Protein AF-A0A7X9FPI6-F1 (afdb_monomer_lite)

Structure (mmCIF, N/CA/C/O backbone):
data_AF-A0A7X9FPI6-F1
#
_entry.id   AF-A0A7X9FPI6-F1
#
loop_
_atom_site.group_PDB
_atom_site.id
_atom_site.type_symbol
_atom_site.label_atom_id
_atom_site.label_alt_id
_atom_site.label_comp_id
_atom_site.label_asym_id
_atom_site.label_entity_id
_atom_site.label_seq_id
_atom_site.pdbx_PDB_ins_code
_atom_site.Cartn_x
_atom_site.Cartn_y
_atom_site.Cartn_z
_atom_site.occupancy
_atom_site.B_iso_or_equiv
_atom_site.auth_seq_id
_atom_site.auth_comp_id
_atom_site.auth_asym_id
_atom_site.auth_atom_id
_atom_site.pdbx_PDB_model_num
ATOM 1 N N . HIS A 1 1 ? -54.066 1.037 27.694 1.00 28.45 1 HIS A N 1
ATOM 2 C CA . HIS A 1 1 ? -54.431 1.861 28.858 1.00 28.45 1 HIS A CA 1
ATOM 3 C C . HIS A 1 1 ? -55.376 1.080 29.742 1.00 28.45 1 HIS A C 1
ATOM 5 O O . HIS A 1 1 ? -56.468 0.755 29.299 1.00 28.45 1 HIS A O 1
ATOM 11 N N . VAL A 1 2 ? -54.918 0.745 30.943 1.00 28.62 2 VAL A N 1
ATOM 12 C CA . VAL A 1 2 ? -55.767 0.360 32.071 1.00 28.62 2 VAL A CA 1
ATOM 13 C C . VAL A 1 2 ? -55.458 1.422 33.127 1.00 28.62 2 VAL A C 1
ATOM 15 O O . VAL A 1 2 ? -54.296 1.578 33.481 1.00 28.62 2 VAL A O 1
ATOM 18 N N . ASP A 1 3 ? -56.461 2.238 33.438 1.00 34.75 3 ASP A N 1
ATOM 19 C CA . ASP A 1 3 ? -56.588 3.224 34.521 1.00 34.75 3 ASP A CA 1
ATOM 20 C C . ASP A 1 3 ? -55.349 4.025 34.979 1.00 34.75 3 ASP A C 1
ATOM 22 O O . ASP A 1 3 ? -54.526 3.566 35.763 1.00 34.75 3 ASP A O 1
ATOM 26 N N . GLY A 1 4 ? -55.302 5.302 34.577 1.00 34.62 4 GLY A N 1
ATOM 27 C CA . GLY A 1 4 ? -54.769 6.409 35.392 1.00 34.62 4 GLY A CA 1
ATOM 28 C C . GLY A 1 4 ? -53.254 6.553 35.577 1.00 34.62 4 GLY A C 1
ATOM 29 O O . GLY A 1 4 ? -52.806 7.658 35.872 1.00 34.62 4 GLY A O 1
ATOM 30 N N . GLU A 1 5 ? -52.459 5.512 35.352 1.00 37.91 5 GLU A N 1
ATOM 31 C CA . GLU A 1 5 ? -50.993 5.568 35.404 1.00 37.91 5 GLU A CA 1
ATOM 32 C C . GLU A 1 5 ? -50.417 5.333 33.999 1.00 37.91 5 GLU A C 1
ATOM 34 O O . GLU A 1 5 ? -50.922 4.520 33.217 1.00 37.91 5 GLU A O 1
ATOM 39 N N . SER A 1 6 ? -49.401 6.109 33.613 1.00 36.44 6 SER A N 1
ATOM 40 C CA . SER A 1 6 ? -48.832 6.107 32.262 1.00 36.44 6 SER A CA 1
ATOM 41 C C . SER A 1 6 ? -48.016 4.838 31.995 1.00 36.44 6 SER A C 1
ATOM 43 O O . SER A 1 6 ? -46.791 4.857 31.973 1.00 36.44 6 SER A O 1
ATOM 45 N N . PHE A 1 7 ? -48.697 3.717 31.772 1.00 42.50 7 PHE A N 1
ATOM 46 C CA . PHE A 1 7 ? -48.078 2.500 31.264 1.00 42.50 7 PHE A CA 1
ATOM 47 C C . PHE A 1 7 ? -47.802 2.639 29.768 1.00 42.50 7 PHE A C 1
ATOM 49 O O . PHE A 1 7 ? -48.731 2.686 28.956 1.00 42.50 7 PHE A O 1
ATOM 56 N N . SER A 1 8 ? -46.525 2.644 29.396 1.00 41.59 8 SER A N 1
ATOM 57 C CA . SER A 1 8 ? -46.110 2.460 28.009 1.00 41.59 8 SER A CA 1
ATOM 58 C C . SER A 1 8 ? -45.826 0.978 27.771 1.00 41.59 8 SER A C 1
ATOM 60 O O . SER A 1 8 ? -44.800 0.450 28.191 1.00 41.59 8 SER A O 1
ATOM 62 N N . TYR A 1 9 ? -46.748 0.281 27.105 1.00 43.66 9 TYR A N 1
ATOM 63 C CA . TYR A 1 9 ? -46.468 -1.051 26.571 1.00 43.66 9 TYR A CA 1
ATOM 64 C C . TYR A 1 9 ? -45.910 -0.878 25.169 1.00 43.66 9 TYR A C 1
ATOM 66 O O . TYR A 1 9 ? -46.651 -0.599 24.223 1.00 43.66 9 TYR A O 1
ATOM 74 N N . ARG A 1 10 ? -44.598 -1.034 25.023 1.00 42.28 10 ARG A N 1
ATOM 75 C CA . ARG A 1 10 ? -43.967 -1.032 23.709 1.00 42.28 10 ARG A CA 1
ATOM 76 C C . ARG A 1 10 ? -43.850 -2.478 23.238 1.00 42.28 10 ARG A C 1
ATOM 78 O O . ARG A 1 10 ? -42.963 -3.206 23.663 1.00 42.28 10 ARG A O 1
ATOM 85 N N . TYR A 1 11 ? -44.759 -2.908 22.362 1.00 39.38 11 TYR A N 1
ATOM 86 C CA . TYR A 1 11 ? -44.581 -4.160 21.623 1.00 39.38 11 TYR A CA 1
ATOM 87 C C . TYR A 1 11 ? -43.530 -3.907 20.537 1.00 39.38 11 TYR A C 1
ATOM 89 O O . TYR A 1 11 ? -43.835 -3.451 19.435 1.00 39.38 11 TYR A O 1
ATOM 97 N N . VAL A 1 12 ? -42.261 -4.070 20.902 1.00 40.78 12 VAL A N 1
ATOM 98 C CA . VAL A 1 12 ? -41.127 -3.748 20.035 1.00 40.78 12 VAL A CA 1
ATOM 99 C C . VAL A 1 12 ? -40.852 -4.934 19.111 1.00 40.78 12 VAL A C 1
ATOM 101 O O . VAL A 1 12 ? -40.161 -5.879 19.472 1.00 40.78 12 VAL A O 1
ATOM 104 N N . LEU A 1 13 ? -41.363 -4.867 17.880 1.00 35.31 13 LEU A N 1
ATOM 105 C CA . LEU A 1 13 ? -40.905 -5.694 16.756 1.00 35.31 13 LEU A CA 1
ATOM 106 C C . LEU A 1 13 ? -39.610 -5.102 16.158 1.00 35.31 13 LEU A C 1
ATOM 108 O O . LEU A 1 13 ? -39.532 -4.850 14.958 1.00 35.31 13 LEU A O 1
ATOM 112 N N . GLU A 1 14 ? -38.584 -4.820 16.969 1.00 37.34 14 GLU A N 1
ATOM 113 C CA . GLU A 1 14 ? -37.304 -4.322 16.442 1.00 37.34 14 GLU A CA 1
ATOM 114 C C . GLU A 1 14 ? -36.303 -5.455 16.234 1.00 37.34 14 GLU A C 1
ATOM 116 O O . GLU A 1 14 ? -35.684 -5.983 17.154 1.00 37.34 14 GLU A O 1
ATOM 121 N N . ARG A 1 15 ? -36.082 -5.768 14.955 1.00 39.69 15 ARG A N 1
ATOM 122 C CA . ARG A 1 15 ? -35.051 -6.691 14.461 1.00 39.69 15 ARG A CA 1
ATOM 123 C C . ARG A 1 15 ? -33.609 -6.255 14.750 1.00 39.69 15 ARG A C 1
ATOM 125 O O . ARG A 1 15 ? -32.709 -7.050 14.503 1.00 39.69 15 ARG A O 1
ATOM 132 N N . LEU A 1 16 ? -33.356 -5.015 15.178 1.00 33.88 16 LEU A N 1
ATOM 133 C CA . LEU A 1 16 ? -32.048 -4.382 14.961 1.00 33.88 16 LEU A CA 1
ATOM 134 C C . LEU A 1 16 ? -31.166 -4.254 16.205 1.00 33.88 16 LEU A C 1
ATOM 136 O O . LEU A 1 16 ? -29.958 -4.444 16.090 1.00 33.88 16 LEU A O 1
ATOM 140 N N . TRP A 1 17 ? -31.713 -4.007 17.397 1.00 38.03 17 TRP A N 1
ATOM 141 C CA . TRP A 1 17 ? -30.848 -3.764 18.559 1.00 38.03 17 TRP A CA 1
ATOM 142 C C . TRP A 1 17 ? -30.297 -5.060 19.174 1.00 38.03 17 TRP A C 1
ATOM 144 O O . TRP A 1 17 ? -29.098 -5.170 19.449 1.00 38.03 17 TRP A O 1
ATOM 154 N N . TRP A 1 18 ? -31.132 -6.102 19.246 1.00 39.34 18 TRP A N 1
ATOM 155 C CA . TRP A 1 18 ? -30.734 -7.440 19.708 1.00 39.34 18 TRP A CA 1
ATOM 156 C C . TRP A 1 18 ? -29.798 -8.173 18.726 1.00 39.34 18 TRP A C 1
ATOM 158 O O . TRP A 1 18 ? -29.081 -9.103 19.106 1.00 39.34 18 TRP A O 1
ATOM 168 N N . TRP A 1 19 ? -29.749 -7.722 17.468 1.00 37.75 19 TRP A N 1
ATOM 169 C CA . TRP A 1 19 ? -28.878 -8.259 16.417 1.00 37.75 19 TRP A CA 1
ATOM 170 C C . TRP A 1 19 ? -27.390 -8.007 16.706 1.00 37.75 19 TRP A C 1
ATOM 172 O O . TRP A 1 19 ? -26.552 -8.882 16.490 1.00 37.75 19 TRP A O 1
ATOM 182 N N . SER A 1 20 ? -27.060 -6.851 17.286 1.00 37.88 20 SER A N 1
ATOM 183 C CA . SER A 1 20 ? -25.692 -6.488 17.692 1.00 37.88 20 SER A CA 1
ATOM 184 C C . SER A 1 20 ? -25.169 -7.372 18.827 1.00 37.88 20 SER A C 1
ATOM 186 O O . SER A 1 20 ? -24.002 -7.757 18.835 1.00 37.88 20 SER A O 1
ATOM 188 N N . VAL A 1 21 ? -26.048 -7.727 19.769 1.00 43.69 21 VAL A N 1
ATOM 189 C CA . VAL A 1 21 ? -25.699 -8.514 20.959 1.00 43.69 21 VAL A CA 1
ATOM 190 C C . VAL A 1 21 ? -25.588 -10.012 20.639 1.00 43.69 21 VAL A C 1
ATOM 192 O O . VAL A 1 21 ? -24.739 -10.700 21.204 1.00 43.69 21 VAL A O 1
ATOM 195 N N . ASN A 1 22 ? -26.369 -10.523 19.680 1.00 42.12 22 ASN A N 1
ATOM 196 C CA . ASN A 1 22 ? -26.339 -11.939 19.284 1.00 42.12 22 ASN A CA 1
ATOM 197 C C . ASN A 1 22 ? -25.453 -12.291 18.096 1.00 42.12 22 ASN A C 1
ATOM 199 O O . ASN A 1 22 ? -25.292 -13.478 17.813 1.00 42.12 22 ASN A O 1
ATOM 203 N N . ARG A 1 23 ? -24.787 -11.327 17.452 1.00 40.78 23 ARG A N 1
ATOM 204 C CA . ARG A 1 23 ? -23.791 -11.634 16.409 1.00 40.78 23 ARG A CA 1
ATOM 205 C C . ARG A 1 23 ? -22.647 -12.532 16.918 1.00 40.78 23 ARG A C 1
ATOM 207 O O . ARG A 1 23 ? -21.976 -13.177 16.120 1.00 40.78 23 ARG A O 1
ATOM 214 N N . PHE A 1 24 ? -22.475 -12.634 18.238 1.00 40.72 24 PHE A N 1
ATOM 215 C CA . PHE A 1 24 ? -21.514 -13.528 18.891 1.00 40.72 24 PHE A CA 1
ATOM 216 C C . PHE A 1 24 ? -22.057 -14.920 19.261 1.00 40.72 24 PHE A C 1
ATOM 218 O O . PHE A 1 24 ? -21.279 -15.783 19.666 1.00 40.72 24 PHE A O 1
ATOM 225 N N . ARG A 1 25 ? -23.353 -15.201 19.072 1.00 43.81 25 ARG A N 1
ATOM 226 C CA . ARG A 1 25 ? -23.917 -16.555 19.177 1.00 43.81 25 ARG A CA 1
ATOM 227 C C . ARG A 1 25 ? -24.038 -17.160 17.780 1.00 43.81 25 ARG A C 1
ATOM 229 O O . ARG A 1 25 ? -25.036 -16.974 17.091 1.00 43.81 25 ARG A O 1
ATOM 236 N N . LYS A 1 26 ? -23.018 -17.914 17.358 1.00 35.31 26 LYS A N 1
ATOM 237 C CA . LYS A 1 26 ? -23.107 -18.761 16.157 1.00 35.31 26 LYS A CA 1
ATOM 238 C C . LYS A 1 26 ? -24.297 -19.725 16.308 1.00 35.31 26 LYS A C 1
ATOM 240 O O . LYS A 1 26 ? -24.244 -20.626 17.138 1.00 35.31 26 LYS A O 1
ATOM 245 N N . GLY A 1 27 ? -25.345 -19.539 15.503 1.00 43.97 27 GLY A N 1
ATOM 246 C CA . GLY A 1 27 ? -26.325 -20.590 15.202 1.00 43.97 27 GLY A CA 1
ATOM 247 C C . GLY A 1 27 ? -27.680 -20.570 15.921 1.00 43.97 27 GLY A C 1
ATOM 248 O O . GLY A 1 27 ? -28.332 -21.607 15.925 1.00 43.97 27 GLY A O 1
ATOM 249 N N . ARG A 1 28 ? -28.148 -19.456 16.506 1.00 49.38 28 ARG A N 1
ATOM 250 C CA . ARG A 1 28 ? -29.569 -19.345 16.910 1.00 49.38 28 ARG A CA 1
ATOM 251 C C . ARG A 1 28 ? -30.358 -18.468 15.943 1.00 49.38 28 ARG A C 1
ATOM 253 O O . ARG A 1 28 ? -29.903 -17.388 15.575 1.00 49.38 28 ARG A O 1
ATOM 260 N N . GLU A 1 29 ? -31.536 -18.953 15.562 1.00 52.34 29 GLU A N 1
ATOM 261 C CA . GLU A 1 29 ? -32.545 -18.194 14.823 1.00 52.34 29 GLU A CA 1
ATOM 262 C C . GLU A 1 29 ? -32.944 -16.920 15.593 1.00 52.34 29 GLU A C 1
ATOM 264 O O . GLU A 1 29 ? -32.845 -16.892 16.826 1.00 52.34 29 GLU A O 1
ATOM 269 N N . PRO A 1 30 ? -33.371 -15.849 14.900 1.00 54.72 30 PRO A N 1
ATOM 270 C CA . PRO A 1 30 ? -33.851 -14.633 15.551 1.00 54.72 30 PRO A CA 1
ATOM 271 C C . PRO A 1 30 ? -35.027 -14.954 16.488 1.00 54.72 30 PRO A C 1
ATOM 273 O O . PRO A 1 30 ? -36.093 -15.372 16.041 1.00 54.72 30 PRO A O 1
ATOM 276 N N . GLY A 1 31 ? -34.813 -14.771 17.792 1.00 67.31 31 GLY A N 1
ATOM 277 C CA . GLY A 1 31 ? -35.841 -14.941 18.819 1.00 67.31 31 GLY A CA 1
ATOM 278 C C . GLY A 1 31 ? -36.745 -13.713 18.924 1.00 67.31 31 GLY A C 1
ATOM 279 O O . GLY A 1 31 ? -36.302 -12.589 18.686 1.00 67.31 31 GLY A O 1
ATOM 280 N N . TYR A 1 32 ? -38.005 -13.935 19.288 1.00 78.25 32 TYR A N 1
ATOM 281 C CA . TYR A 1 32 ? -38.950 -12.884 19.661 1.00 78.25 32 TYR A CA 1
ATOM 282 C C . TYR A 1 32 ? -38.901 -12.730 21.177 1.00 78.25 32 TYR A C 1
ATOM 284 O O . TYR A 1 32 ? -38.633 -13.701 21.882 1.00 78.25 32 TYR A O 1
ATOM 292 N N . TYR A 1 33 ? -39.161 -11.536 21.698 1.00 84.06 33 TYR A N 1
ATOM 293 C CA . TYR A 1 33 ? -39.226 -11.325 23.140 1.00 84.06 33 TYR A CA 1
ATOM 294 C C . TYR A 1 33 ? -40.365 -10.375 23.507 1.00 84.06 33 TYR A C 1
ATOM 296 O O . TYR A 1 33 ? -40.738 -9.494 22.734 1.00 84.06 33 TYR A O 1
ATOM 304 N N . LEU A 1 34 ? -40.929 -10.582 24.695 1.00 84.12 34 LEU A N 1
ATOM 305 C CA . LEU A 1 34 ? -41.831 -9.646 25.352 1.00 84.12 34 LEU A CA 1
ATOM 306 C C . LEU A 1 34 ? -41.027 -8.844 26.366 1.00 84.12 34 LEU A C 1
ATOM 308 O O . LEU A 1 34 ? -40.421 -9.427 27.264 1.00 84.12 34 LEU A O 1
ATOM 312 N N . GLU A 1 35 ? -41.075 -7.523 26.248 1.00 88.62 35 GLU A N 1
ATOM 313 C CA . GLU A 1 35 ? -40.468 -6.597 27.196 1.00 88.62 35 GLU A CA 1
ATOM 314 C C . GLU A 1 35 ? -41.543 -5.699 27.814 1.00 88.62 35 GLU A C 1
ATOM 316 O O . GLU A 1 35 ? -42.326 -5.065 27.106 1.00 88.62 35 GLU A O 1
ATOM 321 N N . ILE A 1 36 ? -41.598 -5.674 29.145 1.00 84.25 36 ILE A N 1
ATOM 322 C CA . ILE A 1 36 ? -42.521 -4.829 29.910 1.00 84.25 36 ILE A CA 1
ATOM 323 C C . ILE A 1 36 ? -41.694 -3.817 30.685 1.00 84.25 36 ILE A C 1
ATOM 325 O O . ILE A 1 36 ? -40.787 -4.210 31.416 1.00 84.25 36 ILE A O 1
ATOM 329 N N . MET A 1 37 ? -42.025 -2.537 30.517 1.00 87.00 37 MET A N 1
ATOM 330 C CA . MET A 1 37 ? -41.277 -1.402 31.051 1.00 87.00 37 MET A CA 1
ATOM 331 C C . MET A 1 37 ? -42.132 -0.616 32.045 1.00 87.00 37 MET A C 1
ATOM 333 O O . MET A 1 37 ? -43.309 -0.356 31.788 1.00 87.00 37 MET A O 1
ATOM 337 N N . VAL A 1 38 ? -41.528 -0.216 33.162 1.00 84.19 38 VAL A N 1
ATOM 338 C CA . VAL A 1 38 ? -42.112 0.720 34.130 1.00 84.19 38 VAL A CA 1
ATOM 339 C C . VAL A 1 38 ? -41.071 1.783 34.464 1.00 84.19 38 VAL A C 1
ATOM 341 O O . VAL A 1 38 ? -39.932 1.457 34.810 1.00 84.19 38 VAL A O 1
ATOM 344 N N . ASP A 1 39 ? -41.458 3.053 34.357 1.00 79.38 39 ASP A N 1
ATOM 345 C CA . ASP A 1 39 ? -40.590 4.170 34.719 1.00 79.38 39 ASP A CA 1
ATOM 346 C C . ASP A 1 39 ? -40.274 4.133 36.219 1.00 79.38 39 ASP A C 1
ATOM 348 O O . ASP A 1 39 ? -41.148 4.010 37.079 1.00 79.38 39 ASP A O 1
ATOM 352 N N . CYS A 1 40 ? -38.990 4.234 36.529 1.00 78.69 40 CYS A N 1
ATOM 353 C CA . CYS A 1 40 ? -38.425 4.107 37.859 1.00 78.69 40 CYS A CA 1
ATOM 354 C C . CYS A 1 40 ? -37.351 5.186 38.093 1.00 78.69 40 CYS A C 1
ATOM 356 O O . CYS A 1 40 ? -36.149 4.889 38.105 1.00 78.69 40 CYS A O 1
ATOM 358 N N . PRO A 1 41 ? -37.753 6.456 38.275 1.00 69.31 41 PRO A N 1
ATOM 359 C CA . PRO A 1 41 ? -36.811 7.538 38.526 1.00 69.31 41 PRO A CA 1
ATOM 360 C C . PRO A 1 41 ? -36.047 7.282 39.834 1.00 69.31 41 PRO A C 1
ATOM 362 O O . PRO A 1 41 ? -36.650 7.136 40.895 1.00 69.31 41 PRO A O 1
ATOM 365 N N . GLY A 1 42 ? -34.714 7.227 39.756 1.00 66.69 42 GLY A N 1
ATOM 366 C CA . GLY A 1 42 ? -33.836 7.140 40.930 1.00 66.69 42 GLY A CA 1
ATOM 367 C C . GLY A 1 42 ? -32.906 5.928 40.999 1.00 66.69 42 GLY A C 1
ATOM 368 O O . GLY A 1 42 ? -32.074 5.894 41.899 1.00 66.69 42 GLY A O 1
ATOM 369 N N . LEU A 1 43 ? -32.989 4.967 40.070 1.00 62.00 43 LEU A N 1
ATOM 370 C CA . LEU A 1 43 ? -32.064 3.829 40.037 1.00 62.00 43 LEU A CA 1
ATOM 371 C C . LEU A 1 43 ? -31.095 3.918 38.852 1.00 62.00 43 LEU A C 1
ATOM 373 O O . LEU A 1 43 ? -31.515 4.016 37.697 1.00 62.00 43 LEU A O 1
ATOM 377 N N . ALA A 1 44 ? -29.798 3.835 39.145 1.00 59.50 44 ALA A N 1
ATOM 378 C CA . ALA A 1 44 ? -28.767 3.606 38.143 1.00 59.50 44 ALA A CA 1
ATOM 379 C C . ALA A 1 44 ? -28.402 2.112 38.134 1.00 59.50 44 ALA A C 1
ATOM 381 O O . ALA A 1 44 ? -27.894 1.584 39.120 1.00 59.50 44 ALA A O 1
ATOM 382 N N . ASP A 1 45 ? -28.696 1.445 37.018 1.00 67.25 45 ASP A N 1
ATOM 383 C CA . ASP A 1 45 ? -28.196 0.124 36.624 1.00 67.25 45 ASP A CA 1
ATOM 384 C C . ASP A 1 45 ? -28.369 -1.019 37.652 1.00 67.25 45 ASP A C 1
ATOM 386 O O . ASP A 1 45 ? -27.498 -1.305 38.478 1.00 67.25 45 ASP A O 1
ATOM 390 N N . LEU A 1 46 ? -29.487 -1.748 37.541 1.00 79.50 46 LEU A N 1
ATOM 391 C CA . LEU A 1 46 ? -29.765 -3.009 38.252 1.00 79.50 46 LEU A CA 1
ATOM 392 C C . LEU A 1 46 ? -29.946 -4.129 37.232 1.00 79.50 46 LEU A C 1
ATOM 394 O O . LEU A 1 46 ? -30.696 -3.973 36.283 1.00 79.50 46 LEU A O 1
ATOM 398 N N . CYS A 1 47 ? -29.341 -5.294 37.432 1.00 83.00 47 CYS A N 1
ATOM 399 C CA . CYS A 1 47 ? -29.637 -6.483 36.633 1.00 83.00 47 CYS A CA 1
ATOM 400 C C . CYS A 1 47 ? -29.791 -7.695 37.551 1.00 83.00 47 CYS A C 1
ATOM 402 O O . CYS A 1 47 ? -28.896 -8.000 38.337 1.00 83.00 47 CYS A O 1
ATOM 404 N N . ILE A 1 48 ? -30.905 -8.416 37.426 1.00 81.94 48 ILE A N 1
ATOM 405 C CA . ILE A 1 48 ? -31.181 -9.648 38.170 1.00 81.94 48 ILE A CA 1
ATOM 406 C C . ILE A 1 48 ? -31.360 -10.789 37.169 1.00 81.94 48 ILE A C 1
ATOM 408 O O . ILE A 1 48 ? -31.988 -10.617 36.123 1.00 81.94 48 ILE A O 1
ATOM 412 N N . ARG A 1 49 ? -30.791 -11.962 37.468 1.00 80.81 49 ARG A N 1
ATOM 413 C CA . ARG A 1 49 ? -30.904 -13.179 36.643 1.00 80.81 49 ARG A CA 1
ATOM 414 C C . ARG A 1 49 ? -31.045 -14.433 37.499 1.00 80.81 49 ARG A C 1
ATOM 416 O O . ARG A 1 49 ? -30.583 -14.470 38.637 1.00 80.81 49 ARG A O 1
ATOM 423 N N . ARG A 1 50 ? -31.618 -15.493 36.922 1.00 80.75 50 ARG A N 1
ATOM 424 C CA . ARG A 1 50 ? -31.688 -16.826 37.540 1.00 80.75 50 ARG A CA 1
ATOM 425 C C . ARG A 1 50 ? -30.379 -17.600 37.331 1.00 80.75 50 ARG A C 1
ATOM 427 O O . ARG A 1 50 ? -29.849 -17.645 36.221 1.00 80.75 50 ARG A O 1
ATOM 434 N N . ARG A 1 51 ? -29.871 -18.251 38.381 1.00 73.50 51 ARG A N 1
ATOM 435 C CA . ARG A 1 51 ? -28.539 -18.892 38.406 1.00 73.50 51 ARG A CA 1
ATOM 436 C C . ARG A 1 51 ? -28.379 -20.068 37.431 1.00 73.50 51 ARG A C 1
ATOM 438 O O . ARG A 1 51 ? -27.295 -20.291 36.915 1.00 73.50 51 ARG A O 1
ATOM 445 N N . GLN A 1 52 ? -29.456 -20.789 37.125 1.00 65.69 52 GLN A N 1
ATOM 446 C CA . GLN A 1 52 ? -29.432 -21.988 36.267 1.00 65.69 52 GLN A CA 1
ATOM 447 C C . GLN A 1 52 ? -29.272 -21.703 34.754 1.00 65.69 52 GLN A C 1
ATOM 449 O O . GLN A 1 52 ? -29.261 -22.638 33.963 1.00 65.69 52 GLN A O 1
ATOM 454 N N . ARG A 1 53 ? -29.149 -20.435 34.326 1.00 59.06 53 ARG A N 1
ATOM 455 C CA . ARG A 1 53 ? -29.034 -20.021 32.906 1.00 59.06 53 ARG A CA 1
ATOM 456 C C . ARG A 1 53 ? -27.754 -19.219 32.594 1.00 59.06 53 ARG A C 1
ATOM 458 O O . ARG A 1 53 ? -27.745 -18.368 31.707 1.00 59.06 53 ARG A O 1
ATOM 465 N N . LEU A 1 54 ? -26.674 -19.462 33.338 1.00 54.22 54 LEU A N 1
ATOM 466 C CA . LEU A 1 54 ? -25.453 -18.639 33.339 1.00 54.22 54 LEU A CA 1
ATOM 467 C C . LEU A 1 54 ? -24.538 -18.747 32.100 1.00 54.22 54 LEU A C 1
ATOM 469 O O . LEU A 1 54 ? -23.565 -17.998 32.034 1.00 54.22 54 LEU A O 1
ATOM 473 N N . ASP A 1 55 ? -24.856 -19.557 31.088 1.00 47.12 55 ASP A N 1
ATOM 474 C CA . ASP A 1 55 ? -23.996 -19.803 29.907 1.00 47.12 55 ASP A CA 1
ATOM 475 C C . ASP A 1 55 ? -23.800 -18.588 28.958 1.00 47.12 55 ASP A C 1
ATOM 477 O O . ASP A 1 55 ? -23.430 -18.744 27.795 1.00 47.12 55 ASP A O 1
ATOM 481 N N . ALA A 1 56 ? -24.091 -17.355 29.389 1.00 46.09 56 ALA A N 1
ATOM 482 C CA . ALA A 1 56 ? -24.216 -16.182 28.513 1.00 46.09 56 ALA A CA 1
ATOM 483 C C . ALA A 1 56 ? -23.563 -14.883 29.037 1.00 46.09 56 ALA A C 1
ATOM 485 O O . ALA A 1 56 ? -24.043 -13.789 28.727 1.00 46.09 56 ALA A O 1
ATOM 486 N N . LEU A 1 57 ? -22.498 -14.951 29.842 1.00 48.47 57 LEU A N 1
ATOM 487 C CA . LEU A 1 57 ? -21.889 -13.757 30.452 1.00 48.47 57 LEU A CA 1
ATOM 488 C C . LEU A 1 57 ? -20.620 -13.271 29.737 1.00 48.47 57 LEU A C 1
ATOM 490 O O . LEU A 1 57 ? -19.529 -13.765 29.988 1.00 48.47 57 LEU A O 1
ATOM 494 N N . TRP A 1 58 ? -20.787 -12.232 28.908 1.00 46.44 58 TRP A N 1
ATOM 495 C CA . TRP A 1 58 ? -19.710 -11.311 28.496 1.00 46.44 58 TRP A CA 1
ATOM 496 C C . TRP A 1 58 ? -20.092 -9.816 28.609 1.00 46.44 58 TRP A C 1
ATOM 498 O O . TRP A 1 58 ? -19.234 -8.963 28.416 1.00 46.44 58 TRP A O 1
ATOM 508 N N . ILE A 1 59 ? -21.352 -9.468 28.923 1.00 50.34 59 ILE A N 1
ATOM 509 C CA . ILE A 1 59 ? -21.863 -8.089 28.734 1.00 50.34 59 ILE A CA 1
ATOM 510 C C . ILE A 1 59 ? -21.669 -7.172 29.958 1.00 50.34 59 ILE A C 1
ATOM 512 O O . ILE A 1 59 ? -21.607 -5.962 29.795 1.00 50.34 59 ILE A O 1
ATOM 516 N N . PHE A 1 60 ? -21.468 -7.703 31.166 1.00 49.91 60 PHE A N 1
ATOM 517 C CA . PHE A 1 60 ? -21.111 -6.886 32.334 1.00 49.91 60 PHE A CA 1
ATOM 518 C C . PHE A 1 60 ? -19.826 -7.428 32.940 1.00 49.91 60 PHE A C 1
ATOM 520 O O . PHE A 1 60 ? -19.834 -8.450 33.620 1.00 49.91 60 PHE A O 1
ATOM 527 N N . LYS A 1 61 ? -18.705 -6.780 32.610 1.00 43.94 61 LYS A N 1
ATOM 528 C CA . LYS A 1 61 ? -17.366 -7.302 32.892 1.00 43.94 61 LYS A CA 1
ATOM 529 C C . LYS A 1 61 ? -16.898 -7.127 34.343 1.00 43.94 61 LYS A C 1
ATOM 531 O O . LYS A 1 61 ? -15.933 -7.781 34.702 1.00 43.94 61 LYS A O 1
ATOM 536 N N . GLU A 1 62 ? -17.551 -6.316 35.184 1.00 51.09 62 GLU A N 1
ATOM 537 C CA . GLU A 1 62 ? -16.990 -5.954 36.508 1.00 51.09 62 GLU A CA 1
ATOM 538 C C . GLU A 1 62 ? -18.024 -5.708 37.625 1.00 51.09 62 GLU A C 1
ATOM 540 O O . GLU A 1 62 ? -17.735 -5.063 38.629 1.00 51.09 62 GLU A O 1
ATOM 545 N N . GLY A 1 63 ? -19.248 -6.222 37.504 1.00 57.56 63 GLY A N 1
ATOM 546 C CA . GLY A 1 63 ? -20.222 -6.079 38.586 1.00 57.56 63 GLY A CA 1
ATOM 547 C C . GLY A 1 63 ? -20.003 -7.114 39.695 1.00 57.56 63 GLY A C 1
ATOM 548 O O . GLY A 1 63 ? -20.042 -8.316 39.433 1.00 57.56 63 GLY A O 1
ATOM 549 N N . ALA A 1 64 ? -19.797 -6.670 40.939 1.00 63.28 64 ALA A N 1
ATOM 550 C CA . ALA A 1 64 ? -19.733 -7.572 42.089 1.00 63.28 64 ALA A CA 1
ATOM 551 C C . ALA A 1 64 ? -21.063 -8.331 42.237 1.00 63.28 64 ALA A C 1
ATOM 553 O O . ALA A 1 64 ? -22.133 -7.727 42.191 1.00 63.28 64 ALA A O 1
ATOM 554 N N . THR A 1 65 ? -21.013 -9.650 42.435 1.00 74.62 65 THR A N 1
ATOM 555 C CA . THR A 1 65 ? -22.206 -10.437 42.777 1.00 74.62 65 THR A CA 1
ATOM 556 C C . THR A 1 65 ? -22.686 -10.057 44.172 1.00 74.62 65 THR A C 1
ATOM 558 O O . THR A 1 65 ? -21.917 -10.145 45.135 1.00 74.62 65 THR A O 1
ATOM 561 N N . LEU A 1 66 ? -23.948 -9.653 44.285 1.00 81.56 66 LEU A N 1
ATOM 562 C CA . LEU A 1 66 ? -24.531 -9.152 45.528 1.00 81.56 66 LEU A CA 1
ATOM 563 C C . LEU A 1 66 ? -25.360 -10.235 46.222 1.00 81.56 66 LEU A C 1
ATOM 565 O O . LEU A 1 66 ? -26.040 -11.017 45.557 1.00 81.56 66 LEU A O 1
ATOM 569 N N . LYS A 1 67 ? -25.296 -10.273 47.559 1.00 84.12 67 LYS A N 1
ATOM 570 C CA . LYS A 1 67 ? -26.116 -11.151 48.407 1.00 84.12 67 LYS A CA 1
ATOM 571 C C . LYS A 1 67 ? -27.260 -10.341 49.011 1.00 84.12 67 LYS A C 1
ATOM 573 O O . LYS A 1 67 ? -27.021 -9.280 49.578 1.00 84.12 67 LYS A O 1
ATOM 578 N N . SER A 1 68 ? -28.488 -10.836 48.914 1.00 86.19 68 SER A N 1
ATOM 579 C CA . SER A 1 68 ? -29.663 -10.225 49.551 1.00 86.19 68 SER A CA 1
ATOM 580 C C . SER A 1 68 ? -29.707 -10.444 51.067 1.00 86.19 68 SER A C 1
ATOM 582 O O . SER A 1 68 ? -30.532 -9.833 51.746 1.00 86.19 68 SER A O 1
ATOM 584 N N . GLY A 1 69 ? -28.853 -11.329 51.596 1.00 86.56 69 GLY A N 1
ATOM 585 C CA . GLY A 1 69 ? -28.882 -11.757 52.997 1.00 86.56 69 GLY A CA 1
ATOM 586 C C . GLY A 1 69 ? -29.942 -12.828 53.275 1.00 86.56 69 GLY A C 1
ATOM 587 O O . GLY A 1 69 ? -30.194 -13.161 54.430 1.00 86.56 69 GLY A O 1
ATOM 588 N N . ASN A 1 70 ? -30.575 -13.366 52.230 1.00 91.19 70 ASN A N 1
ATOM 589 C CA . ASN A 1 70 ? -31.504 -14.483 52.309 1.00 91.19 70 ASN A CA 1
ATOM 590 C C . ASN A 1 70 ? -30.975 -15.632 51.442 1.00 91.19 70 ASN A C 1
ATOM 592 O O . ASN A 1 70 ? -31.035 -15.558 50.215 1.00 91.19 70 ASN A O 1
ATOM 596 N N . ASP A 1 71 ? -30.489 -16.697 52.080 1.00 91.00 71 ASP A N 1
ATOM 597 C CA . ASP A 1 71 ? -29.818 -17.803 51.384 1.00 91.00 71 ASP A CA 1
ATOM 598 C C . ASP A 1 71 ? -30.722 -18.513 50.364 1.00 91.00 71 ASP A C 1
ATOM 600 O O . ASP A 1 71 ? -30.259 -18.905 49.293 1.00 91.00 71 ASP A O 1
ATOM 604 N N . ASP A 1 72 ? -32.026 -18.625 50.643 1.00 92.12 72 ASP A N 1
ATOM 605 C CA . ASP A 1 72 ? -32.986 -19.207 49.699 1.00 92.12 72 ASP A CA 1
ATOM 606 C C . ASP A 1 72 ? -33.093 -18.359 48.420 1.00 92.12 72 ASP A C 1
ATOM 608 O O . ASP A 1 72 ? -33.038 -18.891 47.311 1.00 92.12 72 ASP A O 1
ATOM 612 N N . PHE A 1 73 ? -33.154 -17.032 48.545 1.00 91.94 73 PHE A N 1
ATOM 613 C CA . PHE A 1 73 ? -33.151 -16.134 47.390 1.00 91.94 73 PHE A CA 1
ATOM 614 C C . PHE A 1 73 ? -31.800 -16.142 46.654 1.00 91.94 73 PHE A C 1
ATOM 616 O O . PHE A 1 73 ? -31.765 -16.294 45.431 1.00 91.94 73 PHE A O 1
ATOM 623 N N . ASP A 1 74 ? -30.692 -16.047 47.389 1.00 90.62 74 ASP A N 1
ATOM 624 C CA . ASP A 1 74 ? -29.328 -15.965 46.841 1.00 90.62 74 ASP A CA 1
ATOM 625 C C . ASP A 1 74 ? -28.864 -17.286 46.195 1.00 90.62 74 ASP A C 1
ATOM 627 O O . ASP A 1 74 ? -27.955 -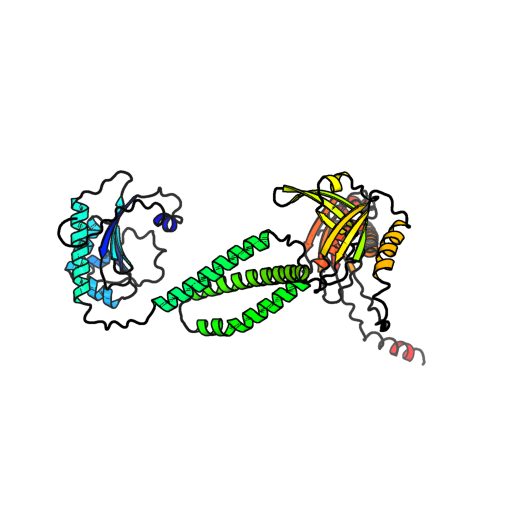17.310 45.358 1.00 90.62 74 ASP A O 1
ATOM 631 N N . SER A 1 75 ? -29.494 -18.411 46.546 1.00 88.12 75 SER A N 1
ATOM 632 C CA . SER A 1 75 ? -29.274 -19.691 45.868 1.00 88.12 75 SER A CA 1
ATOM 633 C C . SER A 1 75 ? -29.860 -19.705 44.449 1.00 88.12 75 SER A C 1
ATOM 635 O O . SER A 1 75 ? -29.290 -20.336 43.554 1.00 88.12 75 SER A O 1
ATOM 637 N N . GLN A 1 76 ? -30.950 -18.964 44.224 1.00 87.75 76 GLN A N 1
ATOM 638 C CA . GLN A 1 76 ? -31.735 -18.988 42.988 1.00 87.75 76 GLN A CA 1
ATOM 639 C C . GLN A 1 76 ? -31.397 -17.834 42.034 1.00 87.75 76 GLN A C 1
ATOM 641 O O . GLN A 1 76 ? -31.438 -18.022 40.811 1.00 87.75 76 GLN A O 1
ATOM 646 N N . PHE A 1 77 ? -31.041 -16.663 42.569 1.00 89.62 77 PHE A N 1
ATOM 647 C CA . PHE A 1 77 ? -30.857 -15.430 41.803 1.00 89.62 77 PHE A CA 1
ATOM 648 C C . PHE A 1 77 ? -29.475 -14.812 42.011 1.00 89.62 77 PHE A C 1
ATOM 650 O O . PHE A 1 77 ? -28.862 -14.945 43.064 1.00 89.62 77 PHE A O 1
ATOM 657 N N . ILE A 1 78 ? -28.996 -14.105 40.990 1.00 87.94 78 ILE A N 1
ATOM 658 C CA . ILE A 1 78 ? -27.797 -13.267 41.055 1.00 87.94 78 ILE A CA 1
ATOM 659 C C . ILE A 1 78 ? -28.209 -11.844 40.690 1.00 87.94 78 ILE A C 1
ATOM 661 O O . ILE A 1 78 ? -28.811 -11.629 39.635 1.00 87.94 78 ILE A O 1
ATOM 665 N N . ALA A 1 79 ? -27.865 -10.888 41.554 1.00 87.88 79 ALA A N 1
ATOM 666 C CA . ALA A 1 79 ? -28.039 -9.461 41.316 1.00 87.88 79 ALA A CA 1
ATOM 667 C C . ALA A 1 79 ? -26.684 -8.783 41.067 1.00 87.88 79 ALA A C 1
ATOM 669 O O . ALA A 1 79 ? -25.691 -9.091 41.734 1.00 87.88 79 ALA A O 1
ATOM 670 N N . VAL A 1 80 ? -26.664 -7.861 40.106 1.00 85.06 80 VAL A N 1
ATOM 671 C CA . VAL A 1 80 ? -25.488 -7.100 39.670 1.00 85.06 80 VAL A CA 1
ATOM 672 C C . VAL A 1 80 ? -25.863 -5.618 39.567 1.00 85.06 80 VAL A C 1
ATOM 674 O O . VAL A 1 80 ? -26.900 -5.295 38.986 1.00 85.06 80 VAL A O 1
ATOM 677 N N . SER A 1 81 ? -25.035 -4.725 40.120 1.00 85.44 81 SER A N 1
ATOM 678 C CA . SER A 1 81 ? -25.172 -3.261 39.993 1.00 85.44 81 SER A CA 1
ATOM 679 C C . SER A 1 81 ? -23.882 -2.528 40.319 1.00 85.44 81 SER A C 1
ATOM 681 O O . SER A 1 81 ? -22.992 -3.089 40.961 1.00 85.44 81 SER A O 1
ATOM 683 N N . GLY A 1 82 ? -23.817 -1.260 39.907 1.00 82.00 82 GLY A N 1
ATOM 684 C CA . GLY A 1 82 ? -22.762 -0.325 40.283 1.00 82.00 82 GLY A CA 1
ATOM 685 C C . GLY A 1 82 ? -22.769 0.086 41.763 1.00 82.00 82 GLY A C 1
ATOM 686 O O . GLY A 1 82 ? -21.717 0.464 42.270 1.00 82.00 82 GLY A O 1
ATOM 687 N N . SER A 1 83 ? -23.895 -0.027 42.487 1.00 84.19 83 SER A N 1
ATOM 688 C CA . SER A 1 83 ? -23.987 0.358 43.909 1.00 84.19 83 SER A CA 1
ATOM 689 C C . SER A 1 83 ? -24.383 -0.815 44.815 1.00 84.19 83 SER A C 1
ATOM 691 O O . SER A 1 83 ? -25.556 -1.151 44.987 1.00 84.19 83 SER A O 1
ATOM 693 N N . LYS A 1 84 ? -23.382 -1.438 45.455 1.00 85.06 84 LYS A N 1
ATOM 694 C CA . LYS A 1 84 ? -23.561 -2.589 46.364 1.00 85.06 84 LYS A CA 1
ATOM 695 C C . LYS A 1 84 ? -24.544 -2.307 47.507 1.00 85.06 84 LYS A C 1
ATOM 697 O O . LYS A 1 84 ? -25.459 -3.094 47.735 1.00 85.06 84 LYS A O 1
ATOM 702 N N . LYS A 1 85 ? -24.367 -1.184 48.213 1.00 85.31 85 LYS A N 1
ATOM 703 C CA . LYS A 1 85 ? -25.157 -0.849 49.413 1.00 85.31 85 LYS A CA 1
ATOM 704 C C . LYS A 1 85 ? -26.630 -0.596 49.093 1.00 85.31 85 LYS A C 1
ATOM 706 O O . LYS A 1 85 ? -27.503 -1.017 49.850 1.00 85.31 85 LYS A O 1
ATOM 711 N N . GLU A 1 86 ? -26.909 0.080 47.982 1.00 83.94 86 GLU A N 1
ATOM 712 C CA . GLU A 1 86 ? -28.279 0.387 47.566 1.00 83.94 86 GLU A CA 1
ATOM 713 C C . GLU A 1 86 ? -29.054 -0.892 47.271 1.00 83.94 86 GLU A C 1
ATOM 715 O O . GLU A 1 86 ? -30.133 -1.090 47.835 1.00 83.94 86 GLU A O 1
ATOM 720 N N . ILE A 1 87 ? -28.458 -1.801 46.495 1.00 86.06 87 ILE A N 1
ATOM 721 C CA . ILE A 1 87 ? -29.070 -3.091 46.177 1.00 86.06 87 ILE A CA 1
ATOM 722 C C . ILE A 1 87 ? -29.246 -3.973 47.397 1.00 86.06 87 ILE A C 1
ATOM 724 O O . ILE A 1 87 ? -30.310 -4.567 47.540 1.00 86.06 87 ILE A O 1
ATOM 728 N N . GLU A 1 88 ? -28.244 -4.088 48.269 1.00 88.94 88 GLU A N 1
ATOM 729 C CA . GLU A 1 88 ? -28.384 -4.892 49.488 1.00 88.94 88 GLU A CA 1
ATOM 730 C C . GLU A 1 88 ? -29.574 -4.385 50.311 1.00 88.94 88 GLU A C 1
ATOM 732 O O . GLU A 1 88 ? -30.433 -5.165 50.721 1.00 88.94 88 GLU A O 1
ATOM 737 N N . SER A 1 89 ? -29.711 -3.062 50.446 1.00 88.31 89 SER A N 1
ATOM 738 C CA . SER A 1 89 ? -30.840 -2.451 51.151 1.00 88.31 89 SER A CA 1
ATOM 739 C C . SER A 1 89 ? -32.184 -2.618 50.426 1.00 88.31 89 SER A C 1
ATOM 741 O O . SER A 1 89 ? -33.235 -2.621 51.072 1.00 88.31 89 SER A O 1
ATOM 743 N N . TYR A 1 90 ? -32.166 -2.710 49.096 1.00 89.69 90 TYR A N 1
ATOM 744 C CA . TYR A 1 90 ? -33.347 -2.877 48.257 1.00 89.69 90 TYR A CA 1
ATOM 745 C C . TYR A 1 90 ? -33.842 -4.327 48.283 1.00 89.69 90 TYR A C 1
ATOM 747 O O . TYR A 1 90 ? -35.028 -4.581 48.494 1.00 89.69 90 TYR A O 1
ATOM 755 N N . LEU A 1 91 ? -32.930 -5.287 48.141 1.00 92.81 91 LEU A N 1
ATOM 756 C CA . LEU A 1 91 ? -33.216 -6.718 48.200 1.00 92.81 91 LEU A CA 1
ATOM 757 C C . LEU A 1 91 ? -33.440 -7.219 49.628 1.00 92.81 91 LEU A C 1
ATOM 759 O O . LEU A 1 91 ? -33.997 -8.302 49.792 1.00 92.81 91 LEU A O 1
ATOM 763 N N . ALA A 1 92 ? -33.079 -6.448 50.658 1.00 90.19 92 ALA A N 1
ATOM 764 C CA . ALA A 1 92 ? -33.426 -6.743 52.048 1.00 90.19 92 ALA A CA 1
ATOM 765 C C . ALA A 1 92 ? -34.947 -6.714 52.304 1.00 90.19 92 ALA A C 1
ATOM 767 O O . ALA A 1 92 ? -35.427 -7.405 53.209 1.00 90.19 92 ALA A O 1
ATOM 768 N N . LEU A 1 93 ? -35.727 -6.002 51.482 1.00 93.44 93 LEU A N 1
ATOM 769 C CA . LEU A 1 93 ? -37.186 -5.965 51.593 1.00 93.44 93 LEU A CA 1
ATOM 770 C C . LEU A 1 93 ? -37.808 -7.282 51.104 1.00 93.44 93 LEU A C 1
ATOM 772 O O . LEU A 1 93 ? -37.608 -7.704 49.963 1.00 93.44 93 LEU A O 1
ATOM 776 N N . PHE A 1 94 ? -38.594 -7.932 51.970 1.00 93.56 94 PHE A N 1
ATOM 777 C CA . PHE A 1 94 ? -39.262 -9.202 51.657 1.00 93.56 94 PHE A CA 1
ATOM 778 C C . PHE A 1 94 ? -40.183 -9.087 50.436 1.00 93.56 94 PHE A C 1
ATOM 780 O O . PHE A 1 94 ? -40.171 -9.967 49.577 1.00 93.56 94 PHE A O 1
ATOM 787 N N . GLU A 1 95 ? -40.924 -7.983 50.326 1.00 94.38 95 GLU A N 1
ATOM 788 C CA . GLU A 1 95 ? -41.822 -7.706 49.200 1.00 94.38 95 GLU A CA 1
ATOM 789 C C . GLU A 1 95 ? -41.081 -7.680 47.862 1.00 94.38 95 GLU A C 1
ATOM 791 O O . GLU A 1 95 ? -41.535 -8.302 46.904 1.00 94.38 95 GLU A O 1
ATOM 796 N N . ASN A 1 96 ? -39.897 -7.060 47.815 1.00 94.12 96 ASN A N 1
ATOM 797 C CA . ASN A 1 96 ? -39.090 -6.996 46.598 1.00 94.12 96 ASN A CA 1
ATOM 798 C C . ASN A 1 96 ? -38.614 -8.388 46.184 1.00 94.12 96 ASN A C 1
ATOM 800 O O . ASN A 1 96 ? -38.729 -8.762 45.018 1.00 94.12 96 ASN A O 1
ATOM 804 N N . ARG A 1 97 ? -38.153 -9.205 47.141 1.00 94.81 97 ARG A N 1
ATOM 805 C CA . ARG A 1 97 ? -37.766 -10.597 46.857 1.00 94.81 97 ARG A CA 1
ATOM 806 C C . ARG A 1 97 ? -38.942 -11.422 46.338 1.00 94.81 97 ARG A C 1
ATOM 808 O O . ARG A 1 97 ? -38.758 -12.220 45.422 1.00 94.81 97 ARG A O 1
ATOM 815 N N . GLN A 1 98 ? -40.142 -11.233 46.888 1.00 95.50 98 GLN A N 1
ATOM 816 C CA . GLN A 1 98 ? -41.347 -11.926 46.421 1.00 95.50 98 GLN A CA 1
ATOM 817 C C . GLN A 1 98 ? -41.779 -11.465 45.027 1.00 95.50 98 GLN A C 1
ATOM 819 O O . GLN A 1 98 ? -42.096 -12.305 44.186 1.00 95.50 98 GLN A O 1
ATOM 824 N N . ALA A 1 99 ? -41.740 -10.161 44.751 1.00 93.75 99 ALA A N 1
ATOM 825 C CA . ALA A 1 99 ? -42.046 -9.620 43.430 1.00 93.75 99 ALA A CA 1
ATOM 826 C C . ALA A 1 99 ? -41.059 -10.129 42.370 1.00 93.75 99 ALA A C 1
ATOM 828 O O . ALA A 1 99 ? -41.477 -10.583 41.306 1.00 93.75 99 ALA A O 1
ATOM 829 N N . ILE A 1 100 ? -39.763 -10.173 42.698 1.00 94.06 100 ILE A N 1
ATOM 830 C CA . ILE A 1 100 ? -38.729 -10.754 41.834 1.00 94.06 100 ILE A CA 1
ATOM 831 C C . ILE A 1 100 ? -38.992 -12.246 41.590 1.00 94.06 100 ILE A C 1
ATOM 833 O O . ILE A 1 100 ? -38.984 -12.682 40.441 1.00 94.06 100 ILE A O 1
ATOM 837 N N . LYS A 1 101 ? -39.282 -13.034 42.636 1.00 94.56 101 LYS A N 1
ATOM 838 C CA . LYS A 1 101 ? -39.615 -14.464 42.496 1.00 94.56 101 LYS A CA 1
ATOM 839 C C . LYS A 1 101 ? -40.824 -14.690 41.583 1.00 94.56 101 LYS A C 1
ATOM 841 O O . LYS A 1 101 ? -40.788 -15.592 40.752 1.00 94.56 101 LYS A O 1
ATOM 846 N N . ARG A 1 102 ? -41.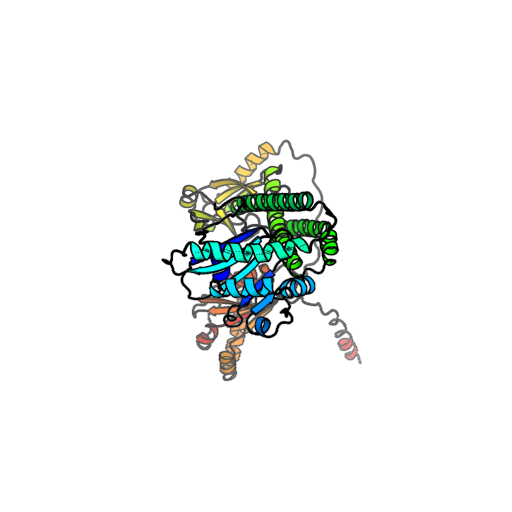871 -13.870 41.716 1.00 94.88 102 ARG A N 1
ATOM 847 C CA . ARG A 1 102 ? -43.076 -13.937 40.872 1.00 94.88 102 ARG A CA 1
ATOM 848 C C . ARG A 1 102 ? -42.789 -13.546 39.426 1.00 94.88 102 ARG A C 1
ATOM 850 O O . ARG A 1 102 ? -43.266 -14.227 38.528 1.00 94.88 102 ARG A O 1
ATOM 857 N N . LEU A 1 103 ? -41.984 -12.508 39.195 1.00 92.81 103 LEU A N 1
ATOM 858 C CA . LEU A 1 103 ? -41.553 -12.137 37.846 1.00 92.81 103 LEU A CA 1
ATOM 859 C C . LEU A 1 103 ? -40.751 -13.271 37.200 1.00 92.81 103 LEU A C 1
ATOM 861 O O . LEU A 1 103 ? -41.073 -13.672 36.091 1.00 92.81 103 LEU A O 1
ATOM 865 N N . PHE A 1 104 ? -39.792 -13.874 37.906 1.00 93.19 104 PHE A N 1
ATOM 866 C CA . PHE A 1 104 ? -39.003 -14.996 37.376 1.00 93.19 104 PHE A CA 1
ATOM 867 C C . PHE A 1 104 ? -39.747 -16.333 37.254 1.00 93.19 104 PHE A C 1
ATOM 869 O O . PHE A 1 104 ? -39.180 -17.293 36.726 1.00 93.19 104 PHE A O 1
ATOM 876 N N . ALA A 1 105 ? -40.994 -16.427 37.725 1.00 91.88 105 ALA A N 1
ATOM 877 C CA . ALA A 1 105 ? -41.851 -17.562 37.389 1.00 91.88 105 ALA A CA 1
ATOM 878 C C . ALA A 1 105 ? -42.203 -17.561 35.893 1.00 91.88 105 ALA A C 1
ATOM 880 O O . ALA A 1 105 ? -42.391 -18.622 35.306 1.00 91.88 105 ALA A O 1
ATOM 881 N N . GLU A 1 106 ? -42.238 -16.375 35.281 1.00 91.94 106 GLU A N 1
ATOM 882 C CA . GLU A 1 106 ? -42.709 -16.181 33.914 1.00 91.94 106 GLU A CA 1
ATOM 883 C C . GLU A 1 106 ? -41.707 -15.479 32.989 1.00 91.94 106 GLU A C 1
ATOM 885 O O . GLU A 1 106 ? -41.818 -15.625 31.776 1.00 91.94 106 GLU A O 1
ATOM 890 N N . PHE A 1 107 ? -40.759 -14.717 33.535 1.00 92.00 107 PHE A N 1
ATOM 891 C CA . PHE A 1 107 ? -39.775 -13.917 32.805 1.00 92.00 107 PHE A CA 1
ATOM 892 C C . PHE A 1 107 ? -38.362 -14.449 33.031 1.00 92.00 107 PHE A C 1
ATOM 894 O O . PHE A 1 107 ? -38.045 -15.062 34.052 1.00 92.00 107 PHE A O 1
ATOM 901 N N . ASP A 1 108 ? -37.491 -14.180 32.068 1.00 88.25 108 ASP A N 1
ATOM 902 C CA . ASP A 1 108 ? -36.139 -14.729 32.019 1.00 88.25 108 ASP A CA 1
ATOM 903 C C . ASP A 1 108 ? -35.080 -13.747 32.532 1.00 88.25 108 ASP A C 1
ATOM 905 O O . ASP A 1 108 ? -33.998 -14.162 32.963 1.00 88.25 108 ASP A O 1
ATOM 909 N N . LEU A 1 109 ? -35.383 -12.447 32.489 1.00 89.00 109 LEU A N 1
ATOM 910 C CA . LEU A 1 109 ? -34.469 -11.362 32.834 1.00 89.00 109 LEU A CA 1
ATOM 911 C C . LEU A 1 109 ? -35.234 -10.173 33.422 1.00 89.00 109 LEU A C 1
ATOM 913 O O . LEU A 1 109 ? -36.285 -9.798 32.909 1.00 89.00 109 LEU A O 1
ATOM 917 N N . ILE A 1 110 ? -34.659 -9.544 34.449 1.00 91.06 110 ILE A N 1
ATOM 918 C CA . ILE A 1 110 ? -35.112 -8.252 34.975 1.00 91.06 110 ILE A CA 1
ATOM 919 C C . ILE A 1 110 ? -33.911 -7.312 34.988 1.00 91.06 110 ILE A C 1
ATOM 921 O O . ILE A 1 110 ? -32.855 -7.676 35.512 1.00 91.06 110 ILE A O 1
ATOM 925 N N . TYR A 1 111 ? -34.047 -6.117 34.426 1.00 91.62 111 TYR A N 1
ATOM 926 C CA . TYR A 1 111 ? -32.979 -5.122 34.446 1.00 91.62 111 TYR A CA 1
ATOM 927 C C . TYR A 1 111 ? -33.530 -3.699 34.550 1.00 91.62 111 TYR A C 1
ATOM 929 O O . TYR A 1 111 ? -34.676 -3.452 34.211 1.00 91.62 111 TYR A O 1
ATOM 937 N N . CYS A 1 112 ? -32.723 -2.763 35.032 1.00 87.44 112 CYS A N 1
ATOM 938 C CA . CYS A 1 112 ? -33.013 -1.344 35.075 1.00 87.44 112 CYS A CA 1
ATOM 939 C C . CYS A 1 112 ? -31.911 -0.602 34.333 1.00 87.44 112 CYS A C 1
ATOM 941 O O . CYS A 1 112 ? -30.736 -0.832 34.615 1.00 87.44 112 CYS A O 1
ATOM 943 N N . SER A 1 113 ? -32.284 0.269 33.402 1.00 82.38 113 SER A N 1
ATOM 944 C CA . SER A 1 113 ? -31.353 1.137 32.685 1.00 82.38 113 SER A CA 1
ATOM 945 C C . SER A 1 113 ? -31.994 2.502 32.488 1.00 82.38 113 SER A C 1
ATOM 947 O O . SER A 1 113 ? -33.167 2.586 32.129 1.00 82.38 113 SER A O 1
ATOM 949 N N . ASN A 1 114 ? -31.235 3.570 32.742 1.00 81.56 114 ASN A N 1
ATOM 950 C CA . ASN A 1 114 ? -31.694 4.955 32.585 1.00 81.56 114 ASN A CA 1
ATOM 951 C C . ASN A 1 114 ? -33.004 5.268 33.332 1.00 81.56 114 ASN A C 1
ATOM 953 O O . ASN A 1 114 ? -33.845 6.009 32.830 1.00 81.56 114 ASN A O 1
ATOM 957 N N . GLY A 1 115 ? -33.189 4.687 34.522 1.00 83.12 115 GLY A N 1
ATOM 958 C CA . GLY A 1 115 ? -34.402 4.886 35.311 1.00 83.12 115 GLY A CA 1
ATOM 959 C C . GLY A 1 115 ? -35.648 4.209 34.736 1.00 83.12 115 GLY A C 1
ATOM 960 O O . GLY A 1 115 ? -36.748 4.629 35.062 1.00 83.12 115 GLY A O 1
ATOM 961 N N . VAL A 1 116 ? -35.508 3.177 33.901 1.00 83.38 116 VAL A N 1
ATOM 962 C CA . VAL A 1 116 ? -36.622 2.331 33.439 1.00 83.38 116 VAL A CA 1
ATOM 963 C C . VAL A 1 116 ? -36.367 0.905 33.904 1.00 83.38 116 VAL A C 1
ATOM 965 O O . VAL A 1 116 ? -35.283 0.375 33.665 1.00 83.38 116 VAL A O 1
ATOM 968 N N . LEU A 1 117 ? -37.329 0.292 34.596 1.00 89.62 117 LEU A N 1
ATOM 969 C CA . LEU A 1 117 ? -37.267 -1.099 35.046 1.00 89.62 117 LEU A CA 1
ATOM 970 C C . LEU A 1 117 ? -37.992 -2.001 34.037 1.00 89.62 117 LEU A C 1
ATOM 972 O O . LEU A 1 117 ? -39.175 -1.812 33.758 1.00 89.62 117 LEU A O 1
ATOM 976 N N . CYS A 1 118 ? -37.279 -2.994 33.517 1.00 89.94 118 CYS A N 1
ATOM 977 C CA . CYS A 1 118 ? -37.708 -3.880 32.446 1.00 89.94 118 CYS A CA 1
ATOM 978 C C . CYS A 1 118 ? -37.745 -5.343 32.910 1.00 89.94 118 CYS A C 1
ATOM 980 O O . CYS A 1 118 ? -36.820 -5.813 33.578 1.00 89.94 118 CYS A O 1
ATOM 982 N N . ALA A 1 119 ? -38.766 -6.090 32.489 1.00 92.12 119 ALA A N 1
ATOM 983 C CA . ALA A 1 119 ? -38.805 -7.553 32.556 1.00 92.12 119 ALA A CA 1
ATOM 984 C C . ALA A 1 119 ? -38.912 -8.141 31.140 1.00 92.12 119 ALA A C 1
ATOM 986 O O . ALA A 1 119 ? -39.765 -7.711 30.362 1.00 92.12 119 ALA A O 1
ATOM 987 N N . VAL A 1 120 ? -38.062 -9.121 30.811 1.00 90.31 120 VAL A N 1
ATOM 988 C CA . VAL A 1 120 ? -37.955 -9.716 29.467 1.00 90.31 120 VAL A CA 1
ATOM 989 C C . VAL A 1 120 ? -38.241 -11.216 29.501 1.00 90.31 120 VAL A C 1
ATOM 991 O O . VAL A 1 120 ? -37.694 -11.936 30.342 1.00 90.31 120 VAL A O 1
ATOM 994 N N . LYS A 1 121 ? -39.095 -11.679 28.585 1.00 90.44 121 LYS A N 1
ATOM 995 C CA . LYS A 1 121 ? -39.431 -13.093 28.357 1.00 90.44 121 LYS A CA 1
ATOM 996 C C . LYS A 1 121 ? -39.161 -13.450 26.899 1.00 90.44 121 LYS A C 1
ATOM 998 O O . LYS A 1 121 ? -39.685 -12.773 26.013 1.00 90.44 121 LYS A O 1
ATOM 1003 N N . ASP A 1 122 ? -38.406 -14.514 26.651 1.00 86.19 122 ASP A N 1
ATOM 1004 C CA . ASP A 1 122 ? -38.235 -15.043 25.295 1.00 86.19 122 ASP A CA 1
ATOM 1005 C C . ASP A 1 122 ? -39.552 -15.699 24.833 1.00 86.19 122 ASP A C 1
ATOM 1007 O O . ASP A 1 122 ? -40.099 -16.583 25.497 1.00 86.19 122 ASP A O 1
ATOM 1011 N N . LEU A 1 123 ? -40.069 -15.269 23.683 1.00 84.31 123 LEU A N 1
ATOM 1012 C CA . LEU A 1 123 ? -41.261 -15.819 23.039 1.00 84.31 123 LEU A CA 1
ATOM 1013 C C . LEU A 1 123 ? -40.870 -16.651 21.813 1.00 84.31 123 LEU A C 1
ATOM 1015 O O . LEU A 1 123 ? -39.934 -16.326 21.076 1.00 84.31 123 LEU A O 1
ATOM 1019 N N . ARG A 1 124 ? -41.626 -17.720 21.544 1.00 84.06 124 ARG A N 1
ATOM 1020 C CA . ARG A 1 124 ? -41.556 -18.399 20.243 1.00 84.06 124 ARG A CA 1
ATOM 1021 C C . ARG A 1 124 ? -42.305 -17.561 19.206 1.00 84.06 124 ARG A C 1
ATOM 1023 O O . ARG A 1 124 ? -43.226 -16.832 19.556 1.00 84.06 124 ARG A O 1
ATOM 1030 N N . MET A 1 125 ? -41.926 -17.701 17.933 1.00 73.06 125 MET A N 1
ATOM 1031 C CA . MET A 1 125 ? -42.362 -16.884 16.780 1.00 73.06 125 MET A CA 1
ATOM 1032 C C . MET A 1 125 ? -43.892 -16.741 16.590 1.00 73.06 125 MET A C 1
ATOM 1034 O O . MET A 1 125 ? -44.322 -15.915 15.793 1.00 73.06 125 MET A O 1
ATOM 1038 N N . PHE A 1 126 ? -44.721 -17.474 17.343 1.00 75.25 126 PHE A N 1
ATOM 1039 C CA . PHE A 1 126 ? -46.185 -17.454 17.241 1.00 75.25 126 PHE A CA 1
ATOM 1040 C C . PHE A 1 126 ? -46.923 -17.400 18.589 1.00 75.25 126 PHE A C 1
ATOM 1042 O O . PHE A 1 126 ? -48.153 -17.454 18.616 1.00 75.25 126 PHE A O 1
ATOM 1049 N N . ASP A 1 127 ? -46.209 -17.266 19.708 1.00 82.12 127 ASP A N 1
ATOM 1050 C CA . ASP A 1 127 ? -46.845 -17.211 21.023 1.00 82.12 127 ASP A CA 1
ATOM 1051 C C . ASP A 1 127 ? -47.341 -15.786 21.295 1.00 82.12 127 ASP A C 1
ATOM 1053 O O . ASP A 1 127 ? -46.557 -14.864 21.529 1.00 82.12 127 ASP A O 1
ATOM 1057 N N . THR A 1 128 ? -48.663 -15.593 21.280 1.00 83.31 128 THR A N 1
ATOM 1058 C CA . THR A 1 128 ? -49.257 -14.329 21.735 1.00 83.31 128 THR A CA 1
ATOM 1059 C C . THR A 1 128 ? -49.275 -14.336 23.265 1.00 83.31 128 THR A C 1
ATOM 1061 O O . THR A 1 128 ? -49.874 -15.241 23.853 1.00 83.31 128 THR A O 1
ATOM 1064 N N . PRO A 1 129 ? -48.631 -13.373 23.947 1.00 86.75 129 PRO A N 1
ATOM 1065 C CA . PRO A 1 129 ? -48.606 -13.367 25.401 1.00 86.75 129 PRO A CA 1
ATOM 1066 C C . PRO A 1 129 ? -50.018 -13.163 25.955 1.00 86.75 129 PRO A C 1
ATOM 1068 O O . PRO A 1 129 ? -50.736 -12.251 25.544 1.00 86.75 129 PRO A O 1
ATOM 1071 N N . ALA A 1 130 ? -50.417 -14.005 26.909 1.00 89.69 130 ALA A N 1
ATOM 1072 C CA . ALA A 1 130 ? -51.709 -13.870 27.571 1.00 89.69 130 ALA A CA 1
ATOM 1073 C C . ALA A 1 130 ? -51.811 -12.500 28.265 1.00 89.69 130 ALA A C 1
ATOM 1075 O O . ALA A 1 130 ? -50.897 -12.091 28.977 1.00 89.69 130 ALA A O 1
ATOM 1076 N N . GLN A 1 131 ? -52.938 -11.799 28.128 1.00 87.12 131 GLN A N 1
ATOM 1077 C CA . GLN A 1 131 ? -53.128 -10.476 28.741 1.00 87.12 131 GLN A CA 1
ATOM 1078 C C . GLN A 1 131 ? -52.912 -10.494 30.267 1.00 87.12 131 GLN A C 1
ATOM 1080 O O . GLN A 1 131 ? -52.331 -9.564 30.824 1.00 87.12 131 GLN A O 1
ATOM 1085 N N . GLY A 1 132 ? -53.303 -11.585 30.938 1.00 90.94 132 GLY A N 1
ATOM 1086 C CA . GLY A 1 132 ? -53.073 -11.771 32.375 1.00 90.94 132 GLY A CA 1
ATOM 1087 C C . GLY A 1 132 ? -51.590 -11.797 32.765 1.00 90.94 132 GLY A C 1
ATOM 1088 O O . GLY A 1 132 ? -51.236 -11.318 33.841 1.00 90.94 132 GLY A O 1
ATOM 1089 N N . LEU A 1 133 ? -50.713 -12.274 31.874 1.00 89.88 133 LEU A N 1
ATOM 1090 C CA . LEU A 1 133 ? -49.266 -12.257 32.086 1.00 89.88 133 LEU A CA 1
ATOM 1091 C C . LEU A 1 133 ? -48.739 -10.819 32.138 1.00 89.88 133 LEU A C 1
ATOM 1093 O O . LEU A 1 133 ? -47.971 -10.473 33.033 1.00 89.88 133 LEU A O 1
ATOM 1097 N N . ILE A 1 134 ? -49.181 -9.985 31.195 1.00 88.25 134 ILE A N 1
ATOM 1098 C CA . ILE A 1 134 ? -48.751 -8.589 31.076 1.00 88.25 134 ILE A CA 1
ATOM 1099 C C . ILE A 1 134 ? -49.187 -7.790 32.309 1.00 88.25 134 ILE A C 1
ATOM 1101 O O . ILE A 1 134 ? -48.370 -7.103 32.918 1.00 88.25 134 ILE A O 1
ATOM 1105 N N . VAL A 1 135 ? -50.454 -7.932 32.713 1.00 87.62 135 VAL A N 1
ATOM 1106 C CA . VAL A 1 135 ? -51.015 -7.235 33.883 1.00 87.62 135 VAL A CA 1
ATOM 1107 C C . VAL A 1 135 ? -50.323 -7.674 35.176 1.00 87.62 135 VAL A C 1
ATOM 1109 O O . VAL A 1 135 ? -49.955 -6.833 35.994 1.00 87.62 135 VAL A O 1
ATOM 1112 N N . SER A 1 136 ? -50.088 -8.980 35.348 1.00 91.19 136 SER A N 1
ATOM 1113 C CA . SER A 1 136 ? -49.383 -9.517 36.520 1.00 91.19 136 SER A CA 1
ATOM 1114 C C . SER A 1 136 ? -47.953 -8.979 36.622 1.00 91.19 136 SER A C 1
ATOM 1116 O O . SER A 1 136 ? -47.526 -8.531 37.688 1.00 91.19 136 SER A O 1
ATOM 1118 N N . ALA A 1 137 ? -47.223 -8.965 35.505 1.00 90.75 137 ALA A N 1
ATOM 1119 C CA . ALA A 1 137 ? -45.851 -8.477 35.456 1.00 90.75 137 ALA A CA 1
ATOM 1120 C C . ALA A 1 137 ? -45.754 -6.972 35.728 1.00 90.75 137 ALA A C 1
ATOM 1122 O O . ALA A 1 137 ? -44.918 -6.551 36.525 1.00 90.75 137 ALA A O 1
ATOM 1123 N N . ALA A 1 138 ? -46.644 -6.178 35.128 1.00 85.38 138 ALA A N 1
ATOM 1124 C CA . ALA A 1 138 ? -46.730 -4.744 35.378 1.00 85.38 138 ALA A CA 1
ATOM 1125 C C . ALA A 1 138 ? -46.966 -4.451 36.869 1.00 85.38 138 ALA A C 1
ATOM 1127 O O . ALA A 1 138 ? -46.242 -3.649 37.455 1.00 85.38 138 ALA A O 1
ATOM 1128 N N . ALA A 1 139 ? -47.885 -5.175 37.517 1.00 89.12 139 ALA A N 1
ATOM 1129 C CA . ALA A 1 139 ? -48.142 -5.027 38.949 1.00 89.12 139 ALA A CA 1
ATOM 1130 C C . ALA A 1 139 ? -46.911 -5.366 39.816 1.00 89.12 139 ALA A C 1
ATOM 1132 O O . ALA A 1 139 ? -46.619 -4.657 40.778 1.00 89.12 139 ALA A O 1
ATOM 1133 N N . GLN A 1 140 ? -46.150 -6.419 39.482 1.00 94.12 140 GLN A N 1
ATOM 1134 C CA . GLN A 1 140 ? -44.916 -6.731 40.218 1.00 94.12 140 GLN A CA 1
ATOM 1135 C C . GLN A 1 140 ? -43.824 -5.673 39.993 1.00 94.12 140 GLN A C 1
ATOM 1137 O O . GLN A 1 140 ? -43.132 -5.309 40.942 1.00 94.12 140 GLN A O 1
ATOM 1142 N N . LEU A 1 141 ? -43.680 -5.151 38.770 1.00 89.94 141 LEU A N 1
ATOM 1143 C CA . LEU A 1 141 ? -42.739 -4.066 38.473 1.00 89.94 141 LEU A CA 1
ATOM 1144 C C . LEU A 1 141 ? -43.093 -2.789 39.246 1.00 89.94 141 LEU A C 1
ATOM 1146 O O . LEU A 1 141 ? -42.205 -2.135 39.780 1.00 89.94 141 LEU A O 1
ATOM 1150 N N . GLN A 1 142 ? -44.378 -2.477 39.411 1.00 87.38 142 GLN A N 1
ATOM 1151 C CA . GLN A 1 142 ? -44.810 -1.343 40.229 1.00 87.38 142 GLN A CA 1
ATOM 1152 C C . GLN A 1 142 ? -44.483 -1.500 41.714 1.00 87.38 142 GLN A C 1
ATOM 1154 O O . GLN A 1 142 ? -44.039 -0.537 42.339 1.00 87.38 142 GLN A O 1
ATOM 1159 N N . VAL A 1 143 ? -44.655 -2.700 42.284 1.00 90.25 143 VAL A N 1
ATOM 1160 C CA . VAL A 1 143 ? -44.220 -2.987 43.666 1.00 90.25 143 VAL A CA 1
ATOM 1161 C C . VAL A 1 143 ? -42.722 -2.715 43.807 1.00 90.25 143 VAL A C 1
ATOM 1163 O O . VAL A 1 143 ? -42.292 -2.055 44.756 1.00 90.25 143 VAL A O 1
ATOM 1166 N N . LEU A 1 144 ? -41.937 -3.159 42.822 1.00 91.69 144 LEU A N 1
ATOM 1167 C CA . LEU A 1 144 ? -40.500 -2.923 42.779 1.00 91.69 144 LEU A CA 1
ATOM 1168 C C . LEU A 1 144 ? -40.159 -1.428 42.698 1.00 91.69 144 LEU A C 1
ATOM 1170 O O . LEU A 1 144 ? -39.285 -0.989 43.446 1.00 91.69 144 LEU A O 1
ATOM 1174 N N . CYS A 1 145 ? -40.850 -0.645 41.868 1.00 89.06 145 CYS A N 1
ATOM 1175 C CA . CYS A 1 145 ? -40.635 0.799 41.727 1.00 89.06 145 CYS A CA 1
ATOM 1176 C C . CYS A 1 145 ? -41.054 1.595 42.974 1.00 89.06 145 CYS A C 1
ATOM 1178 O O . CYS A 1 145 ? -40.320 2.477 43.428 1.00 89.06 145 CYS A O 1
ATOM 1180 N N . ARG A 1 146 ? -42.202 1.267 43.584 1.00 87.94 146 ARG A N 1
ATOM 1181 C CA . ARG A 1 146 ? -42.723 1.968 44.773 1.00 87.94 146 ARG A CA 1
ATOM 1182 C C . ARG A 1 146 ? -41.745 1.909 45.944 1.00 87.94 146 ARG A C 1
ATOM 1184 O O . ARG A 1 146 ? -41.518 2.914 46.614 1.00 87.94 146 ARG A O 1
ATOM 1191 N N . ASN A 1 147 ? -41.125 0.750 46.145 1.00 84.75 147 ASN A N 1
ATOM 1192 C CA . ASN A 1 147 ? -40.153 0.532 47.213 1.00 84.75 147 ASN A CA 1
ATOM 1193 C C . ASN A 1 147 ? -38.779 1.172 46.934 1.00 84.75 147 ASN A C 1
ATOM 1195 O O . ASN A 1 147 ? -37.945 1.221 47.839 1.00 84.75 147 ASN A O 1
ATOM 1199 N N . MET A 1 148 ? -38.531 1.676 45.717 1.00 78.25 148 MET A N 1
ATOM 1200 C CA . MET A 1 148 ? -37.351 2.498 45.413 1.00 78.25 148 MET A CA 1
ATOM 1201 C C . MET A 1 148 ? -37.576 3.970 45.765 1.00 78.25 148 MET A C 1
ATOM 1203 O O . MET A 1 148 ? -36.713 4.591 46.381 1.00 78.25 148 MET A O 1
ATOM 1207 N N . SER A 1 149 ? -38.746 4.522 45.424 1.00 63.12 149 SER A N 1
ATOM 1208 C CA . SER A 1 149 ? -39.052 5.948 45.617 1.00 63.12 149 SER A CA 1
ATOM 1209 C C . SER A 1 149 ? -39.024 6.380 47.091 1.00 63.12 149 SER A C 1
ATOM 1211 O O . SER A 1 149 ? -38.584 7.484 47.404 1.00 63.12 149 SER A O 1
ATOM 1213 N N . THR A 1 150 ? -39.400 5.498 48.021 1.00 59.28 150 THR A N 1
ATOM 1214 C CA . THR A 1 150 ? -39.468 5.807 49.461 1.00 59.28 150 THR A CA 1
ATOM 1215 C C . THR A 1 150 ? -38.109 5.996 50.143 1.00 59.28 150 THR A C 1
ATOM 1217 O O . THR A 1 150 ? -38.067 6.514 51.258 1.00 59.28 150 THR A O 1
ATOM 1220 N N . LYS A 1 151 ? -36.994 5.615 49.503 1.00 53.88 151 LYS A N 1
ATOM 1221 C CA . LYS A 1 151 ? -35.636 5.767 50.059 1.00 53.88 151 LYS A CA 1
ATOM 1222 C C . LYS A 1 151 ? -34.841 6.939 49.484 1.00 53.88 151 LYS A C 1
ATOM 1224 O O . LYS A 1 151 ? -33.801 7.276 50.046 1.00 53.88 151 LYS A O 1
ATOM 1229 N N . VAL A 1 152 ? -35.325 7.596 48.430 1.00 49.91 152 VAL A N 1
ATOM 1230 C CA . VAL A 1 152 ? -34.681 8.794 47.867 1.00 49.91 152 VAL A CA 1
ATOM 1231 C C . VAL A 1 152 ? -35.100 10.017 48.693 1.00 49.91 152 VAL A C 1
ATOM 1233 O O . VAL A 1 152 ? -35.833 10.893 48.246 1.00 49.91 152 VAL A O 1
ATOM 1236 N N . GLY A 1 153 ? -34.679 10.054 49.958 1.00 40.41 153 GLY A N 1
ATOM 1237 C CA . GLY A 1 153 ? -34.769 11.258 50.773 1.00 40.41 153 GLY A CA 1
ATOM 1238 C C . GLY A 1 153 ? -33.853 12.327 50.185 1.00 40.41 153 GLY A C 1
ATOM 1239 O O . GLY A 1 153 ? -32.642 12.142 50.194 1.00 40.41 153 GLY A O 1
ATOM 1240 N N . ILE A 1 154 ? -34.452 13.396 49.649 1.00 40.56 154 ILE A N 1
ATOM 1241 C CA . ILE A 1 154 ? -33.855 14.706 49.329 1.00 40.56 154 ILE A CA 1
ATOM 1242 C C . ILE A 1 154 ? -32.374 14.604 48.920 1.00 40.56 154 ILE A C 1
ATOM 1244 O O . ILE A 1 154 ? -31.475 15.021 49.645 1.00 40.56 154 ILE A O 1
ATOM 1248 N N . MET A 1 155 ? -32.105 14.050 47.738 1.00 36.03 155 MET A N 1
ATOM 1249 C CA . MET A 1 155 ? -30.854 14.374 47.061 1.00 36.03 155 MET A CA 1
ATOM 1250 C C . MET A 1 155 ? -31.004 15.788 46.509 1.00 36.03 155 MET A C 1
ATOM 1252 O O . MET A 1 155 ? -31.833 16.024 45.629 1.00 36.03 155 MET A O 1
ATOM 1256 N N . GLU A 1 156 ? -30.234 16.732 47.054 1.00 35.09 156 GLU A N 1
ATOM 1257 C CA . GLU A 1 156 ? -30.094 18.070 46.486 1.00 35.09 156 GLU A CA 1
ATOM 1258 C C . GLU A 1 156 ? -29.810 17.938 44.990 1.00 35.09 156 GLU A C 1
ATOM 1260 O O . GLU A 1 156 ? -28.826 17.322 44.568 1.00 35.09 156 GLU A O 1
ATOM 1265 N N . SER A 1 157 ? -30.705 18.502 44.182 1.00 37.19 157 SER A N 1
ATOM 1266 C CA . SER A 1 157 ? -30.569 18.586 42.738 1.00 37.19 157 SER A CA 1
ATOM 1267 C C . SER A 1 157 ? -29.397 19.507 42.404 1.00 37.19 157 SER A C 1
ATOM 1269 O O . SER A 1 157 ? -29.564 20.685 42.082 1.00 37.19 157 SER A O 1
ATOM 1271 N N . GLY A 1 158 ? -28.185 18.968 42.481 1.00 37.00 158 GLY A N 1
ATOM 1272 C CA . GLY A 1 158 ? -27.003 19.546 41.875 1.00 37.00 158 GLY A CA 1
ATOM 1273 C C . GLY A 1 158 ? -27.144 19.465 40.362 1.00 37.00 158 GLY A C 1
ATOM 1274 O O . GLY A 1 158 ? -26.516 18.618 39.728 1.00 37.00 158 GLY A O 1
ATOM 1275 N N . CYS A 1 159 ? -27.956 20.347 39.775 1.00 35.06 159 CYS A N 1
ATOM 1276 C CA . CYS A 1 159 ? -27.963 20.636 38.344 1.00 35.06 159 CYS A CA 1
ATOM 1277 C C . CYS A 1 159 ? -26.603 21.236 37.952 1.00 35.06 159 CYS A C 1
ATOM 1279 O O . CYS A 1 159 ? -26.466 22.429 37.697 1.00 35.06 159 CYS A O 1
ATOM 1281 N N . LYS A 1 160 ? -25.558 20.406 37.905 1.00 43.56 160 LYS A N 1
ATOM 1282 C CA . LYS A 1 160 ? -24.352 20.715 37.136 1.00 43.56 160 LYS A CA 1
ATOM 1283 C C . LYS A 1 160 ? -24.768 20.681 35.673 1.00 43.56 160 LYS A C 1
ATOM 1285 O O . LYS A 1 160 ? -25.356 19.679 35.301 1.00 43.56 160 LYS A O 1
ATOM 1290 N N . PRO A 1 161 ? -24.478 21.698 34.848 1.00 42.31 161 PRO A N 1
ATOM 1291 C CA . PRO A 1 161 ? -24.997 21.801 33.486 1.00 42.31 161 PRO A CA 1
ATOM 1292 C C . PRO A 1 161 ? -24.288 20.782 32.574 1.00 42.31 161 PRO A C 1
ATOM 1294 O O . PRO A 1 161 ? -23.168 21.056 32.131 1.00 42.31 161 PRO A O 1
ATOM 1297 N N . PRO A 1 162 ? -24.872 19.606 32.254 1.00 50.44 162 PRO A N 1
ATOM 1298 C CA . PRO A 1 162 ? -24.182 18.603 31.446 1.00 50.44 162 PRO A CA 1
ATOM 1299 C C . PRO A 1 162 ? -24.515 18.787 29.961 1.00 50.44 162 PRO A C 1
ATOM 1301 O O . PRO A 1 162 ? -23.733 18.411 29.092 1.00 50.44 162 PRO A O 1
ATOM 1304 N N . LEU A 1 163 ? -25.654 19.419 29.659 1.00 52.41 163 LEU A N 1
ATOM 1305 C CA . LEU A 1 163 ? -26.194 19.518 28.314 1.00 52.41 163 LEU A CA 1
ATOM 1306 C C . LEU A 1 163 ? -25.324 20.417 27.438 1.00 52.41 163 LEU A C 1
ATOM 1308 O O . LEU A 1 163 ? -24.841 19.947 26.418 1.00 52.41 163 LEU A O 1
ATOM 1312 N N . ILE A 1 164 ? -25.001 21.645 27.847 1.00 54.72 164 ILE A N 1
ATOM 1313 C CA . ILE A 1 164 ? -24.262 22.573 26.968 1.00 54.72 164 ILE A CA 1
ATOM 1314 C C . ILE A 1 164 ? -22.872 22.023 26.595 1.00 54.72 164 ILE A C 1
ATOM 1316 O O . ILE A 1 164 ? -22.466 22.095 25.438 1.00 54.72 164 ILE A O 1
ATOM 1320 N N . ARG A 1 165 ? -22.158 21.382 27.532 1.00 54.62 165 ARG A N 1
ATOM 1321 C CA . ARG A 1 165 ? -20.854 20.759 27.232 1.00 54.62 165 ARG A CA 1
ATOM 1322 C C . ARG A 1 165 ? -20.973 19.519 26.348 1.00 54.62 165 ARG A C 1
ATOM 1324 O O . ARG A 1 165 ? -20.075 19.284 25.543 1.00 54.62 165 ARG A O 1
ATOM 1331 N N . SER A 1 166 ? -22.045 18.739 26.479 1.00 60.22 166 SER A N 1
ATOM 1332 C CA . SER A 1 166 ? -22.278 17.577 25.615 1.00 60.22 166 SER A CA 1
ATOM 1333 C C . SER A 1 166 ? -22.682 18.000 24.197 1.00 60.22 166 SER A C 1
ATOM 1335 O O . SER A 1 166 ? -22.159 17.464 23.225 1.00 60.22 166 SER A O 1
ATOM 1337 N N . TRP A 1 167 ? -23.505 19.045 24.065 1.00 66.38 167 TRP A N 1
ATOM 1338 C CA . TRP A 1 167 ? -23.898 19.626 22.777 1.00 66.38 167 TRP A CA 1
ATOM 1339 C C . TRP A 1 167 ? -22.717 20.245 22.027 1.00 66.38 167 TRP A C 1
ATOM 1341 O O . TRP A 1 167 ? -22.586 20.027 20.827 1.00 66.38 167 TRP A O 1
ATOM 1351 N N . ILE A 1 168 ? -21.809 20.942 22.720 1.00 69.19 168 ILE A N 1
ATOM 1352 C CA . ILE A 1 168 ? -20.583 21.469 22.099 1.00 69.19 168 ILE A CA 1
ATOM 1353 C C . ILE A 1 168 ? -19.691 20.324 21.604 1.00 69.19 168 ILE A C 1
ATOM 1355 O O . ILE A 1 168 ? -19.194 20.384 20.483 1.00 69.19 168 ILE A O 1
ATOM 1359 N N . LYS A 1 169 ? -19.527 19.248 22.387 1.00 71.00 169 LYS A N 1
ATOM 1360 C CA . LYS A 1 169 ? -18.785 18.056 21.939 1.00 71.00 169 LYS A CA 1
ATOM 1361 C C . LYS A 1 169 ? -19.447 17.399 20.725 1.00 71.00 169 LYS A C 1
ATOM 1363 O O . LYS A 1 169 ? -18.745 17.028 19.791 1.00 71.00 169 LYS A O 1
ATOM 1368 N N . GLY A 1 170 ? -20.777 17.303 20.723 1.00 72.69 170 GLY A N 1
ATOM 1369 C CA . GLY A 1 170 ? -21.558 16.784 19.601 1.00 72.69 170 GLY A CA 1
ATOM 1370 C C . GLY A 1 170 ? -21.394 17.625 18.336 1.00 72.69 170 GLY A C 1
ATOM 1371 O O . GLY A 1 170 ? -21.099 17.073 17.285 1.00 72.69 170 GLY A O 1
ATOM 1372 N N . LEU A 1 171 ? -21.494 18.953 18.439 1.00 72.50 171 LEU A N 1
ATOM 1373 C CA . LEU A 1 171 ? -21.305 19.878 17.315 1.00 72.50 171 LEU A CA 1
ATOM 1374 C C . LEU A 1 171 ? -19.881 19.841 16.760 1.00 72.50 171 LEU A C 1
ATOM 1376 O O . LEU A 1 171 ? -19.708 19.830 15.545 1.00 72.50 171 LEU A O 1
ATOM 1380 N N . VAL A 1 172 ? -18.867 19.766 17.626 1.00 75.81 172 VAL A N 1
ATOM 1381 C CA . VAL A 1 172 ? -17.469 19.610 17.195 1.00 75.81 172 VAL A CA 1
ATOM 1382 C C . VAL A 1 172 ? -17.276 18.275 16.475 1.00 75.81 172 VAL A C 1
ATOM 1384 O O . VAL A 1 172 ? -16.656 18.244 15.417 1.00 75.81 172 VAL A O 1
ATOM 1387 N N . LEU A 1 173 ? -17.851 17.182 16.987 1.00 76.44 173 LEU A N 1
ATOM 1388 C CA . LEU A 1 173 ? -17.772 15.874 16.336 1.00 76.44 173 LEU A CA 1
ATOM 1389 C C . LEU A 1 173 ? -18.480 15.873 14.972 1.00 76.44 173 LEU A C 1
ATOM 1391 O O . LEU A 1 173 ? -17.944 15.343 14.005 1.00 76.44 173 LEU A O 1
ATOM 1395 N N . LEU A 1 174 ? -19.656 16.496 14.878 1.00 69.00 174 LEU A N 1
ATOM 1396 C CA . LEU A 1 174 ? -20.444 16.569 13.647 1.00 69.00 174 LEU A CA 1
ATOM 1397 C C . LEU A 1 174 ? -19.774 17.472 12.601 1.00 69.00 174 LEU A C 1
ATOM 1399 O O . LEU A 1 174 ? -19.785 17.143 11.418 1.00 69.00 174 LEU A O 1
ATOM 1403 N N . ALA A 1 175 ? -19.123 18.555 13.034 1.00 71.25 175 ALA A N 1
ATOM 1404 C CA . ALA A 1 175 ? -18.291 19.392 12.175 1.00 71.25 175 ALA A CA 1
ATOM 1405 C C . ALA A 1 175 ? -17.065 18.623 11.658 1.00 71.25 175 ALA A C 1
ATOM 1407 O O . ALA A 1 175 ? -16.791 18.668 10.464 1.00 71.25 175 ALA A O 1
ATOM 1408 N N . LEU A 1 176 ? -16.374 17.859 12.514 1.00 75.06 176 LEU A N 1
ATOM 1409 C CA . LEU A 1 176 ? -15.238 17.020 12.112 1.00 75.06 176 LEU A CA 1
ATOM 1410 C C . LEU A 1 176 ? -15.656 15.878 11.171 1.00 75.06 176 LEU A C 1
ATOM 1412 O O . LEU A 1 176 ? -14.934 15.579 10.221 1.00 75.06 176 LEU A O 1
ATOM 1416 N N . LEU A 1 177 ? -16.823 15.264 11.388 1.00 68.44 177 LEU A N 1
ATOM 1417 C CA . LEU A 1 177 ? -17.386 14.228 10.512 1.00 68.44 177 LEU A CA 1
ATOM 1418 C C . LEU A 1 177 ? -17.815 14.796 9.154 1.00 68.44 177 LEU A C 1
ATOM 1420 O O . LEU A 1 177 ? -17.458 14.251 8.116 1.00 68.44 177 LEU A O 1
ATOM 1424 N N . SER A 1 178 ? -18.525 15.926 9.147 1.00 63.66 178 SER A N 1
ATOM 1425 C CA . SER A 1 178 ? -18.901 16.621 7.910 1.00 63.66 178 SER A CA 1
ATOM 1426 C C . SER A 1 178 ? -17.659 17.052 7.120 1.00 63.66 178 SER A C 1
ATOM 1428 O O . SER A 1 178 ? -17.574 16.838 5.910 1.00 63.66 178 SER A O 1
ATOM 1430 N N . TRP A 1 179 ? -16.641 17.561 7.821 1.00 68.50 179 TRP A N 1
ATOM 1431 C CA . TRP A 1 179 ? -15.373 17.966 7.223 1.00 68.50 179 TRP A CA 1
ATOM 1432 C C . TRP A 1 179 ? -14.577 16.778 6.673 1.00 68.50 179 TRP A C 1
ATOM 1434 O O . TRP A 1 179 ? -14.039 16.863 5.577 1.00 68.50 179 TRP A O 1
ATOM 1444 N N . SER A 1 180 ? -14.538 15.644 7.377 1.00 61.50 180 SER A N 1
ATOM 1445 C CA . SER A 1 180 ? -13.862 14.434 6.886 1.00 61.50 180 SER A CA 1
ATOM 1446 C C . SER A 1 180 ? -14.572 13.812 5.682 1.00 61.50 180 SER A C 1
ATOM 1448 O O . SER A 1 180 ? -13.889 13.420 4.739 1.00 61.50 180 SER A O 1
ATOM 1450 N N . CYS A 1 181 ? -15.908 13.805 5.634 1.00 58.69 181 CYS A N 1
ATOM 1451 C CA . CYS A 1 181 ? -16.657 13.399 4.438 1.00 58.69 181 CYS A CA 1
ATOM 1452 C C . CYS A 1 181 ? -16.374 14.316 3.234 1.00 58.69 181 CYS A C 1
ATOM 1454 O O . CYS A 1 181 ? -16.144 13.821 2.130 1.00 58.69 181 CYS A O 1
ATOM 1456 N N . PHE A 1 182 ? -16.332 15.637 3.444 1.00 64.44 182 PHE A N 1
ATOM 1457 C CA . PHE A 1 182 ? -15.973 16.610 2.406 1.00 64.44 182 PHE A CA 1
ATOM 1458 C C . PHE A 1 182 ? -14.530 16.418 1.909 1.00 64.44 182 PHE A C 1
ATOM 1460 O O . PHE A 1 182 ? -14.271 16.440 0.704 1.00 64.44 182 PHE A O 1
ATOM 1467 N N . SER A 1 183 ? -13.596 16.146 2.824 1.00 55.59 183 SER A N 1
ATOM 1468 C CA . SER A 1 183 ? -12.201 15.851 2.492 1.00 55.59 183 SER A CA 1
ATOM 1469 C C . SER A 1 183 ? -12.039 14.536 1.736 1.00 55.59 183 SER A C 1
ATOM 1471 O O . SER A 1 183 ? -11.269 14.508 0.785 1.00 55.59 183 SER A O 1
ATOM 1473 N N . ILE A 1 184 ? -12.758 13.468 2.102 1.00 56.25 184 ILE A N 1
ATOM 1474 C CA . ILE A 1 184 ? -12.727 12.188 1.372 1.00 56.25 184 ILE A CA 1
ATOM 1475 C C . ILE A 1 184 ? -13.247 12.382 -0.052 1.00 56.25 184 ILE A C 1
ATOM 1477 O O . ILE A 1 184 ? -12.588 11.935 -0.984 1.00 56.25 184 ILE A O 1
ATOM 1481 N N . TYR A 1 185 ? -14.358 13.105 -0.229 1.00 58.91 185 TYR A N 1
ATOM 1482 C CA . TYR A 1 185 ? -14.911 13.416 -1.550 1.00 58.91 185 TYR A CA 1
ATOM 1483 C C . TYR A 1 185 ? -13.902 14.153 -2.446 1.00 58.91 185 TYR A C 1
ATOM 1485 O O . TYR A 1 185 ? -13.709 13.783 -3.602 1.00 58.91 185 TYR A O 1
ATOM 1493 N N . HIS A 1 186 ? -13.193 15.151 -1.907 1.00 57.34 186 HIS A N 1
ATOM 1494 C CA . HIS A 1 186 ? -12.147 15.848 -2.659 1.00 57.34 186 HIS A CA 1
ATOM 1495 C C . HIS A 1 186 ? -10.877 15.007 -2.860 1.00 57.34 186 HIS A C 1
ATOM 1497 O O . HIS A 1 186 ? -10.236 15.101 -3.908 1.00 57.34 186 HIS A O 1
ATOM 1503 N N . TYR A 1 187 ? -10.522 14.154 -1.901 1.00 50.84 187 TYR A N 1
ATOM 1504 C CA . TYR A 1 187 ? -9.362 13.269 -1.991 1.00 50.84 187 TYR A CA 1
ATOM 1505 C C . TYR A 1 187 ? -9.555 12.189 -3.060 1.00 50.84 187 TYR A C 1
ATOM 1507 O O . TYR A 1 187 ? -8.635 11.933 -3.826 1.00 50.84 187 TYR A O 1
ATOM 1515 N N . THR A 1 188 ? -10.758 11.622 -3.198 1.00 50.69 188 THR A N 1
ATOM 1516 C CA . THR A 1 188 ? -11.060 10.658 -4.269 1.00 50.69 188 THR A CA 1
ATOM 1517 C C . THR A 1 188 ? -11.081 11.292 -5.660 1.00 50.69 188 THR A C 1
ATOM 1519 O O . THR A 1 188 ? -10.985 10.576 -6.647 1.00 50.69 188 THR A O 1
ATOM 1522 N N . THR A 1 189 ? -11.184 12.621 -5.764 1.00 51.78 189 THR A N 1
ATOM 1523 C CA . THR A 1 189 ? -11.083 13.331 -7.055 1.00 51.78 189 THR A CA 1
ATOM 1524 C C . THR A 1 189 ? -9.651 13.702 -7.454 1.00 51.78 189 THR A C 1
ATOM 1526 O O . THR A 1 189 ? -9.432 14.134 -8.584 1.00 51.78 189 THR A O 1
ATOM 1529 N N . LEU A 1 190 ? -8.668 13.544 -6.561 1.00 50.81 190 LEU A N 1
ATOM 1530 C CA . LEU A 1 190 ? -7.264 13.861 -6.828 1.00 50.81 190 LEU A CA 1
ATOM 1531 C C . LEU A 1 190 ? -6.474 12.558 -7.024 1.00 50.81 190 LEU A C 1
ATOM 1533 O O . LEU A 1 190 ? -6.395 11.732 -6.125 1.00 50.81 190 LEU A O 1
ATOM 1537 N N . ASP A 1 191 ? -5.869 12.366 -8.197 1.00 45.53 191 ASP A N 1
ATOM 1538 C CA . ASP A 1 191 ? -5.062 11.176 -8.513 1.00 45.53 191 ASP A CA 1
ATOM 1539 C C . ASP A 1 191 ? -3.718 11.205 -7.740 1.00 45.53 191 ASP A C 1
ATOM 1541 O O . ASP A 1 191 ? -2.774 11.923 -8.081 1.00 45.53 191 ASP A O 1
ATOM 1545 N N . ILE A 1 192 ? -3.654 10.461 -6.628 1.00 46.31 192 ILE A N 1
ATOM 1546 C CA . ILE A 1 192 ? -2.628 10.561 -5.564 1.00 46.31 192 ILE A CA 1
ATOM 1547 C C . ILE A 1 192 ? -1.309 9.836 -5.871 1.00 46.31 192 ILE A C 1
ATOM 1549 O O . ILE A 1 192 ? -0.357 9.929 -5.093 1.00 46.31 192 ILE A O 1
ATOM 1553 N N . LYS A 1 193 ? -1.148 9.181 -7.027 1.00 49.16 193 LYS A N 1
ATOM 1554 C CA . LYS A 1 193 ? 0.114 8.473 -7.344 1.00 49.16 193 LYS A CA 1
ATOM 1555 C C . LYS A 1 193 ? 1.361 9.378 -7.429 1.00 49.16 193 LYS A C 1
ATOM 1557 O O . LYS A 1 193 ? 2.463 8.866 -7.606 1.00 49.16 193 LYS A O 1
ATOM 1562 N N . ARG A 1 194 ? 1.222 10.704 -7.290 1.00 49.91 194 ARG A N 1
ATOM 1563 C CA . ARG A 1 194 ? 2.300 11.701 -7.412 1.00 49.91 194 ARG A CA 1
ATOM 1564 C C . ARG A 1 194 ? 2.421 12.675 -6.230 1.00 49.91 194 ARG A C 1
ATOM 1566 O O . ARG A 1 194 ? 2.859 13.808 -6.423 1.00 49.91 194 ARG A O 1
ATOM 1573 N N . LEU A 1 195 ? 2.087 12.267 -5.005 1.00 51.44 195 LEU A N 1
ATOM 1574 C CA . LEU A 1 195 ? 2.514 13.042 -3.834 1.00 51.44 195 LEU A CA 1
ATOM 1575 C C . LEU A 1 195 ? 4.049 12.967 -3.728 1.00 51.44 195 LEU A C 1
ATOM 1577 O O . LEU A 1 195 ? 4.614 11.930 -3.384 1.00 51.44 195 LEU A O 1
ATOM 1581 N N . SER A 1 196 ? 4.733 14.051 -4.084 1.00 56.75 196 SER A N 1
ATOM 1582 C CA . SER A 1 196 ? 6.181 14.171 -3.919 1.00 56.75 196 SER A CA 1
ATOM 1583 C C . SER A 1 196 ? 6.558 14.082 -2.434 1.00 56.75 196 SER A C 1
ATOM 1585 O O . SER A 1 196 ? 5.781 14.449 -1.548 1.00 56.75 196 SER A O 1
ATOM 1587 N N . THR A 1 197 ? 7.784 13.642 -2.151 1.00 57.00 197 THR A N 1
ATOM 1588 C CA . THR A 1 197 ? 8.353 13.611 -0.792 1.00 57.00 197 THR A CA 1
ATOM 1589 C C . THR A 1 197 ? 8.268 14.968 -0.089 1.00 57.00 197 THR A C 1
ATOM 1591 O O . THR A 1 197 ? 8.069 15.015 1.119 1.00 57.00 197 THR A O 1
ATOM 1594 N N . VAL A 1 198 ? 8.334 16.071 -0.840 1.00 56.09 198 VAL A N 1
ATOM 1595 C CA . VAL A 1 198 ? 8.216 17.441 -0.318 1.00 56.09 198 VAL A CA 1
ATOM 1596 C C . VAL A 1 198 ? 6.788 17.750 0.148 1.00 56.09 198 VAL A C 1
ATOM 1598 O O . VAL A 1 198 ? 6.602 18.316 1.223 1.00 56.09 198 VAL A O 1
ATOM 1601 N N . GLY A 1 199 ? 5.763 17.321 -0.599 1.00 60.94 199 GLY A N 1
ATOM 1602 C CA . GLY A 1 199 ? 4.363 17.461 -0.179 1.00 60.94 199 GLY A CA 1
ATOM 1603 C C . GLY A 1 199 ? 4.026 16.617 1.055 1.00 60.94 199 GLY A C 1
ATOM 1604 O O . GLY A 1 199 ? 3.239 17.047 1.903 1.00 60.94 199 GLY A O 1
ATOM 1605 N N . ALA A 1 200 ? 4.657 15.447 1.185 1.00 60.59 200 ALA A N 1
ATOM 1606 C CA . ALA A 1 200 ? 4.562 14.610 2.379 1.00 60.59 200 ALA A CA 1
ATOM 1607 C C . ALA A 1 200 ? 5.285 15.241 3.582 1.00 60.59 200 ALA A C 1
ATOM 1609 O O . ALA A 1 200 ? 4.739 15.241 4.684 1.00 60.59 200 ALA A O 1
ATOM 1610 N N . LEU A 1 201 ? 6.468 15.834 3.374 1.00 64.62 201 LEU A N 1
ATOM 1611 C CA . LEU A 1 201 ? 7.232 16.521 4.418 1.00 64.62 201 LEU A CA 1
ATOM 1612 C C . LEU A 1 201 ? 6.483 17.753 4.942 1.00 64.62 201 LEU A C 1
ATOM 1614 O O . LEU A 1 201 ? 6.356 17.925 6.150 1.00 64.62 201 LEU A O 1
ATOM 1618 N N . ALA A 1 202 ? 5.921 18.574 4.051 1.00 63.66 202 ALA A N 1
ATOM 1619 C CA . ALA A 1 202 ? 5.113 19.729 4.439 1.00 63.66 202 ALA A CA 1
ATOM 1620 C C . ALA A 1 202 ? 3.845 19.312 5.208 1.00 63.66 202 ALA A C 1
ATOM 1622 O O . ALA A 1 202 ? 3.498 19.935 6.214 1.00 63.66 202 ALA A O 1
ATOM 1623 N N . GLY A 1 203 ? 3.194 18.219 4.787 1.00 67.62 203 GLY A N 1
ATOM 1624 C CA . GLY A 1 203 ? 2.089 17.606 5.530 1.00 67.62 203 GLY A CA 1
ATOM 1625 C C . GLY A 1 203 ? 2.516 17.139 6.924 1.00 67.62 203 GLY A C 1
ATOM 1626 O O . GLY A 1 203 ? 1.837 17.434 7.906 1.00 67.62 203 GLY A O 1
ATOM 1627 N N . LEU A 1 204 ? 3.684 16.499 7.033 1.00 66.31 204 LEU A N 1
ATOM 1628 C CA . LEU A 1 204 ? 4.274 16.077 8.305 1.00 66.31 204 LEU A CA 1
ATOM 1629 C C . LEU A 1 204 ? 4.574 17.263 9.228 1.00 66.31 204 LEU A C 1
ATOM 1631 O O . LEU A 1 204 ? 4.186 17.224 10.393 1.00 66.31 204 LEU A O 1
ATOM 1635 N N . VAL A 1 205 ? 5.183 18.338 8.724 1.00 71.81 205 VAL A N 1
ATOM 1636 C CA . VAL A 1 205 ? 5.483 19.544 9.517 1.00 71.81 205 VAL A CA 1
ATOM 1637 C C . VAL A 1 205 ? 4.198 20.184 10.049 1.00 71.81 205 VAL A C 1
ATOM 1639 O O . VAL A 1 205 ? 4.101 20.466 11.244 1.00 71.81 205 VAL A O 1
ATOM 1642 N N . LEU A 1 206 ? 3.177 20.351 9.204 1.00 70.06 206 LEU A N 1
ATOM 1643 C CA . LEU A 1 206 ? 1.879 20.895 9.624 1.00 70.06 206 LEU A CA 1
ATOM 1644 C C . LEU A 1 206 ? 1.188 20.003 10.662 1.00 70.06 206 LEU A C 1
ATOM 1646 O O . LEU A 1 206 ? 0.642 20.498 11.650 1.00 70.06 206 LEU A O 1
ATOM 1650 N N . SER A 1 207 ? 1.259 18.686 10.477 1.00 69.44 207 SER A N 1
ATOM 1651 C CA . SER A 1 207 ? 0.702 17.720 11.420 1.00 69.44 207 SER A CA 1
ATOM 1652 C C . SER A 1 207 ? 1.436 17.744 12.769 1.00 69.44 207 SER A C 1
ATOM 1654 O O . SER A 1 207 ? 0.791 17.706 13.818 1.00 69.44 207 SER A O 1
ATOM 1656 N N . ALA A 1 208 ? 2.763 17.911 12.769 1.00 70.56 208 ALA A N 1
ATOM 1657 C CA . ALA A 1 208 ? 3.575 18.038 13.976 1.00 70.56 208 ALA A CA 1
ATOM 1658 C C . ALA A 1 208 ? 3.245 19.320 14.756 1.00 70.56 208 ALA A C 1
ATOM 1660 O O . ALA A 1 208 ? 3.119 19.269 15.980 1.00 70.56 208 ALA A O 1
ATOM 1661 N N . ILE A 1 209 ? 3.017 20.446 14.065 1.00 75.94 209 ILE A N 1
ATOM 1662 C CA . ILE A 1 209 ? 2.532 21.691 14.686 1.00 75.94 209 ILE A CA 1
ATOM 1663 C C . ILE A 1 209 ? 1.169 21.456 15.347 1.00 75.94 209 ILE A C 1
ATOM 1665 O O . ILE A 1 209 ? 0.958 21.858 16.492 1.00 75.94 209 ILE A O 1
ATOM 1669 N N . PHE A 1 210 ? 0.260 20.751 14.669 1.00 72.94 210 PHE A N 1
ATOM 1670 C CA . PHE A 1 210 ? -1.049 20.411 15.223 1.00 72.94 210 PHE A CA 1
ATOM 1671 C C . PHE A 1 210 ? -0.910 19.540 16.482 1.00 72.94 210 PHE A C 1
ATOM 1673 O O . PHE A 1 210 ? -1.487 19.852 17.523 1.00 72.94 210 PHE A O 1
ATOM 1680 N N . VAL A 1 211 ? -0.073 18.499 16.454 1.00 73.12 211 VAL A N 1
ATOM 1681 C CA . VAL A 1 211 ? 0.221 17.684 17.647 1.00 73.12 211 VAL A CA 1
ATOM 1682 C C . VAL A 1 211 ? 0.802 18.540 18.767 1.00 73.12 211 VAL A C 1
ATOM 1684 O O . VAL A 1 211 ? 0.355 18.408 19.902 1.00 73.12 211 VAL A O 1
ATOM 1687 N N . GLY A 1 212 ? 1.721 19.458 18.467 1.00 74.94 212 GLY A N 1
ATOM 1688 C CA . GLY A 1 212 ? 2.269 20.404 19.438 1.00 74.94 212 GLY A CA 1
ATOM 1689 C C . GLY A 1 212 ? 1.181 21.231 20.126 1.00 74.94 212 GLY A C 1
ATOM 1690 O O . GLY A 1 212 ? 1.121 21.250 21.356 1.00 74.94 212 GLY A O 1
ATOM 1691 N N . ILE A 1 213 ? 0.268 21.824 19.350 1.00 77.25 213 ILE A N 1
ATOM 1692 C CA . ILE A 1 213 ? -0.835 22.665 19.849 1.00 77.25 213 ILE A CA 1
ATOM 1693 C C . ILE A 1 213 ? -1.837 21.860 20.691 1.00 77.25 213 ILE A C 1
ATOM 1695 O O . ILE A 1 213 ? -2.314 22.349 21.717 1.00 77.25 213 ILE A O 1
ATOM 1699 N N . PHE A 1 214 ? -2.153 20.623 20.297 1.00 72.06 214 PHE A N 1
ATOM 1700 C CA . PHE A 1 214 ? -3.163 19.797 20.976 1.00 72.06 214 PHE A CA 1
ATOM 1701 C C . PHE A 1 214 ? -2.591 18.874 22.067 1.00 72.06 214 PHE A C 1
ATOM 1703 O O . PHE A 1 214 ? -3.345 18.384 22.914 1.00 72.06 214 PHE A O 1
ATOM 1710 N N . SER A 1 215 ? -1.271 18.682 22.127 1.00 72.19 215 SER A N 1
ATOM 1711 C CA . SER A 1 215 ? -0.604 17.859 23.146 1.00 72.19 215 SER A CA 1
ATOM 1712 C C . SER A 1 215 ? -0.912 18.262 24.598 1.00 72.19 215 SER A C 1
ATOM 1714 O O . SER A 1 215 ? -1.131 17.355 25.408 1.00 72.19 215 SER A O 1
ATOM 1716 N N . PRO A 1 216 ? -1.056 19.554 24.976 1.00 71.88 216 PRO A N 1
ATOM 1717 C CA . PRO A 1 216 ? -1.387 19.925 26.353 1.00 71.88 216 PRO A CA 1
ATOM 1718 C C . PRO A 1 216 ? -2.814 19.513 26.733 1.00 71.88 216 PRO A C 1
ATOM 1720 O O . PRO A 1 216 ? -3.081 19.176 27.888 1.00 71.88 216 PRO A O 1
ATOM 1723 N N . TRP A 1 217 ? -3.735 19.497 25.764 1.00 70.06 217 TRP A N 1
ATOM 1724 C CA . TRP A 1 217 ? -5.097 18.992 25.955 1.00 70.06 217 TRP A CA 1
ATOM 1725 C C . TRP A 1 217 ? -5.100 17.479 26.186 1.00 70.06 217 TRP A C 1
ATOM 1727 O O . TRP A 1 217 ? -5.772 17.005 27.100 1.00 70.06 217 TRP A O 1
ATOM 1737 N N . ILE A 1 218 ? -4.290 16.731 25.431 1.00 67.25 218 ILE A N 1
ATOM 1738 C CA . ILE A 1 218 ? -4.123 15.278 25.596 1.00 67.25 218 ILE A CA 1
ATOM 1739 C C . ILE A 1 218 ? -3.497 14.951 26.957 1.00 67.25 218 ILE A C 1
ATOM 1741 O O . ILE A 1 218 ? -3.984 14.075 27.674 1.00 67.25 218 ILE A O 1
ATOM 1745 N N . LEU A 1 219 ? -2.456 15.687 27.356 1.00 68.00 219 LEU A N 1
ATOM 1746 C CA . LEU A 1 219 ? -1.792 15.508 28.649 1.00 68.00 219 LEU A CA 1
ATOM 1747 C C . LEU A 1 219 ? -2.730 15.803 29.827 1.00 68.00 219 LEU A C 1
ATOM 1749 O O . LEU A 1 219 ? -2.668 15.108 30.838 1.00 68.00 219 LEU A O 1
ATOM 1753 N N . ARG A 1 220 ? -3.657 16.759 29.691 1.00 66.00 220 ARG A N 1
ATOM 1754 C CA . ARG A 1 220 ? -4.681 17.026 30.717 1.00 66.00 220 ARG A CA 1
ATOM 1755 C C . ARG A 1 220 ? -5.751 15.935 30.815 1.00 66.00 220 ARG A C 1
ATOM 1757 O O . ARG A 1 220 ? -6.295 15.734 31.897 1.00 66.00 220 ARG A O 1
ATOM 1764 N N . MET A 1 221 ? -6.028 15.186 29.744 1.00 62.00 221 MET A N 1
ATOM 1765 C CA . MET A 1 221 ? -6.965 14.049 29.797 1.00 62.00 221 MET A CA 1
ATOM 1766 C C . MET A 1 221 ? -6.390 12.816 30.517 1.00 62.00 221 MET A C 1
ATOM 1768 O O . MET A 1 221 ? -7.146 11.942 30.937 1.00 62.00 221 MET A O 1
ATOM 1772 N N . LYS A 1 222 ? -5.069 12.756 30.733 1.00 53.00 222 LYS A N 1
ATOM 1773 C CA . LYS A 1 222 ? -4.387 11.657 31.441 1.00 53.00 222 LYS A CA 1
ATOM 1774 C C . LYS A 1 222 ? -4.692 11.578 32.950 1.00 53.00 222 LYS A C 1
ATOM 1776 O O . LYS A 1 222 ? -4.250 10.626 33.588 1.00 53.00 222 LYS A O 1
ATOM 1781 N N . ALA A 1 223 ? -5.453 12.519 33.514 1.00 58.56 223 ALA A N 1
ATOM 1782 C CA . ALA A 1 223 ? -5.717 12.611 34.954 1.00 58.56 223 ALA A CA 1
ATOM 1783 C C . ALA A 1 223 ? -7.046 11.978 35.444 1.00 58.56 223 ALA A C 1
ATOM 1785 O O . ALA A 1 223 ? -7.317 12.042 36.635 1.00 58.56 223 ALA A O 1
ATOM 1786 N N . GLY A 1 224 ? -7.878 11.370 34.579 1.00 55.09 224 GLY A N 1
ATOM 1787 C CA . GLY A 1 224 ? -9.137 10.703 34.994 1.00 55.09 224 GLY A CA 1
ATOM 1788 C C . GLY A 1 224 ? -9.204 9.214 34.623 1.00 55.09 224 GLY A C 1
ATOM 1789 O O . GLY A 1 224 ? -8.968 8.885 33.463 1.00 55.09 224 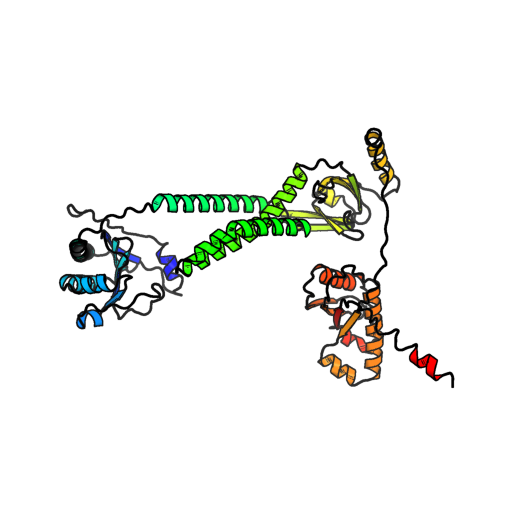GLY A O 1
ATOM 1790 N N . ASP A 1 225 ? -9.490 8.335 35.586 1.00 51.66 225 ASP A N 1
ATOM 1791 C CA . ASP A 1 225 ? -9.243 6.872 35.585 1.00 51.66 225 ASP A CA 1
ATOM 1792 C C . ASP A 1 225 ? -10.028 5.984 34.590 1.00 51.66 225 ASP A C 1
ATOM 1794 O O . ASP A 1 225 ? -9.899 4.762 34.618 1.00 51.66 225 ASP A O 1
ATOM 1798 N N . GLU A 1 226 ? -10.794 6.529 33.645 1.00 64.50 226 GLU A N 1
ATOM 1799 C CA . GLU A 1 226 ? -11.566 5.687 32.718 1.00 64.50 226 GLU A CA 1
ATOM 1800 C C . GLU A 1 226 ? -10.741 5.244 31.496 1.00 64.50 226 GLU A C 1
ATOM 1802 O O . GLU A 1 226 ? -10.481 5.995 30.551 1.00 64.50 226 GLU A O 1
ATOM 1807 N N . THR A 1 227 ? -10.316 3.981 31.514 1.00 65.56 227 THR A N 1
ATOM 1808 C CA . THR A 1 227 ? -9.413 3.359 30.529 1.00 65.56 227 THR A CA 1
ATOM 1809 C C . THR A 1 227 ? -10.030 3.168 29.138 1.00 65.56 227 THR A C 1
ATOM 1811 O O . THR A 1 227 ? -9.306 3.243 28.143 1.00 65.56 227 THR A O 1
ATOM 1814 N N . SER A 1 228 ? -11.350 2.992 29.024 1.00 67.44 228 SER A N 1
ATOM 1815 C CA . SER A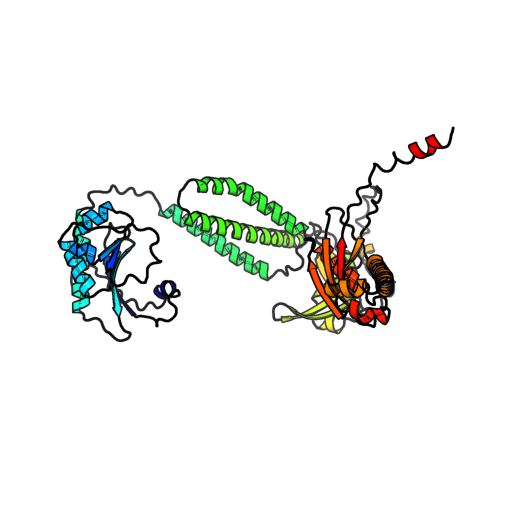 1 228 ? -12.032 2.761 27.738 1.00 67.44 228 SER A CA 1
ATOM 1816 C C . SER A 1 228 ? -12.202 4.042 26.911 1.00 67.44 228 SER A C 1
ATOM 1818 O O . SER A 1 228 ? -11.921 4.054 25.710 1.00 67.44 228 SER A O 1
ATOM 1820 N N . ALA A 1 229 ? -12.568 5.156 27.551 1.00 67.12 229 ALA A N 1
ATOM 1821 C CA . ALA A 1 229 ? -12.700 6.455 26.893 1.00 67.12 229 ALA A CA 1
ATOM 1822 C C . ALA A 1 229 ? -11.351 6.957 26.348 1.00 67.12 229 ALA A C 1
ATOM 1824 O O . ALA A 1 229 ? -11.284 7.529 25.258 1.00 67.12 229 ALA A O 1
ATOM 1825 N N . ARG A 1 230 ? -10.252 6.674 27.061 1.00 66.81 230 ARG A N 1
ATOM 1826 C CA . ARG A 1 230 ? -8.887 7.030 26.637 1.00 66.81 230 ARG A CA 1
ATOM 1827 C C . ARG A 1 230 ? -8.473 6.338 25.339 1.00 66.81 230 ARG A C 1
ATOM 1829 O O . ARG A 1 230 ? -7.882 6.987 24.479 1.00 66.81 230 ARG A O 1
ATOM 1836 N N . GLN A 1 231 ? -8.795 5.054 25.178 1.00 71.44 231 GLN A N 1
ATOM 1837 C CA . GLN A 1 231 ? -8.462 4.308 23.959 1.00 71.44 231 GLN A CA 1
ATOM 1838 C C . GLN A 1 231 ? -9.243 4.830 22.747 1.00 71.44 231 GLN A C 1
ATOM 1840 O O . GLN A 1 231 ? -8.657 5.016 21.681 1.00 71.44 231 GLN A O 1
ATOM 1845 N N . GLY A 1 232 ? -10.530 5.154 22.920 1.00 73.00 232 GLY A N 1
ATOM 1846 C CA . GLY A 1 232 ? -11.346 5.746 21.855 1.00 73.00 232 GLY A CA 1
ATOM 1847 C C . GLY A 1 232 ? -10.848 7.127 21.414 1.00 73.00 232 GLY A C 1
ATOM 1848 O O . GLY A 1 232 ? -10.739 7.398 20.217 1.00 73.00 232 GLY A O 1
ATOM 1849 N N . ILE A 1 233 ? -10.474 7.988 22.365 1.00 73.81 233 ILE A N 1
ATOM 1850 C CA . ILE A 1 233 ? -9.952 9.332 22.067 1.00 73.81 233 ILE A CA 1
ATOM 1851 C C . ILE A 1 233 ? -8.591 9.247 21.365 1.00 73.81 233 ILE A C 1
ATOM 1853 O O . ILE A 1 233 ? -8.373 9.951 20.381 1.00 73.81 233 ILE A O 1
ATOM 1857 N N . LEU A 1 234 ? -7.699 8.357 21.813 1.00 74.75 234 LEU A N 1
ATOM 1858 C CA . LEU A 1 234 ? -6.390 8.168 21.186 1.00 74.75 234 LEU A CA 1
ATOM 1859 C C . LEU A 1 234 ? -6.511 7.636 19.751 1.00 74.75 234 LEU A C 1
ATOM 1861 O O . LEU A 1 234 ? -5.847 8.153 18.855 1.00 74.75 234 LEU A O 1
ATOM 1865 N N . ALA A 1 235 ? -7.387 6.655 19.517 1.00 71.62 235 ALA A N 1
ATOM 1866 C CA . ALA A 1 235 ? -7.646 6.128 18.178 1.00 71.62 235 ALA A CA 1
ATOM 1867 C C . ALA A 1 235 ? -8.230 7.203 17.247 1.00 71.62 235 ALA A C 1
ATOM 1869 O O . ALA A 1 235 ? -7.781 7.351 16.111 1.00 71.62 235 ALA A O 1
ATOM 1870 N N . THR A 1 236 ? -9.170 8.010 17.748 1.00 75.12 236 THR A N 1
ATOM 1871 C CA . THR A 1 236 ? -9.766 9.121 16.986 1.00 75.12 236 THR A CA 1
ATOM 1872 C C . THR A 1 236 ? -8.725 10.191 16.654 1.00 75.12 236 THR A C 1
ATOM 1874 O O . THR A 1 236 ? -8.725 10.731 15.549 1.00 75.12 236 THR A O 1
ATOM 1877 N N . PHE A 1 237 ? -7.802 10.475 17.575 1.00 76.50 237 PHE A N 1
ATOM 1878 C CA . PHE A 1 237 ? -6.726 11.436 17.355 1.00 76.50 237 PHE A CA 1
ATOM 1879 C C . PHE A 1 237 ? -5.716 10.942 16.313 1.00 76.50 237 PHE A C 1
ATOM 1881 O O . PHE A 1 237 ? -5.386 11.682 15.390 1.00 76.50 237 PHE A O 1
ATOM 1888 N N . LEU A 1 238 ? -5.283 9.680 16.403 1.00 74.50 238 LEU A N 1
ATOM 1889 C CA . LEU A 1 238 ? -4.394 9.064 15.411 1.00 74.50 238 LEU A CA 1
ATOM 1890 C C . LEU A 1 238 ? -5.032 9.037 14.017 1.00 74.50 238 LEU A C 1
ATOM 1892 O O . LEU A 1 238 ? -4.379 9.393 13.038 1.00 74.50 238 LEU A O 1
ATOM 1896 N N . ALA A 1 239 ? -6.318 8.689 13.926 1.00 73.88 239 ALA A N 1
ATOM 1897 C CA . ALA A 1 239 ? -7.054 8.741 12.667 1.00 73.88 239 ALA A CA 1
ATOM 1898 C C . ALA A 1 239 ? -7.138 10.175 12.116 1.00 73.88 239 ALA A C 1
ATOM 1900 O O . ALA A 1 239 ? -6.869 10.402 10.938 1.00 73.88 239 ALA A O 1
ATOM 1901 N N . SER A 1 240 ? -7.437 11.156 12.975 1.00 75.25 240 SER A N 1
ATOM 1902 C CA . SER A 1 240 ? -7.507 12.572 12.587 1.00 75.25 240 SER A CA 1
ATOM 1903 C C . SER A 1 240 ? -6.159 13.102 12.100 1.00 75.25 240 SER A C 1
ATOM 1905 O O . SER A 1 240 ? -6.122 13.876 11.150 1.00 75.25 240 SER A O 1
ATOM 1907 N N . PHE A 1 241 ? -5.055 12.661 12.707 1.00 72.75 241 PHE A N 1
ATOM 1908 C CA . PHE A 1 241 ? -3.701 13.036 12.302 1.00 72.75 241 PHE A CA 1
ATOM 1909 C C . PHE A 1 241 ? -3.379 12.553 10.884 1.00 72.75 241 PHE A C 1
ATOM 1911 O O . PHE A 1 241 ? -2.938 13.345 10.057 1.00 72.75 241 PHE A O 1
ATOM 1918 N N . VAL A 1 242 ? -3.662 11.284 10.573 1.00 72.94 242 VAL A N 1
ATOM 1919 C CA . VAL A 1 242 ? -3.438 10.730 9.225 1.00 72.94 242 VAL A CA 1
ATOM 1920 C C . VAL A 1 242 ? -4.289 11.462 8.186 1.00 72.94 242 VAL A C 1
ATOM 1922 O O . VAL A 1 242 ? -3.773 11.876 7.148 1.00 72.94 242 VAL A O 1
ATOM 1925 N N . ILE A 1 243 ? -5.573 11.685 8.489 1.00 74.25 243 ILE A N 1
ATOM 1926 C CA . ILE A 1 243 ? -6.499 12.393 7.594 1.00 74.25 243 ILE A CA 1
ATOM 1927 C C . ILE A 1 243 ? -6.030 13.835 7.352 1.00 74.25 243 ILE A C 1
ATOM 1929 O O . ILE A 1 243 ? -6.028 14.296 6.209 1.00 74.25 243 ILE A O 1
ATOM 1933 N N . LEU A 1 244 ? -5.596 14.542 8.401 1.00 74.50 244 LEU A N 1
ATOM 1934 C CA . LEU A 1 244 ? -5.130 15.924 8.295 1.00 74.50 244 LEU A CA 1
ATOM 1935 C C . LEU A 1 244 ? -3.836 16.028 7.477 1.00 74.50 244 LEU A C 1
ATOM 1937 O O . LEU A 1 244 ? -3.735 16.908 6.625 1.00 74.50 244 LEU A O 1
ATOM 1941 N N . SER A 1 245 ? -2.886 15.108 7.665 1.00 66.94 245 SER A N 1
ATOM 1942 C CA . SER A 1 245 ? -1.637 15.074 6.891 1.00 66.94 245 SER A CA 1
ATOM 1943 C C . SER A 1 245 ? -1.889 14.877 5.396 1.00 66.94 245 SER A C 1
ATOM 1945 O O . SER A 1 245 ? -1.342 15.619 4.580 1.00 66.94 245 SER A O 1
ATOM 1947 N N . CYS A 1 246 ? -2.764 13.937 5.023 1.00 69.31 246 CYS A N 1
ATOM 1948 C CA . CYS A 1 246 ? -3.155 13.726 3.626 1.00 69.31 246 CYS A CA 1
ATOM 1949 C C . CYS A 1 246 ? -3.866 14.955 3.030 1.00 69.31 246 CYS A C 1
ATOM 1951 O O . CYS A 1 246 ? -3.660 15.293 1.863 1.00 69.31 246 CYS A O 1
ATOM 1953 N N . PHE A 1 247 ? -4.675 15.646 3.836 1.00 69.81 247 PHE A N 1
ATOM 1954 C CA . PHE A 1 247 ? -5.417 16.835 3.424 1.00 69.81 247 PHE A CA 1
ATOM 1955 C C . PHE A 1 247 ? -4.518 18.060 3.211 1.00 69.81 247 PHE A C 1
ATOM 1957 O O . PHE A 1 247 ? -4.682 18.776 2.221 1.00 69.81 247 PHE A O 1
ATOM 1964 N N . CYS A 1 248 ? -3.534 18.284 4.086 1.00 73.44 248 CYS A N 1
ATOM 1965 C CA . CYS A 1 248 ? -2.571 19.374 3.931 1.00 73.44 248 CYS A CA 1
ATOM 1966 C C . CYS A 1 248 ? -1.833 19.285 2.589 1.00 73.44 248 CYS A C 1
ATOM 1968 O O . CYS A 1 248 ? -1.686 20.299 1.909 1.00 73.44 248 CYS A O 1
ATOM 1970 N N . SER A 1 249 ? -1.450 18.083 2.152 1.00 69.94 249 SER A N 1
ATOM 1971 C CA . SER A 1 249 ? -0.807 17.898 0.848 1.00 69.94 249 SER A CA 1
ATOM 1972 C C . SER A 1 249 ? -1.741 18.222 -0.328 1.00 69.94 249 SER A C 1
ATOM 1974 O O . SER A 1 249 ? -1.306 18.851 -1.292 1.00 69.94 249 SER A O 1
ATOM 1976 N N . ALA A 1 250 ? -3.028 17.865 -0.246 1.00 73.19 250 ALA A N 1
ATOM 1977 C CA . ALA A 1 250 ? -4.020 18.194 -1.275 1.00 73.19 250 ALA A CA 1
ATOM 1978 C C . ALA A 1 250 ? -4.290 19.708 -1.373 1.00 73.19 250 ALA A C 1
ATOM 1980 O O . ALA A 1 250 ? -4.364 20.257 -2.477 1.00 73.19 250 ALA A O 1
ATOM 1981 N N . ILE A 1 251 ? -4.378 20.404 -0.231 1.00 78.62 251 ILE A N 1
ATOM 1982 C CA . ILE A 1 251 ? -4.489 21.870 -0.198 1.00 78.62 251 ILE A CA 1
ATOM 1983 C C . ILE A 1 251 ? -3.260 22.506 -0.834 1.00 78.62 251 ILE A C 1
ATOM 1985 O O . ILE A 1 251 ? -3.421 23.371 -1.688 1.00 78.62 251 ILE A O 1
ATOM 1989 N N . ILE A 1 252 ? -2.050 22.085 -0.456 1.00 75.44 252 ILE A N 1
ATOM 1990 C CA . ILE A 1 252 ? -0.814 22.663 -0.999 1.00 75.44 252 ILE A CA 1
ATOM 1991 C C . ILE A 1 252 ? -0.776 22.507 -2.522 1.00 75.44 252 ILE A C 1
ATOM 1993 O O . ILE A 1 252 ? -0.493 23.480 -3.210 1.00 75.44 252 ILE A O 1
ATOM 1997 N N . LEU A 1 253 ? -1.142 21.340 -3.063 1.00 76.12 253 LEU A N 1
ATOM 1998 C CA . LEU A 1 253 ? -1.227 21.127 -4.514 1.00 76.12 253 LEU A CA 1
ATOM 1999 C C . LEU A 1 253 ? -2.287 22.019 -5.179 1.00 76.12 253 LEU A C 1
ATOM 2001 O O . LEU A 1 253 ? -2.044 22.586 -6.244 1.00 76.12 253 LEU A O 1
ATOM 2005 N N . THR A 1 254 ? -3.444 22.194 -4.539 1.00 77.12 254 THR A N 1
ATOM 2006 C CA . THR A 1 254 ? -4.522 23.048 -5.060 1.00 77.12 254 THR A CA 1
ATOM 2007 C C . THR A 1 254 ? -4.118 24.522 -5.053 1.00 77.12 254 THR A C 1
ATOM 2009 O O . THR A 1 254 ? -4.317 25.228 -6.042 1.00 77.12 254 THR A O 1
ATOM 2012 N N . LEU A 1 255 ? -3.513 24.992 -3.960 1.00 78.81 255 LEU A N 1
ATOM 2013 C CA . LEU A 1 255 ? -2.978 26.346 -3.845 1.00 78.81 255 LEU A CA 1
ATOM 2014 C C . LEU A 1 255 ? -1.825 26.563 -4.829 1.00 78.81 255 LEU A C 1
ATOM 2016 O O . LEU A 1 255 ? -1.769 27.624 -5.445 1.00 78.81 255 LEU A O 1
ATOM 2020 N N . ASN A 1 256 ? -0.970 25.552 -5.027 1.00 80.12 256 ASN A N 1
ATOM 2021 C CA . ASN A 1 256 ? 0.110 25.581 -6.009 1.00 80.12 256 ASN A CA 1
ATOM 2022 C C . ASN A 1 256 ? -0.416 25.849 -7.413 1.00 80.12 256 ASN A C 1
ATOM 2024 O O . ASN A 1 256 ? 0.185 26.646 -8.110 1.00 80.12 256 ASN A O 1
ATOM 2028 N N . CYS A 1 257 ? -1.528 25.223 -7.810 1.00 77.25 257 CYS A N 1
ATOM 2029 C CA . CYS A 1 257 ? -2.113 25.430 -9.136 1.00 77.25 257 CYS A CA 1
ATOM 2030 C C . CYS A 1 257 ? -2.892 26.752 -9.224 1.00 77.25 257 CYS A C 1
ATOM 2032 O O . CYS A 1 257 ? -2.803 27.467 -10.218 1.00 77.25 257 CYS A O 1
ATOM 2034 N N . LYS A 1 258 ? -3.677 27.084 -8.189 1.00 82.25 258 LYS A N 1
ATOM 2035 C CA . LYS A 1 258 ? -4.590 28.239 -8.203 1.00 82.25 258 LYS A CA 1
ATOM 2036 C C . LYS A 1 258 ? -3.860 29.580 -8.157 1.00 82.25 258 LYS A C 1
ATOM 2038 O O . LYS A 1 258 ? -4.319 30.535 -8.775 1.00 82.25 258 LYS A O 1
ATOM 2043 N N . TYR A 1 259 ? -2.766 29.653 -7.406 1.00 82.69 259 TYR A N 1
ATOM 2044 C CA . TYR A 1 259 ? -1.976 30.872 -7.225 1.00 82.69 259 TYR A CA 1
ATOM 2045 C C . TYR A 1 259 ? -0.671 30.842 -8.023 1.00 82.69 259 TYR A C 1
ATOM 2047 O O . TYR A 1 259 ? 0.269 31.552 -7.674 1.00 82.69 259 TYR A O 1
ATOM 2055 N N . ASP A 1 260 ? -0.607 30.006 -9.062 1.00 83.75 260 ASP A N 1
ATOM 2056 C CA . ASP A 1 260 ? 0.547 29.947 -9.942 1.00 83.75 260 ASP A CA 1
ATOM 2057 C C . ASP A 1 260 ? 0.553 31.118 -10.926 1.00 83.75 260 ASP A C 1
ATOM 2059 O O . ASP A 1 260 ? -0.237 31.163 -11.877 1.00 83.75 260 ASP A O 1
ATOM 2063 N N . ASP A 1 261 ? 1.461 32.052 -10.707 1.00 88.75 261 ASP A N 1
ATOM 2064 C CA . ASP A 1 261 ? 1.788 33.160 -11.595 1.00 88.75 261 ASP A CA 1
ATOM 2065 C C . ASP A 1 261 ? 3.081 32.918 -12.387 1.00 88.75 261 ASP A C 1
ATOM 2067 O O . ASP A 1 261 ? 3.490 33.790 -13.155 1.00 88.75 261 ASP A O 1
ATOM 2071 N N . THR A 1 262 ? 3.694 31.730 -12.278 1.00 88.69 262 THR A N 1
ATOM 2072 C CA . THR A 1 262 ? 4.918 31.424 -13.024 1.00 88.69 262 THR A CA 1
ATOM 2073 C C . THR A 1 262 ? 4.671 31.466 -14.540 1.00 88.69 262 THR A C 1
ATOM 2075 O O . THR A 1 262 ? 3.608 31.037 -15.030 1.00 88.69 262 THR A O 1
ATOM 2078 N N . PRO A 1 263 ? 5.628 32.017 -15.312 1.00 91.50 263 PRO A N 1
ATOM 2079 C CA . PRO A 1 263 ? 5.511 32.071 -16.759 1.00 91.50 263 PRO A CA 1
ATOM 2080 C C . PRO A 1 263 ? 5.433 30.645 -17.318 1.00 91.50 263 PRO A C 1
ATOM 2082 O O . PRO A 1 263 ? 6.148 29.754 -16.853 1.00 91.50 263 PRO A O 1
ATOM 2085 N N . PRO A 1 264 ? 4.550 30.388 -18.298 1.00 93.38 264 PRO A N 1
ATOM 2086 C CA . PRO A 1 264 ? 4.447 29.063 -18.875 1.00 93.38 264 PRO A CA 1
ATOM 2087 C C . PRO A 1 264 ? 5.721 28.723 -19.658 1.00 93.38 264 PRO A C 1
ATOM 2089 O O . PRO A 1 264 ? 6.264 29.551 -20.389 1.00 93.38 264 PRO A O 1
ATOM 2092 N N . ARG A 1 265 ? 6.168 27.476 -19.543 1.00 94.00 265 ARG A N 1
ATOM 2093 C CA . ARG A 1 265 ? 7.326 26.932 -20.250 1.00 94.00 265 ARG A CA 1
ATOM 2094 C C . ARG A 1 265 ? 6.881 25.793 -21.153 1.00 94.00 265 ARG A C 1
ATOM 2096 O O . ARG A 1 265 ? 6.166 24.889 -20.728 1.00 94.00 265 ARG A O 1
ATOM 2103 N N . ILE A 1 266 ? 7.330 25.825 -22.402 1.00 95.00 266 ILE A N 1
ATOM 2104 C CA . ILE A 1 266 ? 7.053 24.766 -23.371 1.00 95.00 266 ILE A CA 1
ATOM 2105 C C . ILE A 1 266 ? 8.130 23.689 -23.242 1.00 95.00 266 ILE A C 1
ATOM 2107 O O . ILE A 1 266 ? 9.322 23.997 -23.227 1.00 95.00 266 ILE A O 1
ATOM 2111 N N . VAL A 1 267 ? 7.715 22.428 -23.148 1.00 94.50 267 VAL A N 1
ATOM 2112 C CA . VAL A 1 267 ? 8.621 21.277 -23.167 1.00 94.50 267 VAL A CA 1
ATOM 2113 C C . VAL A 1 267 ? 8.108 20.230 -24.139 1.00 94.50 267 VAL A C 1
ATOM 2115 O O . VAL A 1 267 ? 6.933 19.886 -24.123 1.00 94.50 267 VAL A O 1
ATOM 2118 N N . THR A 1 268 ? 8.997 19.689 -24.963 1.00 95.00 268 THR A N 1
ATOM 2119 C CA . THR A 1 268 ? 8.676 18.602 -25.889 1.00 95.00 268 THR A CA 1
ATOM 2120 C C . THR A 1 268 ? 9.160 17.275 -25.310 1.00 95.00 268 THR A C 1
ATOM 2122 O O . THR A 1 268 ? 10.328 17.143 -24.947 1.00 95.00 268 THR A O 1
ATOM 2125 N N . ALA A 1 269 ? 8.269 16.290 -25.220 1.00 95.56 269 ALA A N 1
ATOM 2126 C CA . ALA A 1 269 ? 8.552 14.958 -24.698 1.00 95.56 269 ALA A CA 1
ATOM 2127 C C . ALA A 1 269 ? 8.268 13.888 -25.763 1.00 95.56 269 ALA A C 1
ATOM 2129 O O . ALA A 1 269 ? 7.194 13.864 -26.359 1.00 95.56 269 ALA A O 1
ATOM 2130 N N . LEU A 1 270 ? 9.227 12.990 -25.999 1.00 95.69 270 LEU A N 1
ATOM 2131 C CA . LEU A 1 270 ? 9.077 11.881 -26.946 1.00 95.69 270 LEU A CA 1
ATOM 2132 C C . LEU A 1 270 ? 8.086 10.846 -26.406 1.00 95.69 270 LEU A C 1
ATOM 2134 O O . LEU A 1 270 ? 8.217 10.445 -25.248 1.00 95.69 270 LEU A O 1
ATOM 2138 N N . VAL A 1 271 ? 7.145 10.384 -27.230 1.00 96.75 271 VAL A N 1
ATOM 2139 C CA . VAL A 1 271 ? 6.259 9.267 -26.880 1.00 96.75 271 VAL A CA 1
ATOM 2140 C C . VAL A 1 271 ? 7.068 7.972 -26.900 1.00 96.75 271 VAL A C 1
ATOM 2142 O O . VAL A 1 271 ? 7.615 7.583 -27.924 1.00 96.75 271 VAL A O 1
ATOM 2145 N N . LEU A 1 272 ? 7.162 7.306 -25.755 1.00 96.38 272 LEU A N 1
ATOM 2146 C CA . LEU A 1 272 ? 7.906 6.060 -25.560 1.00 96.38 272 LEU A CA 1
ATOM 2147 C C . LEU A 1 272 ? 7.014 4.820 -25.617 1.00 96.38 272 LEU A C 1
ATOM 2149 O O . LEU A 1 272 ? 7.515 3.734 -25.879 1.00 96.38 272 LEU A O 1
ATOM 2153 N N . GLY A 1 273 ? 5.722 4.967 -25.331 1.00 96.12 273 GLY A N 1
ATOM 2154 C CA . GLY A 1 273 ? 4.793 3.847 -25.266 1.00 96.12 273 GLY A CA 1
ATOM 2155 C C . GLY A 1 273 ? 3.350 4.300 -25.099 1.00 96.12 273 GLY A C 1
ATOM 2156 O O . GLY A 1 273 ? 3.096 5.444 -24.706 1.00 96.12 273 GLY A O 1
ATOM 2157 N N . ARG A 1 274 ? 2.401 3.392 -25.315 1.00 97.00 274 ARG A N 1
ATOM 2158 C CA . ARG A 1 274 ? 0.981 3.612 -25.017 1.00 97.00 274 ARG A CA 1
ATOM 2159 C C . ARG A 1 274 ? 0.355 2.397 -24.329 1.00 97.00 274 ARG A C 1
ATOM 2161 O O . ARG A 1 274 ? 0.642 1.257 -24.672 1.00 97.00 274 ARG A O 1
ATOM 2168 N N . GLU A 1 275 ? -0.509 2.633 -23.346 1.00 96.62 275 GLU A N 1
ATOM 2169 C CA . GLU A 1 275 ? -1.231 1.579 -22.617 1.00 96.62 275 GLU A CA 1
ATOM 2170 C C . GLU A 1 275 ? -2.713 1.936 -22.508 1.00 96.62 275 GLU A C 1
ATOM 2172 O O . GLU A 1 275 ? -3.080 3.101 -22.329 1.00 96.62 275 GLU A O 1
ATOM 2177 N N . VAL A 1 276 ? -3.559 0.914 -22.634 1.00 96.62 276 VAL A N 1
ATOM 2178 C CA . VAL A 1 276 ? -4.989 0.982 -22.329 1.00 96.62 276 VAL A CA 1
ATOM 2179 C C . VAL A 1 276 ? -5.208 0.152 -21.079 1.00 96.62 276 VAL A C 1
ATOM 2181 O O . VAL A 1 276 ? -4.914 -1.044 -21.072 1.00 96.62 276 VAL A O 1
ATOM 2184 N N . GLY A 1 277 ? -5.714 0.773 -20.020 1.00 89.25 277 GLY A N 1
ATOM 2185 C CA . GLY A 1 277 ? -5.911 0.095 -18.745 1.00 89.25 277 GLY A CA 1
ATOM 2186 C C . GLY A 1 277 ? -7.149 0.591 -18.008 1.00 89.25 277 GLY A C 1
ATOM 2187 O O . GLY A 1 277 ? -7.605 1.712 -18.250 1.00 89.25 277 GLY A O 1
ATOM 2188 N N . PRO A 1 278 ? -7.713 -0.228 -17.104 1.00 82.94 278 PRO A N 1
ATOM 2189 C CA . PRO A 1 278 ? -8.763 0.229 -16.209 1.00 82.94 278 PRO A CA 1
ATOM 2190 C C . PRO A 1 278 ? -8.191 1.307 -15.280 1.00 82.94 278 PRO A C 1
ATOM 2192 O O . PRO A 1 278 ? -7.246 1.062 -14.525 1.00 82.94 278 PRO A O 1
ATOM 2195 N N . LEU A 1 279 ? -8.759 2.507 -15.362 1.00 73.69 279 LEU A N 1
ATOM 2196 C CA . LEU A 1 279 ? -8.453 3.636 -14.495 1.00 73.69 279 LEU A CA 1
ATOM 2197 C C . LEU A 1 279 ? -9.759 4.053 -13.815 1.00 73.69 279 LEU A C 1
ATOM 2199 O O . LEU A 1 279 ? -10.633 4.626 -14.461 1.00 73.69 279 LEU A O 1
ATOM 2203 N N . ASP A 1 280 ? -9.894 3.715 -12.533 1.00 72.12 280 ASP A N 1
ATOM 2204 C CA . ASP A 1 280 ? -11.085 4.004 -11.720 1.00 72.12 280 ASP A CA 1
ATOM 2205 C C . ASP A 1 280 ? -12.389 3.506 -12.373 1.00 72.12 280 ASP A C 1
ATOM 2207 O O . ASP A 1 280 ? -13.320 4.270 -12.613 1.00 72.12 280 ASP A O 1
ATOM 2211 N N . ASP A 1 281 ? -12.423 2.215 -12.723 1.00 74.00 281 ASP A N 1
ATOM 2212 C CA . ASP A 1 281 ? -13.553 1.520 -13.367 1.00 74.00 281 ASP A CA 1
ATOM 2213 C C . ASP A 1 281 ? -13.945 2.021 -14.773 1.00 74.00 281 ASP A C 1
ATOM 2215 O O . ASP A 1 281 ? -14.869 1.486 -15.391 1.00 74.00 281 ASP A O 1
ATOM 2219 N N . ILE A 1 282 ? -13.210 2.985 -15.335 1.00 79.81 282 ILE A N 1
ATOM 2220 C CA . ILE A 1 282 ? -13.378 3.476 -16.707 1.00 79.81 282 ILE A CA 1
ATOM 2221 C C . ILE A 1 282 ? -12.143 3.093 -17.532 1.00 79.81 282 ILE A C 1
ATOM 2223 O O . ILE A 1 282 ? -11.011 3.088 -17.049 1.00 79.81 282 ILE A O 1
ATOM 2227 N N . LEU A 1 283 ? -12.347 2.764 -18.807 1.00 88.88 283 LEU A N 1
ATOM 2228 C CA . LEU A 1 283 ? -11.258 2.573 -19.766 1.00 88.88 283 LEU A CA 1
ATOM 2229 C C . LEU A 1 283 ? -10.447 3.875 -19.898 1.00 88.88 283 LEU A C 1
ATOM 2231 O O . LEU A 1 283 ? -10.950 4.886 -20.391 1.00 88.88 283 LEU A O 1
ATOM 2235 N N . GLY A 1 284 ? -9.202 3.858 -19.418 1.00 92.12 284 GLY A N 1
ATOM 2236 C CA . GLY A 1 284 ? -8.274 4.980 -19.476 1.00 92.12 284 GLY A CA 1
ATOM 2237 C C . GLY A 1 284 ? -7.201 4.770 -20.542 1.00 92.12 284 GLY A C 1
ATOM 2238 O O . GLY A 1 284 ? -6.597 3.700 -20.621 1.00 92.12 284 GLY A O 1
ATOM 2239 N N . TYR A 1 285 ? -6.937 5.815 -21.325 1.00 95.75 285 TYR A N 1
ATOM 2240 C CA . TYR A 1 285 ? -5.882 5.849 -22.336 1.00 95.75 285 TYR A CA 1
ATOM 2241 C C . TYR A 1 285 ? -4.667 6.597 -21.784 1.00 95.75 285 TYR A C 1
ATOM 2243 O O . TYR A 1 285 ? -4.782 7.739 -21.323 1.00 95.75 285 TYR A O 1
ATOM 2251 N N . GLN A 1 286 ? -3.506 5.941 -21.777 1.00 96.31 286 GLN A N 1
ATOM 2252 C CA . GLN A 1 286 ? -2.271 6.494 -21.222 1.00 96.31 286 GLN A CA 1
ATOM 2253 C C . GLN A 1 286 ? -1.150 6.493 -22.260 1.00 96.31 286 GLN A C 1
ATOM 2255 O O . GLN A 1 286 ? -0.914 5.487 -22.931 1.00 96.31 286 GLN A O 1
ATOM 2260 N N . LEU A 1 287 ? -0.430 7.612 -22.344 1.00 96.75 287 LEU A N 1
ATOM 2261 C CA . LEU A 1 287 ? 0.854 7.715 -23.031 1.00 96.75 287 LEU A CA 1
ATOM 2262 C C . LEU A 1 287 ? 1.989 7.682 -22.008 1.00 96.75 287 LEU A C 1
ATOM 2264 O O . LEU A 1 287 ? 1.935 8.340 -20.965 1.00 96.75 287 LEU A O 1
ATOM 2268 N N . PHE A 1 288 ? 3.038 6.944 -22.340 1.00 96.81 288 PHE A N 1
ATOM 2269 C CA . PHE A 1 288 ? 4.337 7.022 -21.694 1.00 96.81 288 PHE A CA 1
ATOM 2270 C C . PHE A 1 288 ? 5.201 7.961 -22.511 1.00 96.81 288 PHE A C 1
ATOM 2272 O O . PHE A 1 288 ? 5.432 7.708 -23.690 1.00 96.81 288 PHE A O 1
ATOM 2279 N N . VAL A 1 289 ? 5.692 9.031 -21.904 1.00 96.44 289 VAL A N 1
ATOM 2280 C CA . VAL A 1 289 ? 6.564 9.996 -22.575 1.00 96.44 289 VAL A CA 1
ATOM 2281 C C . VAL A 1 289 ? 7.882 10.130 -21.826 1.00 96.44 289 VAL A C 1
ATOM 2283 O O . VAL A 1 289 ? 7.952 9.872 -20.622 1.00 96.44 289 VAL A O 1
ATOM 2286 N N . LYS A 1 290 ? 8.950 10.524 -22.522 1.00 95.56 290 LYS A N 1
ATOM 2287 C CA . LYS A 1 290 ? 10.239 10.825 -21.889 1.00 95.56 290 LYS A CA 1
ATOM 2288 C C . LYS A 1 290 ? 10.030 11.902 -20.824 1.00 95.56 290 LYS A C 1
ATOM 2290 O O . LYS A 1 290 ? 9.392 12.920 -21.090 1.00 95.56 290 LYS A O 1
ATOM 2295 N N . SER A 1 291 ? 10.531 11.669 -19.613 1.00 94.25 291 SER A N 1
ATOM 2296 C CA . SER A 1 291 ? 10.310 12.603 -18.514 1.00 94.25 291 SER A CA 1
ATOM 2297 C C . SER A 1 291 ? 10.981 13.938 -18.789 1.00 94.25 291 SER A C 1
ATOM 2299 O O . SER A 1 291 ? 12.147 14.007 -19.165 1.00 94.25 291 SER A O 1
ATOM 2301 N N . TRP A 1 292 ? 10.210 15.001 -18.579 1.00 91.31 292 TRP A N 1
ATOM 2302 C CA . TRP A 1 292 ? 10.685 16.381 -18.581 1.00 91.31 292 TRP A CA 1
ATOM 2303 C C . TRP A 1 292 ? 11.164 16.843 -17.200 1.00 91.31 292 TRP A C 1
ATOM 2305 O O . TRP A 1 292 ? 11.617 17.977 -17.062 1.00 91.31 292 TRP A O 1
ATOM 2315 N N . ARG A 1 293 ? 11.006 15.999 -16.173 1.00 87.44 293 ARG A N 1
ATOM 2316 C CA . ARG A 1 293 ? 11.402 16.293 -14.789 1.00 87.44 293 ARG A CA 1
ATOM 2317 C C . ARG A 1 293 ? 12.718 15.623 -14.426 1.00 87.44 293 ARG A C 1
ATOM 2319 O O . ARG A 1 293 ? 13.546 16.244 -13.779 1.00 87.44 293 ARG A O 1
ATOM 2326 N N . ASN A 1 294 ? 12.890 14.370 -14.846 1.00 90.12 294 ASN A N 1
ATOM 2327 C CA . ASN A 1 294 ? 14.047 13.550 -14.512 1.00 90.12 294 ASN A CA 1
ATOM 2328 C C . ASN A 1 294 ? 14.699 13.040 -15.793 1.00 90.12 294 ASN A C 1
ATOM 2330 O O . ASN A 1 294 ? 14.042 12.378 -16.603 1.00 90.12 294 ASN A O 1
ATOM 2334 N N . GLU A 1 295 ? 15.996 13.281 -15.960 1.00 89.94 295 GLU A N 1
ATOM 2335 C CA . GLU A 1 295 ? 16.733 12.718 -17.088 1.00 89.94 295 GLU A CA 1
ATOM 2336 C C . GLU A 1 295 ? 16.670 11.183 -17.071 1.00 89.94 295 GLU A C 1
ATOM 2338 O O . GLU A 1 295 ? 16.860 10.527 -16.048 1.00 89.94 295 GLU A O 1
ATOM 2343 N N . GLY A 1 296 ? 16.302 10.592 -18.211 1.00 89.44 296 GLY A N 1
ATOM 2344 C CA . GLY A 1 296 ? 16.113 9.142 -18.343 1.00 89.44 296 GLY A CA 1
ATOM 2345 C C . GLY A 1 296 ? 14.852 8.576 -17.671 1.00 89.44 296 GLY A C 1
ATOM 2346 O O . GLY A 1 296 ? 14.628 7.366 -17.734 1.00 89.44 296 GLY A O 1
ATOM 2347 N N . GLY A 1 297 ? 14.018 9.415 -17.048 1.00 93.62 297 GLY A N 1
ATOM 2348 C CA . GLY A 1 297 ? 12.723 9.015 -16.503 1.00 93.62 297 GLY A CA 1
ATOM 2349 C C . GLY A 1 297 ? 11.646 8.838 -17.578 1.00 93.62 297 GLY A C 1
ATOM 2350 O O . GLY A 1 297 ? 11.786 9.291 -18.716 1.00 93.62 297 GLY A O 1
ATOM 2351 N N . VAL A 1 298 ? 10.524 8.228 -17.192 1.00 95.12 298 VAL A N 1
ATOM 2352 C CA . VAL A 1 298 ? 9.315 8.101 -18.020 1.00 95.12 298 VAL A CA 1
ATOM 2353 C C . VAL A 1 298 ? 8.136 8.679 -17.249 1.00 95.12 298 VAL A C 1
ATOM 2355 O O . VAL A 1 298 ? 7.915 8.323 -16.092 1.00 95.12 298 VAL A O 1
ATOM 2358 N N . GLU A 1 299 ? 7.369 9.555 -17.886 1.00 94.69 299 GLU A N 1
ATOM 2359 C CA . GLU A 1 299 ? 6.145 10.121 -17.326 1.00 94.69 299 GLU A CA 1
ATOM 2360 C C . GLU A 1 299 ? 4.933 9.449 -17.952 1.00 94.69 299 GLU A C 1
ATOM 2362 O O . GLU A 1 299 ? 4.894 9.205 -19.156 1.00 94.69 299 GLU A O 1
ATOM 2367 N N . ARG A 1 300 ? 3.919 9.184 -17.128 1.00 95.19 300 ARG A N 1
ATOM 2368 C CA . ARG A 1 300 ? 2.601 8.774 -17.614 1.00 95.19 300 ARG A CA 1
ATOM 2369 C C . ARG A 1 300 ? 1.715 9.998 -17.759 1.00 95.19 300 ARG A C 1
ATOM 2371 O O . ARG A 1 300 ? 1.676 10.841 -16.852 1.00 95.19 300 ARG A O 1
ATOM 2378 N N . MET A 1 301 ? 1.008 10.073 -18.875 1.00 94.12 301 MET A N 1
ATOM 2379 C CA . MET A 1 301 ? 0.052 11.127 -19.177 1.00 94.12 301 MET A CA 1
ATOM 2380 C C . MET A 1 301 ? -1.256 10.496 -19.640 1.00 94.12 301 MET A C 1
ATOM 2382 O O . MET A 1 301 ? -1.258 9.633 -20.514 1.00 94.12 301 MET A O 1
ATOM 2386 N N . ARG A 1 302 ? -2.368 10.918 -19.036 1.00 94.00 302 ARG A N 1
ATOM 2387 C CA . ARG A 1 302 ? -3.702 10.543 -19.502 1.00 94.00 302 ARG A CA 1
ATOM 2388 C C . ARG A 1 302 ? -4.045 11.407 -20.710 1.00 94.00 302 ARG A C 1
ATOM 2390 O O . ARG A 1 302 ? -3.886 12.623 -20.643 1.00 94.00 302 ARG A O 1
ATOM 2397 N N . VAL A 1 303 ? -4.512 10.770 -21.771 1.00 95.19 303 VAL A N 1
ATOM 2398 C CA . VAL A 1 303 ? -4.957 11.425 -23.004 1.00 95.19 303 VAL A CA 1
ATOM 2399 C C . VAL A 1 303 ? -6.367 10.965 -23.343 1.00 95.19 303 VAL A C 1
ATOM 2401 O O . VAL A 1 303 ? -6.886 10.031 -22.717 1.00 95.19 303 VAL A O 1
ATOM 2404 N N . ASP A 1 304 ? -7.011 11.634 -24.291 1.00 95.06 304 ASP A N 1
ATOM 2405 C CA . ASP A 1 304 ? -8.251 11.114 -24.846 1.00 95.06 304 ASP A CA 1
ATOM 2406 C C . ASP A 1 304 ? -7.984 9.930 -25.796 1.00 95.06 304 ASP A C 1
ATOM 2408 O O . ASP A 1 304 ? -6.843 9.561 -26.082 1.00 95.06 304 ASP A O 1
ATOM 2412 N N . ALA A 1 305 ? -9.058 9.272 -26.234 1.00 94.81 305 ALA A N 1
ATOM 2413 C CA . ALA A 1 305 ? -8.956 8.097 -27.092 1.00 94.81 305 ALA A CA 1
ATOM 2414 C C . ALA A 1 305 ? -8.396 8.419 -28.491 1.00 94.81 305 ALA A C 1
ATOM 2416 O O . ALA A 1 305 ? -7.805 7.537 -29.112 1.00 94.81 305 ALA A O 1
ATOM 2417 N N . LEU A 1 306 ? -8.603 9.645 -28.986 1.00 94.31 306 LEU A N 1
ATOM 2418 C CA . LEU A 1 306 ? -8.206 10.062 -30.329 1.00 94.31 306 LEU A CA 1
ATOM 2419 C C . LEU A 1 306 ? -6.701 10.343 -30.361 1.00 94.31 306 LEU A C 1
ATOM 2421 O O . LEU A 1 306 ? -5.982 9.705 -31.126 1.00 94.31 306 LEU A O 1
ATOM 2425 N N . ASP A 1 307 ? -6.217 11.167 -29.432 1.00 95.31 307 ASP A N 1
ATOM 2426 C CA . ASP A 1 307 ? -4.794 11.437 -29.221 1.00 95.31 307 ASP A CA 1
ATOM 2427 C C . ASP A 1 307 ? -4.013 10.137 -28.971 1.00 95.31 307 ASP A C 1
ATOM 2429 O O . ASP A 1 307 ? -2.898 9.950 -29.457 1.00 95.31 307 ASP A O 1
ATOM 2433 N N . TRP A 1 308 ? -4.596 9.196 -28.221 1.00 96.75 308 TRP A N 1
ATOM 2434 C CA . TRP A 1 308 ? -3.980 7.889 -27.985 1.00 96.75 308 TRP A CA 1
ATOM 2435 C C . TRP A 1 308 ? -3.858 7.039 -29.256 1.00 96.75 308 TRP A C 1
ATOM 2437 O O . TRP A 1 308 ? -2.848 6.353 -29.452 1.00 96.75 308 TRP A O 1
ATOM 2447 N N . ALA A 1 309 ? -4.892 7.054 -30.102 1.00 95.50 309 ALA A N 1
ATOM 2448 C CA . ALA A 1 309 ? -4.919 6.297 -31.349 1.00 95.50 309 ALA A CA 1
ATOM 2449 C C . ALA A 1 309 ? -3.910 6.854 -32.363 1.00 95.50 309 ALA A C 1
ATOM 2451 O O . ALA A 1 309 ? -3.216 6.065 -33.016 1.00 95.50 309 ALA A O 1
ATOM 2452 N N . ASP A 1 310 ? -3.792 8.181 -32.423 1.00 95.00 310 ASP A N 1
ATOM 2453 C CA . ASP A 1 310 ? -2.916 8.902 -33.349 1.00 95.00 310 ASP A CA 1
ATOM 2454 C C . ASP A 1 310 ? -1.437 8.868 -32.928 1.00 95.00 310 ASP A C 1
ATOM 2456 O O . ASP A 1 310 ? -0.551 8.970 -33.779 1.00 95.00 310 ASP A O 1
ATOM 2460 N N . ALA A 1 311 ? -1.142 8.662 -31.640 1.00 95.94 311 ALA A N 1
ATOM 2461 C CA . ALA A 1 311 ? 0.225 8.615 -31.130 1.00 95.94 311 ALA A CA 1
ATOM 2462 C C . ALA A 1 311 ? 1.011 7.372 -31.593 1.00 95.94 311 ALA A C 1
ATOM 2464 O O . ALA A 1 311 ? 0.638 6.224 -31.315 1.00 95.94 311 ALA A O 1
ATOM 2465 N N . ARG A 1 312 ? 2.174 7.602 -32.216 1.00 96.12 312 ARG A N 1
ATOM 2466 C CA . ARG A 1 312 ? 3.152 6.575 -32.611 1.00 96.12 312 ARG A CA 1
ATOM 2467 C C . ARG A 1 312 ? 4.366 6.580 -31.688 1.00 96.12 312 ARG A C 1
ATOM 2469 O O . ARG A 1 312 ? 5.075 7.578 -31.548 1.00 96.12 312 ARG A O 1
ATOM 2476 N N . GLU A 1 313 ? 4.626 5.421 -31.092 1.00 95.81 313 GLU A N 1
ATOM 2477 C CA . GLU A 1 313 ? 5.757 5.190 -30.192 1.00 95.81 313 GLU A CA 1
ATOM 2478 C C . GLU A 1 313 ? 7.098 5.405 -30.910 1.00 95.81 313 GLU A C 1
ATOM 2480 O O . GLU A 1 313 ? 7.306 4.931 -32.027 1.00 95.81 313 GLU A O 1
ATOM 2485 N N . GLY A 1 314 ? 8.007 6.143 -30.275 1.00 91.69 314 GLY A N 1
ATOM 2486 C CA . GLY A 1 314 ? 9.348 6.443 -30.781 1.00 91.69 314 GLY A CA 1
ATOM 2487 C C . GLY A 1 314 ? 9.405 7.461 -31.923 1.00 91.69 314 GLY A C 1
ATOM 2488 O O . GLY A 1 314 ? 10.505 7.837 -32.322 1.00 91.69 314 GLY A O 1
ATOM 2489 N N . VAL A 1 315 ? 8.258 7.920 -32.432 1.00 94.00 315 VAL A N 1
ATOM 2490 C CA . VAL A 1 315 ? 8.181 8.850 -33.569 1.00 94.00 315 VAL A CA 1
ATOM 2491 C C . VAL A 1 315 ? 7.584 10.181 -33.148 1.00 94.00 315 VAL A C 1
ATOM 2493 O O . VAL A 1 315 ? 8.180 11.220 -33.420 1.00 94.00 315 VAL A O 1
ATOM 2496 N N . ASP A 1 316 ? 6.424 10.152 -32.493 1.00 95.00 316 ASP A N 1
ATOM 2497 C CA . ASP A 1 316 ? 5.680 11.369 -32.194 1.00 95.00 316 ASP A CA 1
ATOM 2498 C C . ASP A 1 316 ? 6.139 12.014 -30.882 1.00 95.00 316 ASP A C 1
ATOM 2500 O O . ASP A 1 316 ? 6.670 11.372 -29.964 1.00 95.00 316 ASP A O 1
ATOM 2504 N N . CYS A 1 317 ? 5.909 13.320 -30.786 1.00 95.06 317 CYS A N 1
ATOM 2505 C CA . CYS A 1 317 ? 6.244 14.109 -29.614 1.00 95.06 317 CYS A CA 1
ATOM 2506 C C . CYS A 1 317 ? 5.017 14.813 -29.050 1.00 95.06 317 CYS A C 1
ATOM 2508 O O . CYS A 1 317 ? 4.179 15.346 -29.774 1.00 95.06 317 CYS A O 1
ATOM 2510 N N . VAL A 1 318 ? 4.963 14.883 -27.727 1.00 95.38 318 VAL A N 1
ATOM 2511 C CA . VAL A 1 318 ? 3.991 15.695 -27.007 1.00 95.38 318 VAL A CA 1
ATOM 2512 C C . VAL A 1 318 ? 4.644 17.023 -26.661 1.00 95.38 318 VAL A C 1
ATOM 2514 O O . VAL A 1 318 ? 5.651 17.064 -25.954 1.00 95.38 318 VAL A O 1
ATOM 2517 N N . THR A 1 319 ? 4.053 18.115 -27.128 1.00 95.88 319 THR A N 1
ATOM 2518 C CA . THR A 1 319 ? 4.407 19.463 -26.683 1.00 95.88 319 THR A CA 1
ATOM 2519 C C . THR A 1 319 ? 3.551 19.810 -25.473 1.00 95.88 319 THR A C 1
ATOM 2521 O O . THR A 1 319 ? 2.332 19.920 -25.570 1.00 95.88 319 THR A O 1
ATOM 2524 N N . LEU A 1 320 ? 4.193 19.955 -24.322 1.00 95.44 320 LEU A N 1
ATOM 2525 C CA . LEU A 1 320 ? 3.585 20.266 -23.036 1.00 95.44 320 LEU A CA 1
ATOM 2526 C C . LEU A 1 320 ? 3.761 21.752 -22.746 1.00 95.44 320 LEU A C 1
ATOM 2528 O O . LEU A 1 320 ? 4.883 22.258 -22.750 1.00 95.44 320 LEU A O 1
ATOM 2532 N N . LEU A 1 321 ? 2.666 22.439 -22.435 1.00 95.25 321 LEU A N 1
ATOM 2533 C CA . LEU A 1 321 ? 2.710 23.764 -21.831 1.00 95.25 321 LEU A CA 1
ATOM 2534 C C . LEU A 1 321 ? 2.677 23.582 -20.314 1.00 95.25 321 LEU A C 1
ATOM 2536 O O . LEU A 1 321 ? 1.628 23.302 -19.728 1.00 95.25 321 LEU A O 1
ATOM 2540 N N . LEU A 1 322 ? 3.839 23.694 -19.686 1.00 94.31 322 LEU A N 1
ATOM 2541 C CA . LEU A 1 322 ? 4.011 23.528 -18.251 1.00 94.31 322 LEU A CA 1
ATOM 2542 C C . LEU A 1 322 ? 3.982 24.882 -17.547 1.00 94.31 322 LEU A C 1
ATOM 2544 O O . LEU A 1 322 ? 4.311 25.912 -18.134 1.00 94.31 322 LEU A O 1
ATOM 2548 N N . ARG A 1 323 ? 3.636 24.868 -16.267 1.00 93.50 323 ARG A N 1
ATOM 2549 C CA . ARG A 1 323 ? 4.020 25.918 -15.321 1.00 93.50 323 ARG A CA 1
ATOM 2550 C C . ARG A 1 323 ? 4.788 25.279 -14.187 1.00 93.50 323 ARG A C 1
ATOM 2552 O O . ARG A 1 323 ? 4.438 24.164 -13.807 1.00 93.50 323 ARG A O 1
ATOM 2559 N N . ASP A 1 324 ? 5.809 25.955 -13.675 1.00 88.19 324 ASP A N 1
ATOM 2560 C CA . ASP A 1 324 ? 6.712 25.381 -12.672 1.00 88.19 324 ASP A CA 1
ATOM 2561 C C . ASP A 1 324 ? 6.045 25.233 -11.297 1.00 88.19 324 ASP A C 1
ATOM 2563 O O . ASP A 1 324 ? 6.471 24.410 -10.481 1.00 88.19 324 ASP A O 1
ATOM 2567 N N . GLY A 1 325 ? 4.935 25.943 -11.067 1.00 84.44 325 GLY A N 1
ATOM 2568 C CA . GLY A 1 325 ? 4.248 25.954 -9.787 1.00 84.44 325 GLY A CA 1
ATOM 2569 C C . GLY A 1 325 ? 5.000 26.807 -8.775 1.00 84.44 325 GLY A C 1
ATOM 2570 O O . GLY A 1 325 ? 6.212 26.683 -8.599 1.00 84.44 325 GLY A O 1
ATOM 2571 N N . ARG A 1 326 ? 4.275 27.636 -8.024 1.00 80.81 326 ARG A N 1
ATOM 2572 C CA . ARG A 1 326 ? 4.867 28.507 -6.995 1.00 80.81 326 ARG A CA 1
ATOM 2573 C C . ARG A 1 326 ? 5.639 27.750 -5.902 1.00 80.81 326 ARG A C 1
ATOM 2575 O O . ARG A 1 326 ? 6.524 28.318 -5.271 1.00 80.81 326 ARG A O 1
ATOM 2582 N N . PHE A 1 327 ? 5.311 26.480 -5.678 1.00 74.75 327 PHE A N 1
ATOM 2583 C CA . PHE A 1 327 ? 5.956 25.599 -4.701 1.00 74.75 327 PHE A CA 1
ATOM 2584 C C . PHE A 1 327 ? 6.873 24.544 -5.347 1.00 74.75 327 PHE A C 1
ATOM 2586 O O . PHE A 1 327 ? 7.173 23.533 -4.714 1.00 74.75 327 PHE A O 1
ATOM 2593 N N . GLY A 1 328 ? 7.305 24.750 -6.599 1.00 77.00 328 GLY A N 1
ATOM 2594 C CA . GLY A 1 328 ? 8.239 23.855 -7.295 1.00 77.00 328 GLY A CA 1
ATOM 2595 C C . GLY A 1 328 ? 7.620 22.533 -7.757 1.00 77.00 328 GLY A C 1
ATOM 2596 O O . GLY A 1 328 ? 8.326 21.540 -7.939 1.00 77.00 328 GLY A O 1
ATOM 2597 N N . PHE A 1 329 ? 6.295 22.495 -7.923 1.00 78.62 329 PHE A N 1
ATOM 2598 C CA . PHE A 1 329 ? 5.592 21.344 -8.486 1.00 78.62 329 PHE A CA 1
ATOM 2599 C C . PHE A 1 329 ? 5.063 21.690 -9.874 1.00 78.62 329 PHE A C 1
ATOM 2601 O O . PHE A 1 329 ? 3.953 22.230 -9.976 1.00 78.62 329 PHE A O 1
ATOM 2608 N N . PRO A 1 330 ? 5.812 21.349 -10.941 1.00 86.00 330 PRO A N 1
ATOM 2609 C CA . PRO A 1 330 ? 5.402 21.703 -12.281 1.00 86.00 330 PRO A CA 1
ATOM 2610 C C . PRO A 1 330 ? 4.134 20.949 -12.672 1.00 86.00 330 PRO A C 1
ATOM 2612 O O . PRO A 1 330 ? 4.068 19.725 -12.516 1.00 86.00 330 PRO A O 1
ATOM 2615 N N . TRP A 1 331 ? 3.140 21.642 -13.216 1.00 87.69 331 TRP A N 1
ATOM 2616 C CA . TRP A 1 331 ? 1.879 21.048 -13.668 1.00 87.69 331 TRP A CA 1
ATOM 2617 C C . TRP A 1 331 ? 1.615 21.352 -15.144 1.00 87.69 331 TRP A C 1
ATOM 2619 O O . TRP A 1 331 ? 2.120 22.322 -15.708 1.00 87.69 331 TRP A O 1
ATOM 2629 N N . ILE A 1 332 ? 0.862 20.459 -15.790 1.00 92.81 332 ILE A N 1
ATOM 2630 C CA . ILE A 1 332 ? 0.551 20.537 -17.219 1.00 92.81 332 ILE A CA 1
ATOM 2631 C C . ILE A 1 332 ? -0.681 21.425 -17.380 1.00 92.81 332 ILE A C 1
ATOM 2633 O O . ILE A 1 332 ? -1.759 21.063 -16.912 1.00 92.81 332 ILE A O 1
ATOM 2637 N N . LYS A 1 333 ? -0.527 22.576 -18.038 1.00 91.81 333 LYS A N 1
ATOM 2638 C CA . LYS A 1 333 ? -1.638 23.484 -18.354 1.00 91.81 333 LYS A CA 1
ATOM 2639 C C . LYS A 1 333 ? -2.404 23.014 -19.587 1.00 91.81 333 LYS A C 1
ATOM 2641 O O . LYS A 1 333 ? -3.630 23.031 -19.600 1.00 91.81 333 LYS A O 1
ATOM 2646 N N . SER A 1 334 ? -1.673 22.605 -20.615 1.00 93.69 334 SER A N 1
ATOM 2647 C CA . SER A 1 334 ? -2.207 21.995 -21.830 1.00 93.69 334 SER A CA 1
ATOM 2648 C C . SER A 1 334 ? -1.132 21.135 -22.487 1.00 93.69 334 SER A C 1
ATOM 2650 O O . SER A 1 334 ? 0.058 21.266 -22.184 1.00 93.69 334 SER A O 1
ATOM 2652 N N . PHE A 1 335 ? -1.544 20.251 -23.388 1.00 96.25 335 PHE A N 1
ATOM 2653 C CA . PHE A 1 335 ? -0.633 19.497 -24.237 1.00 96.25 335 PHE A CA 1
ATOM 2654 C C . PHE A 1 335 ? -1.155 19.469 -25.672 1.00 96.25 335 PHE A C 1
ATOM 2656 O O . PHE A 1 335 ? -2.339 19.701 -25.909 1.00 96.25 335 PHE A O 1
ATOM 2663 N N . ASN A 1 336 ? -0.258 19.224 -26.620 1.00 96.00 336 ASN A N 1
ATOM 2664 C CA . ASN A 1 336 ? -0.583 19.017 -28.024 1.00 96.00 336 ASN A CA 1
ATOM 2665 C C . ASN A 1 336 ? 0.298 17.888 -28.575 1.00 96.00 336 ASN A C 1
ATOM 2667 O O . ASN A 1 336 ? 1.517 17.898 -28.365 1.00 96.00 336 ASN A O 1
ATOM 2671 N N . LEU A 1 337 ? -0.317 16.911 -29.237 1.00 95.12 337 LEU A N 1
ATOM 2672 C CA . LEU A 1 337 ? 0.378 15.808 -29.885 1.00 95.12 337 LEU A CA 1
ATOM 2673 C C . LEU A 1 337 ? 0.780 16.231 -31.304 1.00 95.12 337 LEU A C 1
ATOM 2675 O O . LEU A 1 337 ? -0.065 16.450 -32.166 1.00 95.12 337 LEU A O 1
ATOM 2679 N N . ALA A 1 338 ? 2.083 16.349 -31.551 1.00 89.75 338 ALA A N 1
ATOM 2680 C CA . ALA A 1 338 ? 2.604 16.659 -32.875 1.00 89.75 338 ALA A CA 1
ATOM 2681 C C . ALA A 1 338 ? 2.982 15.357 -33.590 1.00 89.75 338 ALA A C 1
ATOM 2683 O O . ALA A 1 338 ? 3.922 14.665 -33.188 1.00 89.75 338 ALA A O 1
ATOM 2684 N N . SER A 1 339 ? 2.251 15.034 -34.658 1.00 82.62 339 SER A N 1
ATOM 2685 C CA . SER A 1 339 ? 2.546 13.892 -35.519 1.00 82.62 339 SER A CA 1
ATOM 2686 C C . SER A 1 339 ? 3.711 14.221 -36.458 1.00 82.62 339 SER A C 1
ATOM 2688 O O . SER A 1 339 ? 3.558 15.042 -37.366 1.00 82.62 339 SER A O 1
ATOM 2690 N N . GLY A 1 340 ? 4.863 13.574 -36.274 1.00 72.12 340 GLY A N 1
ATOM 2691 C CA . GLY A 1 340 ? 6.037 13.770 -37.128 1.00 72.12 340 GLY A CA 1
ATOM 2692 C C . GLY A 1 340 ? 7.361 13.498 -36.420 1.00 72.12 340 GLY A C 1
ATOM 2693 O O . GLY A 1 340 ? 7.528 13.834 -35.252 1.00 72.12 340 GLY A O 1
ATOM 2694 N N . THR A 1 341 ? 8.317 12.913 -37.148 1.00 61.66 341 THR A N 1
ATOM 2695 C CA . THR A 1 341 ? 9.721 12.827 -36.723 1.00 61.66 341 THR A CA 1
ATOM 2696 C C . THR A 1 341 ? 10.214 14.221 -36.367 1.00 61.66 341 THR A C 1
ATOM 2698 O O . THR A 1 341 ? 10.048 15.130 -37.178 1.00 61.66 341 THR A O 1
ATOM 2701 N N . LEU A 1 342 ? 10.809 14.366 -35.178 1.00 57.38 342 LEU A N 1
ATOM 2702 C CA . LEU A 1 342 ? 11.528 15.560 -34.730 1.00 57.38 342 LEU A CA 1
ATOM 2703 C C . LEU A 1 342 ? 12.505 16.018 -35.817 1.00 57.38 342 LEU A C 1
ATOM 2705 O O . LEU A 1 342 ? 13.663 15.607 -35.849 1.00 57.38 342 LEU A O 1
ATOM 2709 N N . ASP A 1 343 ? 12.037 16.886 -36.701 1.00 54.47 343 ASP A N 1
ATOM 2710 C CA . ASP A 1 343 ? 12.921 17.718 -37.482 1.00 54.47 343 ASP A CA 1
ATOM 2711 C C . ASP A 1 343 ? 13.482 18.731 -36.470 1.00 54.47 343 ASP A C 1
ATOM 2713 O O . ASP A 1 343 ? 12.690 19.420 -35.807 1.00 54.47 343 ASP A O 1
ATOM 2717 N N . PRO A 1 344 ? 14.809 18.823 -36.259 1.00 55.75 344 PRO A N 1
ATOM 2718 C CA . PRO A 1 344 ? 15.409 19.724 -35.269 1.00 55.75 344 PRO A CA 1
ATOM 2719 C C . PRO A 1 344 ? 14.980 21.201 -35.418 1.00 55.75 344 PRO A C 1
ATOM 2721 O O . PRO A 1 344 ? 15.199 22.004 -34.511 1.00 55.75 344 PRO A O 1
ATOM 2724 N N . MET A 1 345 ? 14.300 21.565 -36.511 1.00 44.91 345 MET A N 1
ATOM 2725 C CA . MET A 1 345 ? 13.678 22.872 -36.728 1.00 44.91 345 MET A CA 1
ATOM 2726 C C . MET A 1 345 ? 12.419 23.160 -35.882 1.00 44.91 345 MET A C 1
ATOM 2728 O O . MET A 1 345 ? 12.165 24.330 -35.588 1.00 44.91 345 MET A O 1
ATOM 2732 N N . CYS A 1 346 ? 11.644 22.168 -35.425 1.00 49.38 346 CYS A N 1
ATOM 2733 C CA . CYS A 1 346 ? 10.429 22.442 -34.631 1.00 49.38 346 CYS A CA 1
ATOM 2734 C C . CYS A 1 346 ? 10.736 22.960 -33.213 1.00 49.38 346 CYS A C 1
ATOM 2736 O O . CYS A 1 346 ? 9.991 23.788 -32.685 1.00 49.38 346 CYS A O 1
ATOM 2738 N N . ALA A 1 347 ? 11.878 22.575 -32.630 1.00 50.50 347 ALA A N 1
ATOM 2739 C CA . ALA A 1 347 ? 12.362 23.154 -31.373 1.00 50.50 347 ALA A CA 1
ATOM 2740 C C . ALA A 1 347 ? 12.701 24.655 -31.514 1.00 50.50 347 ALA A C 1
ATOM 2742 O O . ALA A 1 347 ? 12.586 25.418 -30.554 1.00 50.50 347 ALA A O 1
ATOM 2743 N N . ALA A 1 348 ? 13.062 25.111 -32.719 1.00 51.69 348 ALA A N 1
ATOM 2744 C CA . ALA A 1 348 ? 13.367 26.514 -32.990 1.00 51.69 348 ALA A CA 1
ATOM 2745 C C . ALA A 1 348 ? 12.105 27.386 -33.149 1.00 51.69 348 ALA A C 1
ATOM 2747 O O . ALA A 1 348 ? 12.124 28.557 -32.768 1.00 51.69 348 ALA A O 1
ATOM 2748 N N . GLN A 1 349 ? 10.991 26.835 -33.648 1.00 50.59 349 GLN A N 1
ATOM 2749 C CA . GLN A 1 349 ? 9.742 27.589 -33.844 1.00 50.59 349 GLN A CA 1
ATOM 2750 C C . GLN A 1 349 ? 8.991 27.877 -32.534 1.00 50.59 349 GLN A C 1
ATOM 2752 O O . GLN A 1 349 ? 8.458 28.975 -32.375 1.00 50.59 349 GLN A O 1
ATOM 2757 N N . GLY A 1 350 ? 9.020 26.961 -31.557 1.00 50.59 350 GLY A N 1
ATOM 2758 C CA . GLY A 1 350 ? 8.482 27.227 -30.212 1.00 50.59 350 GLY A CA 1
ATOM 2759 C C . GLY A 1 350 ? 9.239 28.347 -29.483 1.00 50.59 350 GLY A C 1
ATOM 2760 O O . GLY A 1 350 ? 8.637 29.201 -28.833 1.00 50.59 350 GLY A O 1
ATOM 2761 N N . ASN A 1 351 ? 10.559 28.411 -29.680 1.00 50.91 351 ASN A N 1
ATOM 2762 C CA . ASN A 1 351 ? 11.405 29.468 -29.129 1.00 50.91 351 ASN A CA 1
ATOM 2763 C C . ASN A 1 351 ? 11.225 30.820 -29.843 1.00 50.91 351 ASN A C 1
ATOM 2765 O O . ASN A 1 351 ? 11.426 31.859 -29.220 1.00 50.91 351 ASN A O 1
ATOM 2769 N N . ALA A 1 352 ? 10.815 30.840 -31.118 1.00 50.81 352 ALA A N 1
ATOM 2770 C CA . ALA A 1 352 ? 10.542 32.073 -31.863 1.00 50.81 352 ALA A CA 1
ATOM 2771 C C . ALA A 1 352 ? 9.257 32.785 -31.392 1.00 50.81 352 ALA A C 1
ATOM 2773 O O . ALA A 1 352 ? 9.248 34.012 -31.308 1.00 50.81 352 ALA A O 1
ATOM 2774 N N . ALA A 1 353 ? 8.218 32.030 -31.008 1.00 51.50 353 ALA A N 1
ATOM 2775 C CA . ALA A 1 353 ? 6.999 32.578 -30.402 1.00 51.50 353 ALA A CA 1
ATOM 2776 C C . ALA A 1 353 ? 7.264 33.175 -29.003 1.00 51.50 353 ALA A C 1
ATOM 2778 O O . ALA A 1 353 ? 6.787 34.261 -28.691 1.00 51.50 353 ALA A O 1
ATOM 2779 N N . LEU A 1 354 ? 8.125 32.530 -28.205 1.00 54.53 354 LEU A N 1
ATOM 2780 C CA . LEU A 1 354 ? 8.610 33.059 -26.921 1.00 54.53 354 LEU A CA 1
ATOM 2781 C C . LEU A 1 354 ? 9.510 34.299 -27.079 1.00 54.53 354 LEU A C 1
ATOM 2783 O O . LEU A 1 354 ? 9.537 35.156 -26.199 1.00 54.53 354 LEU A O 1
ATOM 2787 N N . LYS A 1 355 ? 10.225 34.438 -28.205 1.00 50.97 355 LYS A N 1
ATOM 2788 C CA . LYS A 1 355 ? 11.105 35.590 -28.481 1.00 50.97 355 LYS A CA 1
ATOM 2789 C C . LYS A 1 355 ? 10.338 36.886 -28.776 1.00 50.97 355 LYS A C 1
ATOM 2791 O O . LYS A 1 355 ? 10.881 37.960 -28.532 1.00 50.97 355 LYS A O 1
ATOM 2796 N N . GLN A 1 356 ? 9.093 36.800 -29.254 1.00 50.56 356 GLN A N 1
ATOM 2797 C CA . GLN A 1 356 ? 8.205 37.964 -29.399 1.00 50.56 356 GLN A CA 1
ATOM 2798 C C . GLN A 1 356 ? 7.597 38.426 -28.064 1.00 50.56 356 GLN A C 1
ATOM 2800 O O . GLN A 1 356 ? 7.252 39.596 -27.947 1.00 50.56 356 GLN A O 1
ATOM 2805 N N . GLU A 1 357 ? 7.517 37.553 -27.055 1.00 49.50 357 GLU A N 1
ATOM 2806 C CA . GLU A 1 357 ? 6.958 37.876 -25.731 1.00 49.50 357 GLU A CA 1
ATOM 2807 C C . GLU A 1 357 ? 8.045 38.264 -24.702 1.00 49.50 357 GLU A C 1
ATOM 2809 O O . GLU A 1 357 ? 7.790 39.042 -23.786 1.00 49.50 357 GLU A O 1
ATOM 2814 N N . LYS A 1 358 ? 9.290 37.791 -24.881 1.00 45.47 358 LYS A N 1
ATOM 2815 C CA . LYS A 1 358 ? 10.443 38.101 -24.009 1.00 45.47 358 LYS A CA 1
ATOM 2816 C C . LYS A 1 358 ? 11.149 39.435 -24.278 1.00 45.47 358 LYS A C 1
ATOM 2818 O O . LYS A 1 358 ? 11.892 39.902 -23.419 1.00 45.47 358 LYS A O 1
ATOM 2823 N N . SER A 1 359 ? 10.917 40.094 -25.419 1.00 45.78 359 SER A N 1
ATOM 2824 C CA . SER A 1 359 ? 11.623 41.348 -25.759 1.00 45.78 359 SER A CA 1
ATOM 2825 C C . SER A 1 359 ? 11.220 42.563 -24.901 1.00 45.78 359 SER A C 1
ATOM 2827 O O . SER A 1 359 ? 11.766 43.647 -25.100 1.00 45.78 359 SER A O 1
ATOM 2829 N N . SER A 1 360 ? 10.287 42.405 -23.959 1.00 47.06 360 SER A N 1
ATOM 2830 C CA . SER A 1 360 ? 9.864 43.451 -23.021 1.00 47.06 360 SER A CA 1
ATOM 2831 C C . SER A 1 360 ? 10.226 43.180 -21.556 1.00 47.06 360 SER A C 1
ATOM 2833 O O . SER A 1 360 ? 9.914 44.022 -20.720 1.00 47.06 360 SER A O 1
ATOM 2835 N N . ALA A 1 361 ? 10.845 42.039 -21.224 1.00 51.47 361 ALA A N 1
ATOM 2836 C CA . ALA A 1 361 ? 11.033 41.618 -19.828 1.00 51.47 361 ALA A CA 1
ATOM 2837 C C . ALA A 1 361 ? 12.488 41.325 -19.410 1.00 51.47 361 ALA A C 1
ATOM 2839 O O . ALA A 1 361 ? 12.768 41.320 -18.217 1.00 51.47 361 ALA A O 1
ATOM 2840 N N . ASP A 1 362 ? 13.421 41.145 -20.350 1.00 40.59 362 ASP A N 1
ATOM 2841 C CA . ASP A 1 362 ? 14.790 40.708 -20.038 1.00 40.59 362 ASP A CA 1
ATOM 2842 C C . ASP A 1 362 ? 15.794 41.885 -20.092 1.00 40.59 362 ASP A C 1
ATOM 2844 O O . ASP A 1 362 ? 16.635 41.987 -20.985 1.00 40.59 362 ASP A O 1
ATOM 2848 N N . LEU A 1 363 ? 15.688 42.801 -19.124 1.00 44.66 363 LEU A N 1
ATOM 2849 C CA . LEU A 1 363 ? 16.734 43.760 -18.738 1.00 44.66 363 LEU A CA 1
ATOM 2850 C C . LEU A 1 363 ? 16.775 43.801 -17.207 1.00 44.66 363 LEU A C 1
ATOM 2852 O O . LEU A 1 363 ? 16.306 44.761 -16.618 1.00 44.66 363 LEU A O 1
ATOM 2856 N N . GLU A 1 364 ? 17.242 42.724 -16.575 1.00 47.00 364 GLU A N 1
ATOM 2857 C CA . GLU A 1 364 ? 17.875 42.711 -15.244 1.00 47.00 364 GLU A CA 1
ATOM 2858 C C . GLU A 1 364 ? 18.107 41.260 -14.788 1.00 47.00 364 GLU A C 1
ATOM 2860 O O . GLU A 1 364 ? 17.230 40.410 -14.916 1.00 47.00 364 GLU A O 1
ATOM 2865 N N . SER A 1 365 ? 19.278 41.012 -14.195 1.00 40.09 365 SER A N 1
ATOM 2866 C CA . SER A 1 365 ? 19.747 39.777 -13.535 1.00 40.09 365 SER A CA 1
ATOM 2867 C C . SER A 1 365 ? 20.472 38.723 -14.392 1.00 40.09 365 SER A C 1
ATOM 2869 O O . SER A 1 365 ? 20.021 37.599 -14.586 1.00 40.09 365 SER A O 1
ATOM 2871 N N . GLU A 1 366 ? 21.693 39.069 -14.804 1.00 39.97 366 GLU A N 1
ATOM 2872 C CA . GLU A 1 366 ? 22.802 38.107 -14.812 1.00 39.97 366 GLU A CA 1
ATOM 2873 C C . GLU A 1 366 ? 23.504 38.107 -13.439 1.00 39.97 366 GLU A C 1
ATOM 2875 O O . GLU A 1 366 ? 23.528 39.129 -12.754 1.00 39.97 366 GLU A O 1
ATOM 2880 N N . GLU A 1 367 ? 24.122 36.963 -13.116 1.00 35.56 367 GLU A N 1
ATOM 2881 C CA . GLU A 1 367 ? 25.272 36.780 -12.207 1.00 35.56 367 GLU A CA 1
ATOM 2882 C C . GLU A 1 367 ? 25.026 36.186 -10.796 1.00 35.56 367 GLU A C 1
ATOM 2884 O O . GLU A 1 367 ? 24.705 36.886 -9.837 1.00 35.56 367 GLU A O 1
ATOM 2889 N N . LYS A 1 368 ? 25.276 34.867 -10.664 1.00 32.16 368 LYS A N 1
ATOM 2890 C CA . LYS A 1 368 ? 26.091 34.199 -9.609 1.00 32.16 368 LYS A CA 1
ATOM 2891 C C . LYS A 1 368 ? 25.988 32.672 -9.759 1.00 32.16 368 LYS A C 1
ATOM 2893 O O . LYS A 1 368 ? 24.898 32.125 -9.671 1.00 32.16 368 LYS A O 1
ATOM 2898 N N . SER A 1 369 ? 27.029 31.968 -10.197 1.00 35.62 369 SER A N 1
ATOM 2899 C CA . SER A 1 369 ? 28.310 31.614 -9.552 1.00 35.62 369 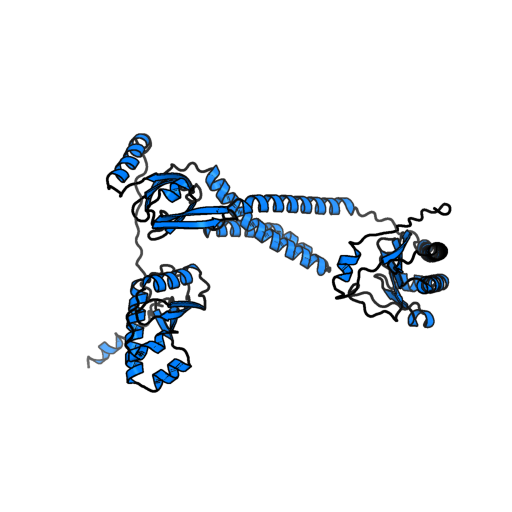SER A CA 1
ATOM 2900 C C . SER A 1 369 ? 28.282 30.185 -9.007 1.00 35.62 369 SER A C 1
ATOM 2902 O O . SER A 1 369 ? 27.554 29.860 -8.072 1.00 35.62 369 SER A O 1
ATOM 2904 N N . GLU A 1 370 ? 29.116 29.393 -9.659 1.00 41.38 370 GLU A N 1
ATOM 2905 C CA . GLU A 1 370 ? 29.434 27.978 -9.563 1.00 41.38 370 GLU A CA 1
ATOM 2906 C C . GLU A 1 370 ? 30.452 27.718 -8.437 1.00 41.38 370 GLU A C 1
ATOM 2908 O O . GLU A 1 370 ? 31.438 28.446 -8.321 1.00 41.38 370 GLU A O 1
ATOM 2913 N N . THR A 1 371 ? 30.231 26.671 -7.635 1.00 29.36 371 THR A N 1
ATOM 2914 C CA . THR A 1 371 ? 31.251 26.099 -6.742 1.00 29.36 371 THR A CA 1
ATOM 2915 C C . THR A 1 371 ? 31.076 24.578 -6.722 1.00 29.36 371 THR A C 1
ATOM 2917 O O . THR A 1 371 ? 30.066 24.079 -6.230 1.00 29.36 371 THR A O 1
ATOM 2920 N N . LEU A 1 372 ? 32.033 23.854 -7.309 1.00 37.19 372 LEU A N 1
ATOM 2921 C CA . LEU A 1 372 ? 32.124 22.391 -7.313 1.00 37.19 372 LEU A CA 1
ATOM 2922 C C . LEU A 1 372 ? 32.923 21.927 -6.087 1.00 37.19 372 LEU A C 1
ATOM 2924 O O . LEU A 1 372 ? 34.054 22.368 -5.887 1.00 37.19 372 LEU A O 1
ATOM 2928 N N . GLU A 1 373 ? 32.327 21.045 -5.287 1.00 33.59 373 GLU A N 1
ATOM 2929 C CA . GLU A 1 373 ? 32.986 20.296 -4.209 1.00 33.59 373 GLU A CA 1
ATOM 2930 C C . GLU A 1 373 ? 33.397 18.892 -4.704 1.00 33.59 373 GLU A C 1
ATOM 2932 O O . GLU A 1 373 ? 32.812 18.398 -5.672 1.00 33.59 373 GLU A O 1
ATOM 2937 N N . PRO A 1 374 ? 34.421 18.260 -4.097 1.00 37.47 374 PRO A N 1
ATOM 2938 C CA . PRO A 1 374 ? 35.045 17.047 -4.625 1.00 37.47 374 PRO A CA 1
ATOM 2939 C C . PRO A 1 374 ? 34.142 15.807 -4.509 1.00 37.47 374 PRO A C 1
ATOM 2941 O O . PRO A 1 374 ? 33.528 15.552 -3.475 1.00 37.47 374 PRO A O 1
ATOM 2944 N N . GLU A 1 375 ? 34.085 15.019 -5.587 1.00 41.06 375 GLU A N 1
ATOM 2945 C CA . GLU A 1 375 ? 33.314 13.776 -5.691 1.00 41.06 375 GLU A CA 1
ATOM 2946 C C . GLU A 1 375 ? 33.888 12.680 -4.775 1.00 41.06 375 GLU A C 1
ATOM 2948 O O . GLU A 1 375 ? 34.942 12.103 -5.045 1.00 41.06 375 GLU A O 1
ATOM 2953 N N . ALA A 1 376 ? 33.170 12.346 -3.701 1.00 41.62 376 ALA A N 1
ATOM 2954 C CA . ALA A 1 376 ? 33.441 11.145 -2.920 1.00 41.62 376 ALA A CA 1
ATOM 2955 C C . ALA A 1 376 ? 33.165 9.893 -3.778 1.00 41.62 376 ALA A C 1
ATOM 2957 O O . ALA A 1 376 ? 32.054 9.688 -4.275 1.00 41.62 376 ALA A O 1
ATOM 2958 N N . THR A 1 377 ? 34.184 9.051 -3.972 1.00 47.41 377 THR A N 1
ATOM 2959 C CA . THR A 1 377 ? 34.087 7.843 -4.804 1.00 47.41 377 THR A CA 1
ATOM 2960 C C . THR A 1 377 ? 33.629 6.664 -3.940 1.00 47.41 377 THR A C 1
ATOM 2962 O O . THR A 1 377 ? 34.414 6.094 -3.188 1.00 47.41 377 THR A O 1
ATOM 2965 N N . TYR A 1 378 ? 32.352 6.282 -4.016 1.00 55.91 378 TYR A N 1
ATOM 2966 C CA . TYR A 1 378 ? 31.809 5.167 -3.228 1.00 55.91 378 TYR A CA 1
ATOM 2967 C C . TYR A 1 378 ? 31.915 3.825 -3.964 1.00 55.91 378 TYR A C 1
ATOM 2969 O O . TYR A 1 378 ? 31.492 3.690 -5.113 1.00 55.91 378 TYR A O 1
ATOM 2977 N N . ALA A 1 379 ? 32.426 2.80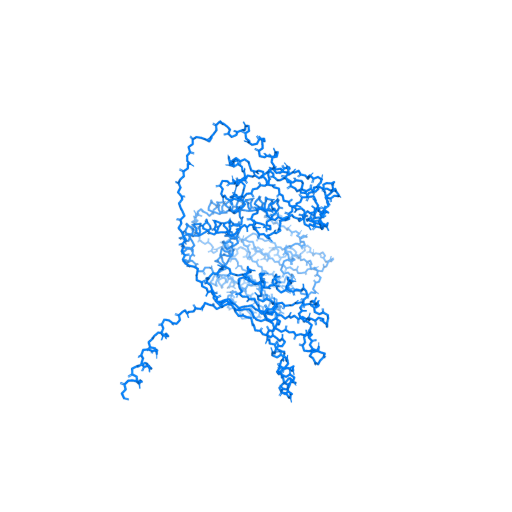1 -3.274 1.00 59.56 379 ALA A N 1
ATOM 2978 C CA . ALA A 1 379 ? 32.465 1.429 -3.766 1.00 59.56 379 ALA A CA 1
ATOM 2979 C C . ALA A 1 379 ? 31.159 0.698 -3.421 1.00 59.56 379 ALA A C 1
ATOM 2981 O O . ALA A 1 379 ? 30.892 0.333 -2.277 1.00 59.56 379 ALA A O 1
ATOM 2982 N N . MET A 1 380 ? 30.348 0.459 -4.443 1.00 74.81 380 MET A N 1
ATOM 2983 C CA . MET A 1 380 ? 29.198 -0.436 -4.380 1.00 74.81 380 MET A CA 1
ATOM 2984 C C . MET A 1 380 ? 29.625 -1.872 -4.678 1.00 74.81 380 MET A C 1
ATOM 2986 O O . MET A 1 380 ? 30.378 -2.102 -5.624 1.00 74.81 380 MET A O 1
ATOM 2990 N N . SER A 1 381 ? 29.102 -2.842 -3.925 1.00 85.88 381 SER A N 1
ATOM 2991 C CA . SER A 1 381 ? 29.321 -4.264 -4.198 1.00 85.88 381 SER A CA 1
ATOM 2992 C C . SER A 1 381 ? 28.003 -5.003 -4.411 1.00 85.88 381 SER A C 1
ATOM 2994 O O . SER A 1 381 ? 26.989 -4.735 -3.759 1.00 85.88 381 SER A O 1
ATOM 2996 N N . ALA A 1 382 ? 28.037 -5.951 -5.346 1.00 86.69 382 ALA A N 1
ATOM 2997 C CA . ALA A 1 382 ? 27.009 -6.963 -5.492 1.00 86.69 382 ALA A CA 1
ATOM 2998 C C . ALA A 1 382 ? 27.636 -8.344 -5.296 1.00 86.69 382 ALA A C 1
ATOM 3000 O O . ALA A 1 382 ? 28.755 -8.588 -5.750 1.00 86.69 382 ALA A O 1
ATOM 3001 N N . ALA A 1 383 ? 26.918 -9.233 -4.617 1.00 92.06 383 ALA A N 1
ATOM 3002 C CA . ALA A 1 383 ? 27.353 -10.600 -4.363 1.00 92.06 383 ALA A CA 1
ATOM 3003 C C . ALA A 1 383 ? 26.327 -11.600 -4.899 1.00 92.06 383 ALA A C 1
ATOM 3005 O O . ALA A 1 383 ? 25.118 -11.364 -4.848 1.00 92.06 383 ALA A O 1
ATOM 3006 N N . VAL A 1 384 ? 26.825 -12.717 -5.424 1.00 91.00 384 VAL A N 1
ATOM 3007 C CA . VAL A 1 384 ? 26.019 -13.840 -5.901 1.00 91.00 384 VAL A CA 1
ATOM 3008 C C . VAL A 1 384 ? 26.055 -14.942 -4.849 1.00 91.00 384 VAL A C 1
ATOM 3010 O O . VAL A 1 384 ? 27.129 -15.401 -4.468 1.00 91.00 384 VAL A O 1
ATOM 3013 N N . HIS A 1 385 ? 24.882 -15.405 -4.430 1.00 92.88 385 HIS A N 1
ATOM 3014 C CA . HIS A 1 385 ? 24.727 -16.530 -3.518 1.00 92.88 385 HIS A CA 1
ATOM 3015 C C . HIS A 1 385 ? 23.899 -17.639 -4.174 1.00 92.88 385 HIS A C 1
ATOM 3017 O O . HIS A 1 385 ? 22.874 -17.386 -4.816 1.00 92.88 385 HIS A O 1
ATOM 3023 N N . LEU A 1 386 ? 24.353 -18.878 -3.997 1.00 91.56 386 LEU A N 1
ATOM 3024 C CA . LEU A 1 386 ? 23.608 -20.083 -4.350 1.00 91.56 386 LEU A CA 1
ATOM 3025 C C . LEU A 1 386 ? 22.697 -20.503 -3.194 1.00 91.56 386 LEU A C 1
ATOM 3027 O O . LEU A 1 386 ? 22.908 -20.101 -2.049 1.00 91.56 386 LEU A O 1
ATOM 3031 N N . SER A 1 387 ? 21.690 -21.325 -3.491 1.00 90.06 387 SER A N 1
ATOM 3032 C CA . SER A 1 387 ? 20.981 -22.058 -2.436 1.00 90.06 387 SER A CA 1
ATOM 3033 C C . SER A 1 387 ? 21.926 -23.037 -1.727 1.00 90.06 387 SER A C 1
ATOM 3035 O O . SER A 1 387 ? 22.890 -23.510 -2.331 1.00 90.06 387 SER A O 1
ATOM 3037 N N . ASP A 1 388 ? 21.641 -23.375 -0.467 1.00 88.44 388 ASP A N 1
ATOM 3038 C CA . ASP A 1 388 ? 22.493 -24.264 0.340 1.00 88.44 388 ASP A CA 1
ATOM 3039 C C . ASP A 1 388 ? 22.756 -25.616 -0.358 1.00 88.44 388 ASP A C 1
ATOM 3041 O O . ASP A 1 388 ? 23.877 -26.123 -0.355 1.00 88.44 388 ASP A O 1
ATOM 3045 N N . GLU A 1 389 ? 21.745 -26.174 -1.035 1.00 89.31 389 GLU A N 1
ATOM 3046 C CA . GLU A 1 389 ? 21.861 -27.432 -1.787 1.00 89.31 389 GLU A CA 1
ATOM 3047 C C . GLU A 1 389 ? 22.788 -27.307 -3.006 1.00 89.31 389 GLU A C 1
ATOM 3049 O O . GLU A 1 389 ? 23.618 -28.182 -3.263 1.00 89.31 389 GLU A O 1
ATOM 3054 N N . GLN A 1 390 ? 22.683 -26.201 -3.748 1.00 90.75 390 GLN A N 1
ATOM 3055 C CA . GLN A 1 390 ? 23.555 -25.921 -4.890 1.00 90.75 390 GLN A CA 1
ATOM 3056 C C . GLN A 1 390 ? 24.990 -25.620 -4.446 1.00 90.75 390 GLN A C 1
ATOM 3058 O O . GLN A 1 390 ? 25.927 -26.021 -5.135 1.00 90.75 390 GLN A O 1
ATOM 3063 N N . GLY A 1 391 ? 25.168 -24.955 -3.300 1.00 90.50 391 GLY A N 1
ATOM 3064 C CA . GLY A 1 391 ? 26.478 -24.690 -2.707 1.00 90.50 391 GLY A CA 1
ATOM 3065 C C . GLY A 1 391 ? 27.233 -25.983 -2.401 1.00 90.50 391 GLY A C 1
ATOM 3066 O O . GLY A 1 391 ? 28.361 -26.149 -2.856 1.00 90.50 391 GLY A O 1
ATOM 3067 N N . LEU A 1 392 ? 26.579 -26.945 -1.740 1.00 92.44 392 LEU A N 1
ATOM 3068 C CA . LEU A 1 392 ? 27.174 -28.253 -1.432 1.00 92.44 392 LEU A CA 1
ATOM 3069 C C . LEU A 1 392 ? 27.544 -29.049 -2.693 1.00 92.44 392 LEU A C 1
ATOM 3071 O O . LEU A 1 392 ? 28.594 -29.689 -2.738 1.00 92.44 392 LEU A O 1
ATOM 3075 N N . ALA A 1 393 ? 26.702 -29.002 -3.731 1.00 91.62 393 ALA A N 1
ATOM 3076 C CA . ALA A 1 393 ? 26.993 -29.659 -5.005 1.00 91.62 393 ALA A CA 1
ATOM 3077 C C . ALA A 1 393 ? 28.181 -29.012 -5.736 1.00 91.62 393 ALA A C 1
ATOM 3079 O O . ALA A 1 393 ? 28.959 -29.715 -6.377 1.00 91.62 393 ALA A O 1
ATOM 3080 N N . LEU A 1 394 ? 28.324 -27.686 -5.643 1.00 93.62 394 LEU A N 1
ATOM 3081 C CA . LEU A 1 394 ? 29.430 -26.948 -6.250 1.00 93.62 394 LEU A CA 1
ATOM 3082 C C . LEU A 1 394 ? 30.756 -27.185 -5.508 1.00 93.62 394 LEU A C 1
ATOM 3084 O O . LEU A 1 394 ? 31.801 -27.275 -6.142 1.00 93.62 394 LEU A O 1
ATOM 3088 N N . GLU A 1 395 ? 30.730 -27.328 -4.181 1.00 93.38 395 GLU A N 1
ATOM 3089 C CA . GLU A 1 395 ? 31.930 -27.613 -3.380 1.00 93.38 395 GLU A CA 1
ATOM 3090 C C . GLU A 1 395 ? 32.543 -28.994 -3.651 1.00 93.38 395 GLU A C 1
ATOM 3092 O O . GLU A 1 395 ? 33.737 -29.188 -3.422 1.00 93.38 395 GLU A O 1
ATOM 3097 N N . ALA A 1 396 ? 31.758 -29.943 -4.169 1.00 95.69 396 ALA A N 1
ATOM 3098 C CA . ALA A 1 396 ? 32.239 -31.278 -4.513 1.00 95.69 396 ALA A CA 1
ATOM 3099 C C . ALA A 1 396 ? 33.144 -31.309 -5.763 1.00 95.69 396 ALA A C 1
ATOM 3101 O O . ALA A 1 396 ? 33.906 -32.264 -5.926 1.00 95.69 396 ALA A O 1
ATOM 3102 N N . ASP A 1 397 ? 33.083 -30.289 -6.631 1.00 96.75 397 ASP A N 1
ATOM 3103 C CA . ASP A 1 397 ? 33.876 -30.195 -7.862 1.00 96.75 397 ASP A CA 1
ATOM 3104 C C . ASP A 1 397 ? 34.614 -28.839 -7.941 1.00 96.75 397 ASP A C 1
ATOM 3106 O O . ASP A 1 397 ? 34.015 -27.817 -8.296 1.00 96.75 397 ASP A O 1
ATOM 3110 N N . PRO A 1 398 ? 35.928 -28.794 -7.639 1.00 95.12 398 PRO A N 1
ATOM 3111 C CA . PRO A 1 398 ? 36.682 -27.543 -7.596 1.00 95.12 398 PRO A CA 1
ATOM 3112 C C . PRO A 1 398 ? 36.781 -26.850 -8.962 1.00 95.12 398 PRO A C 1
ATOM 3114 O O . PRO A 1 398 ? 36.834 -25.621 -9.007 1.00 95.12 398 PRO A O 1
ATOM 3117 N N . ALA A 1 399 ? 36.764 -27.601 -10.069 1.00 96.19 399 ALA A N 1
ATOM 3118 C CA . ALA A 1 399 ? 36.804 -27.017 -11.410 1.00 96.19 399 ALA A CA 1
ATOM 3119 C C . ALA A 1 399 ? 35.472 -26.333 -11.751 1.00 96.19 399 ALA A C 1
ATOM 3121 O O . ALA A 1 399 ? 35.449 -25.251 -12.344 1.00 96.19 399 ALA A O 1
ATOM 3122 N N . LEU A 1 400 ? 34.354 -26.936 -11.335 1.00 95.81 400 LEU A N 1
ATOM 3123 C CA . LEU A 1 400 ? 33.029 -26.342 -11.491 1.00 95.81 400 LEU A CA 1
ATOM 3124 C C . LEU A 1 400 ? 32.873 -25.084 -10.626 1.00 95.81 400 LEU A C 1
ATOM 3126 O O . LEU A 1 400 ? 32.300 -24.096 -11.090 1.00 95.81 400 LEU A O 1
ATOM 3130 N N . LYS A 1 401 ? 33.426 -25.093 -9.405 1.00 96.12 401 LYS A N 1
ATOM 3131 C CA . LYS A 1 401 ? 33.461 -23.930 -8.507 1.00 96.12 401 LYS A CA 1
ATOM 3132 C C . LYS A 1 401 ? 34.214 -22.749 -9.116 1.00 96.12 401 LYS A C 1
ATOM 3134 O O . LYS A 1 401 ? 33.665 -21.651 -9.162 1.00 96.12 401 LYS A O 1
ATOM 3139 N N . GLU A 1 402 ? 35.416 -22.974 -9.645 1.00 96.12 402 GLU A N 1
ATOM 3140 C CA . GLU A 1 402 ? 36.207 -21.926 -10.306 1.00 96.12 402 GLU A CA 1
ATOM 3141 C C . GLU A 1 402 ? 35.466 -21.339 -11.522 1.00 96.12 402 GLU A C 1
ATOM 3143 O O . GLU A 1 402 ? 35.384 -20.119 -11.687 1.00 96.12 402 GLU A O 1
ATOM 3148 N N . LEU A 1 403 ? 34.842 -22.196 -12.342 1.00 96.69 403 LEU A N 1
ATOM 3149 C CA . LEU A 1 403 ? 34.003 -21.755 -13.462 1.00 96.69 403 LEU A CA 1
ATOM 3150 C C . LEU A 1 403 ? 32.797 -20.929 -12.998 1.00 96.69 403 LEU A C 1
ATOM 3152 O O . LEU A 1 403 ? 32.436 -19.946 -13.655 1.00 96.69 403 LEU A O 1
ATOM 3156 N N . PHE A 1 404 ? 32.163 -21.317 -11.889 1.00 96.50 404 PHE A N 1
ATOM 3157 C CA . PHE A 1 404 ? 31.021 -20.606 -11.324 1.00 96.50 404 PHE A CA 1
ATOM 3158 C C . PHE A 1 404 ? 31.413 -19.232 -10.788 1.00 96.50 404 PHE A C 1
ATOM 3160 O O . PHE A 1 404 ? 30.720 -18.256 -11.077 1.00 96.50 404 PHE A O 1
ATOM 3167 N N . GLU A 1 405 ? 32.525 -19.131 -10.063 1.00 95.62 405 GLU A N 1
ATOM 3168 C CA . GLU A 1 405 ? 33.053 -17.863 -9.553 1.00 95.62 405 GLU A CA 1
ATOM 3169 C C . GLU A 1 405 ? 33.427 -16.924 -10.707 1.00 95.62 405 GLU A C 1
ATOM 3171 O O . GLU A 1 405 ? 32.986 -15.773 -10.741 1.00 95.62 405 GLU A O 1
ATOM 3176 N N . ALA A 1 406 ? 34.134 -17.432 -11.722 1.00 96.56 406 ALA A N 1
ATOM 3177 C CA . ALA A 1 406 ? 34.492 -16.656 -12.906 1.00 96.56 406 ALA A CA 1
ATOM 3178 C C . ALA A 1 406 ? 33.258 -16.136 -13.662 1.00 96.56 406 ALA A C 1
ATOM 3180 O O . ALA A 1 406 ? 33.243 -14.993 -14.128 1.00 96.56 406 ALA A O 1
ATOM 3181 N N . HIS A 1 407 ? 32.208 -16.952 -13.792 1.00 96.62 407 HIS A N 1
ATOM 3182 C CA . HIS A 1 407 ? 30.975 -16.524 -14.447 1.00 96.62 407 HIS A CA 1
ATOM 3183 C C . HIS A 1 407 ? 30.149 -15.563 -13.580 1.00 96.62 407 HIS A C 1
ATOM 3185 O O . HIS A 1 407 ? 29.605 -14.590 -14.102 1.00 96.62 407 HIS A O 1
ATOM 3191 N N . SER A 1 408 ? 30.088 -15.793 -12.267 1.00 96.06 408 SER A N 1
ATOM 3192 C CA . SER A 1 408 ? 29.394 -14.921 -11.313 1.00 96.06 408 SER A CA 1
ATOM 3193 C C . SER A 1 408 ? 30.009 -13.526 -11.281 1.00 96.06 408 SER A C 1
ATOM 3195 O O . SER A 1 408 ? 29.272 -12.544 -11.315 1.00 96.06 408 SER A O 1
ATOM 3197 N N . ASN A 1 409 ? 31.339 -13.424 -11.328 1.00 95.56 409 ASN A N 1
ATOM 3198 C CA . ASN A 1 409 ? 32.033 -12.139 -11.416 1.00 95.56 409 ASN A CA 1
ATOM 3199 C C . ASN A 1 409 ? 31.676 -11.391 -12.706 1.00 95.56 409 ASN A C 1
ATOM 3201 O O . ASN A 1 409 ? 31.313 -10.222 -12.645 1.00 95.56 409 ASN A O 1
ATOM 3205 N N . ARG A 1 410 ? 31.655 -12.072 -13.861 1.00 97.06 410 ARG A N 1
ATOM 3206 C CA . ARG A 1 410 ? 31.207 -11.455 -15.127 1.00 97.06 410 ARG A CA 1
ATOM 3207 C C . ARG A 1 410 ? 29.753 -10.998 -15.076 1.00 97.06 410 ARG A C 1
ATOM 3209 O O . ARG A 1 410 ? 29.414 -9.961 -15.639 1.00 97.06 410 ARG A O 1
ATOM 3216 N N . LEU A 1 411 ? 28.881 -11.778 -14.437 1.00 96.81 411 LEU A N 1
ATOM 3217 C CA . LEU A 1 411 ? 27.480 -11.410 -14.248 1.00 96.81 411 LEU A CA 1
ATOM 3218 C C . LEU A 1 411 ? 27.358 -10.154 -13.376 1.00 96.81 411 LEU A C 1
ATOM 3220 O O . LEU A 1 411 ? 26.609 -9.244 -13.728 1.00 96.81 411 LEU A O 1
ATOM 3224 N N . ILE A 1 412 ? 28.108 -10.094 -12.273 1.00 96.69 412 ILE A N 1
ATOM 3225 C CA . ILE A 1 412 ? 28.157 -8.938 -11.375 1.00 96.69 412 ILE A CA 1
ATOM 3226 C C . ILE A 1 412 ? 28.687 -7.711 -12.116 1.00 96.69 412 ILE A C 1
ATOM 3228 O O . ILE A 1 412 ? 28.017 -6.686 -12.106 1.00 96.69 412 ILE A O 1
ATOM 3232 N N . GLU A 1 413 ? 29.817 -7.810 -12.816 1.00 96.25 413 GLU A N 1
ATOM 3233 C CA . GLU A 1 413 ? 30.381 -6.716 -13.621 1.00 96.25 413 GLU A CA 1
ATOM 3234 C C . GLU A 1 413 ? 29.375 -6.194 -14.653 1.00 96.25 413 GLU A C 1
ATOM 3236 O O . GLU A 1 413 ? 29.166 -4.987 -14.776 1.00 96.25 413 GLU A O 1
ATOM 3241 N N . HIS A 1 414 ? 28.684 -7.100 -15.350 1.00 97.12 414 HIS A N 1
ATOM 3242 C CA . HIS A 1 414 ? 27.658 -6.745 -16.330 1.00 97.12 414 HIS A CA 1
ATOM 3243 C C . HIS A 1 414 ? 26.476 -5.999 -15.696 1.00 97.12 414 HIS A C 1
ATOM 3245 O O . HIS A 1 414 ? 25.991 -5.017 -16.259 1.00 97.12 414 HIS A O 1
ATOM 3251 N N . ILE A 1 415 ? 26.031 -6.414 -14.508 1.00 96.25 415 ILE A N 1
ATOM 3252 C CA . ILE A 1 415 ? 24.963 -5.731 -13.764 1.00 96.25 415 ILE A CA 1
ATOM 3253 C C . ILE A 1 415 ? 25.441 -4.369 -13.253 1.00 96.25 415 ILE A C 1
ATOM 3255 O O . ILE A 1 415 ? 24.778 -3.352 -13.467 1.00 96.25 415 ILE A O 1
ATOM 3259 N N . MET A 1 416 ? 26.614 -4.335 -12.630 1.00 94.94 416 MET A N 1
ATOM 3260 C CA . MET A 1 416 ? 27.181 -3.135 -12.024 1.00 94.94 416 MET A CA 1
ATOM 3261 C C . MET A 1 416 ? 27.577 -2.079 -13.060 1.00 94.94 416 MET A C 1
ATOM 3263 O O . MET A 1 416 ? 27.517 -0.895 -12.748 1.00 94.94 416 MET A O 1
ATOM 3267 N N . SER A 1 417 ? 27.859 -2.460 -14.311 1.00 94.88 417 SER A N 1
ATOM 3268 C CA . SER A 1 417 ? 28.133 -1.513 -15.408 1.00 94.88 417 SER A CA 1
ATOM 3269 C C . SER A 1 417 ? 26.999 -0.512 -15.671 1.00 94.88 417 SER A C 1
ATOM 3271 O O . SER A 1 417 ? 27.231 0.577 -16.189 1.00 94.88 417 SER A O 1
ATOM 3273 N N . SER A 1 418 ? 25.763 -0.878 -15.323 1.00 92.50 418 SER A N 1
ATOM 3274 C CA . SER A 1 418 ? 24.566 -0.044 -15.482 1.00 92.50 418 SER A CA 1
ATOM 3275 C C . SER A 1 418 ? 24.073 0.545 -14.155 1.00 92.50 418 SER A C 1
ATOM 3277 O O . SER A 1 418 ? 23.017 1.188 -14.118 1.00 92.50 418 SER A O 1
ATOM 3279 N N . TRP A 1 419 ? 24.799 0.301 -13.061 1.00 92.94 419 TRP A N 1
ATOM 3280 C CA . TRP A 1 419 ? 24.460 0.780 -11.729 1.00 92.94 419 TRP A CA 1
ATOM 3281 C C . TRP A 1 419 ? 24.909 2.225 -11.524 1.00 92.94 419 TRP A C 1
ATOM 3283 O O . TRP A 1 419 ? 26.048 2.579 -11.798 1.00 92.94 419 TRP A O 1
ATOM 3293 N N . SER A 1 420 ? 24.017 3.054 -10.982 1.00 90.69 420 SER A N 1
ATOM 3294 C CA . SER A 1 420 ? 24.399 4.329 -10.372 1.00 90.69 420 SER A CA 1
ATOM 3295 C C . SER A 1 420 ? 23.474 4.616 -9.194 1.00 90.69 420 SER A C 1
ATOM 3297 O O . SER A 1 420 ? 22.264 4.339 -9.271 1.00 90.69 420 SER A O 1
ATOM 3299 N N . TRP A 1 421 ? 24.049 5.124 -8.108 1.00 87.06 421 TRP A N 1
ATOM 3300 C CA . TRP A 1 421 ? 23.353 5.434 -6.868 1.00 87.06 421 TRP A CA 1
ATOM 3301 C C . TRP A 1 421 ? 23.986 6.661 -6.213 1.00 87.06 421 TRP A C 1
ATOM 3303 O O . TRP A 1 421 ? 25.136 6.601 -5.793 1.00 87.06 421 TRP A O 1
ATOM 3313 N N . ASP A 1 422 ? 23.213 7.743 -6.119 1.00 83.81 422 ASP A N 1
ATOM 3314 C CA . ASP A 1 422 ? 23.736 9.068 -5.755 1.00 83.81 422 ASP A CA 1
ATOM 3315 C C . ASP A 1 422 ? 23.424 9.454 -4.292 1.00 83.81 422 ASP A C 1
ATOM 3317 O O . ASP A 1 422 ? 23.803 10.527 -3.832 1.00 83.81 422 ASP A O 1
ATOM 3321 N N . ASP A 1 423 ? 22.695 8.613 -3.546 1.00 82.00 423 ASP A N 1
ATOM 3322 C CA . ASP A 1 423 ? 22.271 8.920 -2.172 1.00 82.00 423 ASP A CA 1
ATOM 3323 C C . ASP A 1 423 ? 23.233 8.299 -1.149 1.00 82.00 423 ASP A C 1
ATOM 3325 O O . ASP A 1 423 ? 23.283 7.083 -0.956 1.00 82.00 423 ASP A O 1
ATOM 3329 N N . VAL A 1 424 ? 23.995 9.169 -0.493 1.00 68.19 424 VAL A N 1
ATOM 3330 C CA . VAL A 1 424 ? 25.139 8.843 0.374 1.00 68.19 424 VAL A CA 1
ATOM 3331 C C . VAL A 1 424 ? 24.718 8.370 1.776 1.00 68.19 424 VAL A C 1
ATOM 3333 O O . VAL A 1 424 ? 25.536 7.932 2.578 1.00 68.19 424 VAL A O 1
ATOM 3336 N N . SER A 1 425 ? 23.435 8.469 2.124 1.00 62.78 425 SER A N 1
ATOM 3337 C CA . SER A 1 425 ? 23.074 8.656 3.532 1.00 62.78 425 SER A CA 1
ATOM 3338 C C . SER A 1 425 ? 22.934 7.396 4.403 1.00 62.78 425 SER A C 1
ATOM 3340 O O . SER A 1 425 ? 22.770 7.552 5.613 1.00 62.78 425 SER A O 1
ATOM 3342 N N . VAL A 1 426 ? 22.985 6.163 3.871 1.00 78.56 426 VAL A N 1
ATOM 3343 C CA . VAL A 1 426 ? 22.703 4.946 4.672 1.00 78.56 426 VAL A CA 1
ATOM 3344 C C . VAL A 1 426 ? 23.401 3.684 4.123 1.00 78.56 426 VAL A C 1
ATOM 3346 O O . VAL A 1 426 ? 23.480 3.507 2.909 1.00 78.56 426 VAL A O 1
ATOM 3349 N N . ASP A 1 427 ? 23.838 2.777 5.011 1.00 89.88 427 ASP A N 1
ATOM 3350 C CA . ASP A 1 427 ? 24.185 1.380 4.682 1.00 89.88 427 ASP A CA 1
ATOM 3351 C C . ASP A 1 427 ? 22.902 0.588 4.370 1.00 89.88 427 ASP A C 1
ATOM 3353 O O . ASP A 1 427 ? 22.122 0.222 5.255 1.00 89.88 427 ASP A O 1
ATOM 3357 N N . LEU A 1 428 ? 22.618 0.422 3.080 1.00 94.12 428 LEU A N 1
ATOM 3358 C CA . LEU A 1 428 ? 21.409 -0.187 2.544 1.00 94.12 428 LEU A CA 1
ATOM 3359 C C . LEU A 1 428 ? 21.748 -1.557 1.977 1.00 94.12 428 LEU A C 1
ATOM 3361 O O . LEU A 1 428 ? 22.693 -1.715 1.206 1.00 94.12 428 LEU A O 1
ATOM 3365 N N . HIS A 1 429 ? 20.904 -2.534 2.301 1.00 95.88 429 HIS A N 1
ATOM 3366 C CA . HIS A 1 429 ? 21.050 -3.903 1.828 1.00 95.88 429 HIS A CA 1
ATOM 3367 C C . HIS A 1 429 ? 19.744 -4.432 1.229 1.00 95.88 429 HIS A C 1
ATOM 3369 O O . HIS A 1 429 ? 18.717 -4.486 1.908 1.00 95.88 429 HIS A O 1
ATOM 3375 N N . ALA A 1 430 ? 19.775 -4.847 -0.038 1.00 96.88 430 ALA A N 1
ATOM 3376 C CA . ALA A 1 430 ? 18.631 -5.456 -0.714 1.00 96.88 430 ALA A CA 1
ATOM 3377 C C . ALA A 1 430 ? 19.019 -6.772 -1.396 1.00 96.88 430 ALA A C 1
ATOM 3379 O O . ALA A 1 430 ? 20.036 -6.840 -2.078 1.00 96.88 430 ALA A O 1
ATOM 3380 N N . SER A 1 431 ? 18.159 -7.787 -1.275 1.00 97.69 431 SER A N 1
ATOM 3381 C CA . SER A 1 431 ? 18.383 -9.125 -1.834 1.00 97.69 431 SER A CA 1
ATOM 3382 C C . SER A 1 431 ? 17.299 -9.501 -2.837 1.00 97.69 431 SER A C 1
ATOM 3384 O O . SER A 1 431 ? 16.097 -9.436 -2.538 1.00 97.69 431 SER A O 1
ATOM 3386 N N . PHE A 1 432 ? 17.709 -9.994 -4.000 1.00 97.62 432 PHE A N 1
ATOM 3387 C CA . PHE A 1 432 ? 16.831 -10.419 -5.084 1.00 97.62 432 PHE A CA 1
ATOM 3388 C C . PHE A 1 432 ? 17.158 -11.838 -5.517 1.00 97.62 432 PHE A C 1
ATOM 3390 O O . PHE A 1 432 ? 18.304 -12.185 -5.750 1.00 97.62 432 PHE A O 1
ATOM 3397 N N . GLN A 1 433 ? 16.129 -12.653 -5.676 1.00 97.81 433 GLN A N 1
ATOM 3398 C CA . GLN A 1 433 ? 16.229 -13.981 -6.250 1.00 97.81 433 GLN A CA 1
ATOM 3399 C C . GLN A 1 433 ? 15.830 -13.916 -7.724 1.00 97.81 433 GLN A C 1
ATOM 3401 O O . GLN A 1 433 ? 14.736 -13.447 -8.048 1.00 97.81 433 GLN A O 1
ATOM 3406 N N . LEU A 1 434 ? 16.709 -14.361 -8.612 1.00 97.38 434 LEU A N 1
ATOM 3407 C CA . LEU A 1 434 ? 16.560 -14.348 -10.060 1.00 97.38 434 LEU A CA 1
ATOM 3408 C C . LEU A 1 434 ? 16.505 -15.768 -10.613 1.00 97.38 434 LEU A C 1
ATOM 3410 O O . LEU A 1 434 ? 17.104 -16.686 -10.071 1.00 97.38 434 LEU A O 1
ATOM 3414 N N . SER A 1 435 ? 15.820 -15.922 -11.738 1.00 96.62 435 SER A N 1
ATOM 3415 C CA . SER A 1 435 ? 15.831 -17.139 -12.543 1.00 96.62 435 SER A CA 1
ATOM 3416 C C . SER A 1 435 ? 16.215 -16.756 -13.965 1.00 96.62 435 SER A C 1
ATOM 3418 O O . SER A 1 435 ? 15.490 -15.982 -14.602 1.00 96.62 435 SER A O 1
ATOM 3420 N N . ILE A 1 436 ? 17.364 -17.237 -14.443 1.00 96.56 436 ILE A N 1
ATOM 3421 C CA . ILE A 1 436 ? 17.946 -16.854 -15.735 1.00 96.56 436 ILE A CA 1
ATOM 3422 C C . ILE A 1 436 ? 17.868 -18.048 -16.689 1.00 96.56 436 ILE A C 1
ATOM 3424 O O . ILE A 1 436 ? 18.297 -19.152 -16.377 1.00 96.56 436 ILE A O 1
ATOM 3428 N N . LEU A 1 437 ? 17.299 -17.831 -17.874 1.00 95.88 437 LEU A N 1
ATOM 3429 C CA . LEU A 1 437 ? 17.235 -18.842 -18.925 1.00 95.88 437 LEU A CA 1
ATOM 3430 C C . LEU A 1 437 ? 18.618 -19.067 -19.550 1.00 95.88 437 LEU A C 1
ATOM 3432 O O . LEU A 1 437 ? 19.461 -18.176 -19.589 1.00 95.88 437 LEU A O 1
ATOM 3436 N N . LYS A 1 438 ? 18.812 -20.233 -20.176 1.00 95.19 438 LYS A N 1
ATOM 3437 C CA . LYS A 1 438 ? 20.064 -20.607 -20.869 1.00 95.19 438 LYS A CA 1
ATOM 3438 C C . LYS A 1 438 ? 20.506 -19.633 -21.974 1.00 95.19 438 LYS A C 1
ATOM 3440 O O . LYS A 1 438 ? 21.653 -19.676 -22.397 1.00 95.19 438 LYS A O 1
ATOM 3445 N N . ASN A 1 439 ? 19.602 -18.784 -22.463 1.00 95.38 439 ASN A N 1
ATOM 3446 C CA . ASN A 1 439 ? 19.876 -17.745 -23.460 1.00 95.38 439 ASN A CA 1
ATOM 3447 C C . ASN A 1 439 ? 20.197 -16.368 -22.840 1.00 95.38 439 ASN A C 1
ATOM 3449 O O . ASN A 1 439 ? 20.213 -15.377 -23.566 1.00 95.38 439 ASN A O 1
ATOM 3453 N N . GLY A 1 440 ? 20.381 -16.286 -21.518 1.00 96.12 440 GLY A N 1
ATOM 3454 C CA . GLY A 1 440 ? 20.646 -15.037 -20.799 1.00 96.12 440 GLY A CA 1
ATOM 3455 C C . GLY A 1 440 ? 19.405 -14.177 -20.532 1.00 96.12 440 GLY A C 1
ATOM 3456 O O . GLY A 1 440 ? 19.525 -13.079 -19.995 1.00 96.12 440 GLY A O 1
ATOM 3457 N N . GLN A 1 441 ? 18.197 -14.629 -20.890 1.00 97.50 441 GLN A N 1
ATOM 3458 C CA . GLN A 1 441 ? 16.963 -13.889 -20.604 1.00 97.50 441 GLN A CA 1
ATOM 3459 C C . GLN A 1 441 ? 16.514 -14.086 -19.153 1.00 97.50 441 GLN A C 1
ATOM 3461 O O . GLN A 1 441 ? 16.593 -15.186 -18.604 1.00 97.50 441 GLN A O 1
ATOM 3466 N N . LEU A 1 442 ? 15.972 -13.034 -18.541 1.00 97.38 442 LEU A N 1
ATOM 3467 C CA . LEU A 1 442 ? 15.392 -13.113 -17.202 1.00 97.38 442 LEU A CA 1
ATOM 3468 C C . LEU A 1 442 ? 14.022 -13.808 -17.260 1.00 97.38 442 LEU A C 1
ATOM 3470 O O . LEU A 1 442 ? 13.066 -13.259 -17.803 1.00 97.38 442 LEU A O 1
ATOM 3474 N N . LYS A 1 443 ? 13.900 -14.999 -16.667 1.00 96.81 443 LYS A N 1
ATOM 3475 C CA . LYS A 1 443 ? 12.634 -15.746 -16.574 1.00 96.81 443 LYS A CA 1
ATOM 3476 C C . LYS A 1 443 ? 11.705 -15.147 -15.522 1.00 96.81 443 LYS A C 1
ATOM 3478 O O . LYS A 1 443 ? 10.511 -14.975 -15.753 1.00 96.81 443 LYS A O 1
ATOM 3483 N N . LYS A 1 444 ? 12.246 -14.898 -14.327 1.00 97.06 444 LYS A N 1
ATOM 3484 C CA . LYS A 1 444 ? 11.510 -14.417 -13.153 1.00 97.06 444 LYS A CA 1
ATOM 3485 C C . LYS A 1 444 ? 12.471 -13.746 -12.177 1.00 97.06 444 LYS A C 1
ATOM 3487 O O . LYS A 1 444 ? 13.639 -14.110 -12.112 1.00 97.06 444 LYS A O 1
ATOM 3492 N N . TYR A 1 445 ? 11.952 -12.814 -11.385 1.00 97.38 445 TYR A N 1
ATOM 3493 C CA . TYR A 1 445 ? 12.632 -12.295 -10.204 1.00 97.38 445 TYR A CA 1
ATOM 3494 C C . TYR A 1 445 ? 11.672 -12.240 -9.009 1.00 97.38 445 TYR A C 1
ATOM 3496 O O . TYR A 1 445 ? 10.450 -12.157 -9.179 1.00 97.38 445 TYR A O 1
ATOM 3504 N N . LYS A 1 446 ? 12.218 -12.281 -7.797 1.00 97.44 446 LYS A N 1
ATOM 3505 C CA . LYS A 1 446 ? 11.499 -12.147 -6.527 1.00 97.44 446 LYS A CA 1
ATOM 3506 C C . LYS A 1 446 ? 12.370 -11.367 -5.546 1.00 97.44 446 LYS A C 1
ATOM 3508 O O . LYS A 1 446 ? 13.539 -11.680 -5.375 1.00 97.44 446 LYS A O 1
ATOM 3513 N N . THR A 1 447 ? 11.811 -10.364 -4.879 1.00 97.69 447 THR A N 1
ATOM 3514 C CA . THR A 1 447 ? 12.518 -9.671 -3.791 1.00 97.69 447 THR A CA 1
ATOM 3515 C C . THR A 1 447 ? 12.518 -10.557 -2.547 1.00 97.69 447 THR A C 1
ATOM 3517 O O . THR A 1 447 ? 11.445 -10.934 -2.072 1.00 97.69 447 THR A O 1
ATOM 3520 N N . VAL A 1 448 ? 13.704 -10.898 -2.043 1.00 97.31 448 VAL A N 1
ATOM 3521 C CA . VAL A 1 448 ? 13.892 -11.697 -0.820 1.00 97.31 448 VAL A CA 1
ATOM 3522 C C . VAL A 1 448 ? 13.945 -10.776 0.393 1.00 97.31 448 VAL A C 1
ATOM 3524 O O . VAL A 1 448 ? 13.234 -11.002 1.368 1.00 97.31 448 VAL A O 1
ATOM 3527 N N . GLN A 1 449 ? 14.730 -9.703 0.296 1.00 97.62 449 GLN A N 1
ATOM 3528 C CA . GLN A 1 449 ? 14.915 -8.714 1.352 1.00 97.62 449 GLN A CA 1
ATOM 3529 C C . GLN A 1 449 ? 14.891 -7.312 0.747 1.00 97.62 449 GLN A C 1
ATOM 3531 O O . GLN A 1 449 ? 15.491 -7.066 -0.296 1.00 97.62 449 GLN A O 1
ATOM 3536 N N . ARG A 1 450 ? 14.166 -6.402 1.397 1.00 97.25 450 ARG A N 1
ATOM 3537 C CA . ARG A 1 450 ? 14.121 -4.980 1.042 1.00 97.25 450 ARG A CA 1
ATOM 3538 C C . ARG A 1 450 ? 15.096 -4.206 1.920 1.00 97.25 450 ARG A C 1
ATOM 3540 O O . ARG A 1 450 ? 15.188 -4.517 3.107 1.00 97.25 450 ARG A O 1
ATOM 3547 N N . SER A 1 451 ? 15.711 -3.162 1.369 1.00 95.44 451 SER A N 1
ATOM 3548 C CA . SER A 1 451 ? 16.618 -2.270 2.113 1.00 95.44 451 SER A CA 1
ATOM 3549 C C . SER A 1 451 ? 15.916 -1.332 3.088 1.00 95.44 451 SER A C 1
ATOM 3551 O O . SER A 1 451 ? 16.562 -0.691 3.908 1.00 95.44 451 SER A O 1
ATOM 3553 N N . GLY A 1 452 ? 14.592 -1.199 2.980 1.00 94.12 452 GLY A N 1
ATOM 3554 C CA . GLY A 1 452 ? 13.837 -0.153 3.674 1.00 94.12 452 GLY A CA 1
ATOM 3555 C C . GLY A 1 452 ? 13.817 1.180 2.916 1.00 94.12 452 GLY A C 1
ATOM 3556 O O . GLY A 1 452 ? 12.980 2.027 3.224 1.00 94.12 452 GLY A O 1
ATOM 3557 N N . ASN A 1 453 ? 14.638 1.341 1.869 1.00 94.44 453 ASN A N 1
ATOM 3558 C CA . ASN A 1 453 ? 14.607 2.485 0.962 1.00 94.44 453 ASN A CA 1
ATOM 3559 C C . ASN A 1 453 ? 14.025 2.076 -0.405 1.00 94.44 453 ASN A C 1
ATOM 3561 O O . ASN A 1 453 ? 14.660 1.406 -1.217 1.00 94.44 453 ASN A O 1
ATOM 3565 N N . ALA A 1 454 ? 12.804 2.528 -0.702 1.00 94.25 454 ALA A N 1
ATOM 3566 C CA . ALA A 1 454 ? 12.114 2.162 -1.941 1.00 94.25 454 ALA A CA 1
ATOM 3567 C C . ALA A 1 454 ? 12.828 2.652 -3.219 1.00 94.25 454 ALA A C 1
ATOM 3569 O O . ALA A 1 454 ? 12.710 2.017 -4.272 1.00 94.25 454 ALA A O 1
ATOM 3570 N N . LYS A 1 455 ? 13.575 3.765 -3.156 1.00 93.19 455 LYS A N 1
ATOM 3571 C CA . LYS A 1 455 ? 14.364 4.253 -4.299 1.00 93.19 455 LYS A CA 1
ATOM 3572 C C . LYS A 1 455 ? 15.530 3.309 -4.587 1.00 93.19 455 LYS A C 1
ATOM 3574 O O . LYS A 1 455 ? 15.757 2.981 -5.747 1.00 93.19 455 LYS A O 1
ATOM 3579 N N . PHE A 1 456 ? 16.189 2.815 -3.543 1.00 95.00 456 PHE A N 1
ATOM 3580 C CA . PHE A 1 456 ? 17.280 1.849 -3.651 1.00 95.00 456 PHE A CA 1
ATOM 3581 C C . PHE A 1 456 ? 16.806 0.535 -4.266 1.00 95.00 456 PHE A C 1
ATOM 3583 O O . PHE A 1 456 ? 17.309 0.109 -5.304 1.00 95.00 456 PHE A O 1
ATOM 3590 N N . ASP A 1 457 ? 15.747 -0.046 -3.695 1.00 96.12 457 ASP A N 1
ATOM 3591 C CA . ASP A 1 457 ? 15.181 -1.312 -4.168 1.00 96.12 457 ASP A CA 1
ATOM 3592 C C . ASP A 1 457 ? 14.692 -1.211 -5.627 1.00 96.12 457 ASP A C 1
ATOM 3594 O O . ASP A 1 457 ? 14.875 -2.131 -6.429 1.00 96.12 457 ASP A O 1
ATOM 3598 N N . SER A 1 458 ? 14.060 -0.088 -5.995 1.00 95.06 458 SER A N 1
ATOM 3599 C CA . SER A 1 458 ? 13.584 0.133 -7.367 1.00 95.06 458 SER A CA 1
ATOM 3600 C C . SER A 1 458 ? 14.726 0.360 -8.354 1.00 95.06 458 SER A C 1
ATOM 3602 O O . SER A 1 458 ? 14.635 -0.108 -9.493 1.00 95.06 458 SER A O 1
ATOM 3604 N N . ARG A 1 459 ? 15.817 1.009 -7.930 1.00 95.62 459 ARG A N 1
ATOM 3605 C CA . ARG A 1 459 ? 17.038 1.134 -8.729 1.00 95.62 459 ARG A CA 1
ATOM 3606 C C . ARG A 1 459 ? 17.676 -0.236 -8.945 1.00 95.62 459 ARG A C 1
ATOM 3608 O O . ARG A 1 459 ? 17.918 -0.569 -10.102 1.00 95.62 459 ARG A O 1
ATOM 3615 N N . ALA A 1 460 ? 17.841 -1.045 -7.889 1.00 96.88 460 ALA A N 1
ATOM 3616 C CA . ALA A 1 460 ? 18.364 -2.425 -7.941 1.00 96.88 460 ALA A CA 1
ATOM 3617 C C . ALA A 1 460 ? 17.623 -3.253 -8.990 1.00 96.88 460 ALA A C 1
ATOM 3619 O O . ALA A 1 460 ? 18.216 -3.770 -9.937 1.00 96.88 460 ALA A O 1
ATOM 3620 N N . LEU A 1 461 ? 16.293 -3.259 -8.911 1.00 97.25 461 LEU A N 1
ATOM 3621 C CA . LEU A 1 461 ? 15.454 -3.943 -9.890 1.00 97.25 461 LEU A CA 1
ATOM 3622 C C . LEU A 1 461 ? 15.559 -3.369 -11.306 1.00 97.25 461 LEU A C 1
ATOM 3624 O O . LEU A 1 461 ? 15.500 -4.130 -12.271 1.00 97.25 461 LEU A O 1
ATOM 3628 N N . SER A 1 462 ? 15.660 -2.048 -11.453 1.00 96.62 462 SER A N 1
ATOM 3629 C CA . SER A 1 462 ? 15.788 -1.398 -12.762 1.00 96.62 462 SER A CA 1
ATOM 3630 C C . SER A 1 462 ? 17.081 -1.810 -13.456 1.00 96.62 462 SER A C 1
ATOM 3632 O O . SER A 1 462 ? 17.061 -2.139 -14.639 1.00 96.62 462 SER A O 1
ATOM 3634 N N . VAL A 1 463 ? 18.183 -1.866 -12.712 1.00 97.31 463 VAL A N 1
ATOM 3635 C CA . VAL A 1 463 ? 19.493 -2.243 -13.245 1.00 97.31 463 VAL A CA 1
ATOM 3636 C C . VAL A 1 463 ? 19.519 -3.717 -13.630 1.00 97.31 463 VAL A C 1
ATOM 3638 O O . VAL A 1 463 ? 19.832 -4.014 -14.776 1.00 97.31 463 VAL A O 1
ATOM 3641 N N . ILE A 1 464 ? 19.025 -4.618 -12.771 1.00 97.56 464 ILE A N 1
ATOM 3642 C CA . ILE A 1 464 ? 18.863 -6.045 -13.112 1.00 97.56 464 ILE A CA 1
ATOM 3643 C C . ILE A 1 464 ? 18.082 -6.222 -14.425 1.00 97.56 464 ILE A C 1
ATOM 3645 O O . ILE A 1 464 ? 18.458 -7.027 -15.272 1.00 97.56 464 ILE A O 1
ATOM 3649 N N . LYS A 1 465 ? 16.987 -5.472 -14.614 1.00 97.50 465 LYS A N 1
ATOM 3650 C CA . LYS A 1 465 ? 16.165 -5.553 -15.833 1.00 97.50 465 LYS A CA 1
ATOM 3651 C C . LYS A 1 465 ? 16.864 -4.976 -17.062 1.00 97.50 465 LYS A C 1
ATOM 3653 O O . LYS A 1 465 ? 16.694 -5.520 -18.148 1.00 97.50 465 LYS A O 1
ATOM 3658 N N . LYS A 1 466 ? 17.618 -3.885 -16.906 1.00 97.25 466 LYS A N 1
ATOM 3659 C CA . LYS A 1 466 ? 18.379 -3.249 -17.995 1.00 97.25 466 LYS A CA 1
ATOM 3660 C C . LYS A 1 466 ? 19.558 -4.097 -18.458 1.00 97.25 466 LYS A C 1
ATOM 3662 O O . LYS A 1 466 ? 19.902 -4.037 -19.630 1.00 97.25 466 LYS A O 1
ATOM 3667 N N . SER A 1 467 ? 20.129 -4.907 -17.572 1.00 97.69 467 SER A N 1
ATOM 3668 C CA . SER A 1 467 ? 21.232 -5.816 -17.891 1.00 97.69 467 SER A CA 1
ATOM 3669 C C . SER A 1 467 ? 20.805 -7.049 -18.692 1.00 97.69 467 SER A C 1
ATOM 3671 O O . SER A 1 467 ? 21.645 -7.887 -18.999 1.00 97.69 467 SER A O 1
ATOM 3673 N N . VAL A 1 468 ? 19.526 -7.191 -19.054 1.00 97.25 468 VAL A N 1
ATOM 3674 C CA . VAL A 1 468 ? 19.075 -8.254 -19.959 1.00 97.25 468 VAL A CA 1
ATOM 3675 C C . VAL A 1 468 ? 19.443 -7.880 -21.408 1.00 97.25 468 VAL A C 1
ATOM 3677 O O . VAL A 1 468 ? 19.051 -6.806 -21.863 1.00 97.25 468 VAL A O 1
ATOM 3680 N N . PRO A 1 469 ? 20.123 -8.758 -22.173 1.00 97.88 469 PRO A N 1
ATOM 3681 C CA . PRO A 1 469 ? 20.465 -10.143 -21.837 1.00 97.88 469 PRO A CA 1
ATOM 3682 C C . PRO A 1 469 ? 21.715 -10.278 -20.951 1.00 97.88 469 PRO A C 1
ATOM 3684 O O . PRO A 1 469 ? 22.716 -9.596 -21.159 1.00 97.88 469 PRO A O 1
ATOM 3687 N N . PHE A 1 470 ? 21.663 -11.215 -20.000 1.00 98.00 470 PHE A N 1
ATOM 3688 C CA . PHE A 1 470 ? 22.804 -11.609 -19.171 1.00 98.00 470 PHE A CA 1
ATOM 3689 C C . PHE A 1 470 ? 23.831 -12.423 -19.976 1.00 98.00 470 PHE A C 1
ATOM 3691 O O . PHE A 1 470 ? 23.459 -13.073 -20.962 1.00 98.00 470 PHE A O 1
ATOM 3698 N N . PRO A 1 471 ? 25.113 -12.440 -19.560 1.00 97.31 471 PRO A N 1
ATOM 3699 C CA . PRO A 1 471 ? 26.111 -13.323 -20.156 1.00 97.31 471 PRO A CA 1
ATOM 3700 C C . PRO A 1 471 ? 25.646 -14.784 -20.097 1.00 97.31 471 PRO A C 1
ATOM 3702 O O . PRO A 1 471 ? 25.089 -15.231 -19.097 1.00 97.31 471 PRO A O 1
ATOM 3705 N N . LEU A 1 472 ? 25.853 -15.536 -21.183 1.00 96.81 472 LEU A N 1
ATOM 3706 C CA . LEU A 1 472 ? 25.394 -16.923 -21.249 1.00 96.81 472 LEU A CA 1
ATOM 3707 C C . LEU A 1 472 ? 26.228 -17.805 -20.307 1.00 96.81 472 LEU A C 1
ATOM 3709 O O . LEU A 1 472 ? 27.461 -17.787 -20.415 1.00 96.81 472 LEU A O 1
ATOM 3713 N N . PRO A 1 473 ? 25.594 -18.605 -19.430 1.00 93.50 473 PRO A N 1
ATOM 3714 C CA . PRO A 1 473 ? 26.323 -19.514 -18.562 1.00 93.50 473 PRO A CA 1
ATOM 3715 C C . PRO A 1 473 ? 27.007 -20.617 -19.386 1.00 93.50 473 PRO A C 1
ATOM 3717 O O . PRO A 1 473 ? 26.438 -21.085 -20.382 1.00 93.50 473 PRO A O 1
ATOM 3720 N N . PRO A 1 474 ? 28.209 -21.071 -18.979 1.00 95.81 474 PRO A N 1
ATOM 3721 C CA . PRO A 1 474 ? 28.798 -22.313 -19.469 1.00 95.81 474 PRO A CA 1
ATOM 3722 C C . PRO A 1 474 ? 27.790 -23.465 -19.400 1.00 95.81 474 PRO A C 1
ATOM 3724 O O . PRO A 1 474 ? 26.925 -23.500 -18.519 1.00 95.81 474 PRO A O 1
ATOM 3727 N N . LYS A 1 475 ? 27.881 -24.418 -20.333 1.00 96.44 475 LYS A N 1
ATOM 3728 C CA . LYS A 1 475 ? 26.895 -25.510 -20.453 1.00 96.44 475 LYS A CA 1
ATOM 3729 C C . LYS A 1 475 ? 26.811 -26.342 -19.173 1.00 96.44 475 LYS A C 1
ATOM 3731 O O . LYS A 1 475 ? 25.733 -26.824 -18.830 1.00 96.44 475 LYS A O 1
ATOM 3736 N N . GLU A 1 476 ? 27.933 -26.455 -18.480 1.00 96.75 476 GLU A N 1
ATOM 3737 C CA . GLU A 1 476 ? 28.147 -27.165 -17.225 1.00 96.75 476 GLU A CA 1
ATOM 3738 C C . GLU A 1 476 ? 27.405 -26.500 -16.053 1.00 96.75 476 GLU A C 1
ATOM 3740 O O . GLU A 1 476 ? 26.970 -27.184 -15.132 1.00 96.75 476 GLU A O 1
ATOM 3745 N N . LEU A 1 477 ? 27.185 -25.180 -16.113 1.00 96.00 477 LEU A N 1
ATOM 3746 C CA . LEU A 1 477 ? 26.571 -24.399 -15.035 1.00 96.00 477 LEU A CA 1
ATOM 3747 C C . LEU A 1 477 ? 25.089 -24.080 -15.254 1.00 96.00 477 LEU A C 1
ATOM 3749 O O . LEU A 1 477 ? 24.468 -23.433 -14.414 1.00 96.00 477 LEU A O 1
ATOM 3753 N N . ALA A 1 478 ? 24.490 -24.525 -16.361 1.00 91.69 478 ALA A N 1
ATOM 3754 C CA . ALA A 1 478 ? 23.157 -24.086 -16.773 1.00 91.69 478 ALA A CA 1
ATOM 3755 C C . ALA A 1 478 ? 22.048 -24.311 -15.720 1.00 91.69 478 ALA A C 1
ATOM 3757 O O . ALA A 1 478 ? 21.081 -23.558 -15.719 1.00 91.69 478 ALA A O 1
ATOM 3758 N N . GLY A 1 479 ? 22.175 -25.313 -14.840 1.00 93.31 479 GLY A N 1
ATOM 3759 C CA . GLY A 1 479 ? 21.210 -25.576 -13.759 1.00 93.31 479 GLY A CA 1
ATOM 3760 C C . GLY A 1 479 ? 21.403 -24.727 -12.494 1.00 93.31 479 GLY A C 1
ATOM 3761 O O . GLY A 1 479 ? 20.475 -24.591 -11.704 1.00 93.31 479 GLY A O 1
ATOM 3762 N N . TYR A 1 480 ? 22.576 -24.119 -12.296 1.00 94.06 480 TYR A N 1
ATOM 3763 C CA . TYR A 1 480 ? 22.868 -23.302 -11.109 1.00 94.06 480 TYR A CA 1
ATOM 3764 C C . TYR A 1 480 ? 22.255 -21.895 -11.198 1.00 94.06 480 TYR A C 1
ATOM 3766 O O . TYR A 1 480 ? 22.025 -21.253 -10.179 1.00 94.06 480 TYR A O 1
ATOM 3774 N N . PHE A 1 481 ? 21.930 -21.431 -12.409 1.00 93.12 481 PHE A N 1
ATOM 3775 C CA . PHE A 1 481 ? 21.355 -20.102 -12.663 1.00 93.12 481 PHE A CA 1
ATOM 3776 C C . PHE A 1 481 ? 19.820 -20.089 -12.764 1.00 93.12 481 PHE A C 1
ATOM 3778 O O . PHE A 1 481 ? 19.221 -19.033 -12.991 1.00 93.12 481 PHE A O 1
ATOM 3785 N N . ASP A 1 482 ? 19.168 -21.238 -12.555 1.00 93.62 482 ASP A N 1
ATOM 3786 C CA . ASP A 1 482 ? 17.707 -21.319 -12.479 1.00 93.62 482 ASP A CA 1
ATOM 3787 C C . ASP A 1 482 ? 17.156 -20.581 -11.247 1.00 93.62 482 ASP A C 1
ATOM 3789 O O . ASP A 1 482 ? 16.032 -20.074 -11.298 1.00 93.62 482 ASP A O 1
ATOM 3793 N N . GLU A 1 483 ? 17.943 -20.488 -10.171 1.00 95.00 483 GLU A N 1
ATOM 3794 C CA . GLU A 1 483 ? 17.591 -19.804 -8.927 1.00 95.00 483 GLU A CA 1
ATOM 3795 C C . GLU A 1 483 ? 18.848 -19.196 -8.279 1.00 95.00 483 GLU A C 1
ATOM 3797 O O . GLU A 1 483 ? 19.539 -19.827 -7.489 1.00 95.00 483 GLU A O 1
ATOM 3802 N N . LEU A 1 484 ? 19.156 -17.954 -8.646 1.00 95.75 484 LEU A N 1
ATOM 3803 C CA . LEU A 1 484 ? 20.323 -17.202 -8.189 1.00 95.75 484 LEU A CA 1
ATOM 3804 C C . LEU A 1 484 ? 19.901 -16.132 -7.184 1.00 95.75 484 LEU A C 1
ATOM 3806 O O . LEU A 1 484 ? 18.936 -15.415 -7.443 1.00 95.75 484 LEU A O 1
ATOM 3810 N N . ARG A 1 485 ? 20.625 -15.940 -6.082 1.00 97.31 485 ARG A N 1
ATOM 3811 C CA . ARG A 1 485 ? 20.422 -14.780 -5.204 1.00 97.31 485 ARG A CA 1
ATOM 3812 C C . ARG A 1 485 ? 21.485 -13.717 -5.478 1.00 97.31 485 ARG A C 1
ATOM 3814 O O . ARG A 1 485 ? 22.667 -14.030 -5.528 1.00 97.31 485 ARG A O 1
ATOM 3821 N N . LEU A 1 486 ? 21.049 -12.475 -5.651 1.00 97.38 486 LEU A N 1
ATOM 3822 C CA . LEU A 1 486 ? 21.880 -11.285 -5.785 1.00 97.38 486 LEU A CA 1
ATOM 3823 C C . LEU A 1 486 ? 21.626 -10.344 -4.618 1.00 97.38 486 LEU A C 1
ATOM 3825 O O . LEU A 1 486 ? 20.485 -9.919 -4.411 1.00 97.38 486 LEU A O 1
ATOM 3829 N N . ASP A 1 487 ? 22.692 -9.976 -3.927 1.00 96.94 487 ASP A N 1
ATOM 3830 C CA . ASP A 1 487 ? 22.661 -9.049 -2.802 1.00 96.94 487 ASP A CA 1
ATOM 3831 C C . ASP A 1 487 ? 23.360 -7.741 -3.203 1.00 96.94 487 ASP A C 1
ATOM 3833 O O . ASP A 1 487 ? 24.456 -7.769 -3.756 1.00 96.94 487 ASP A O 1
ATOM 3837 N N . PHE A 1 488 ? 22.696 -6.603 -2.980 1.00 96.00 488 PHE A N 1
ATOM 3838 C CA . PHE A 1 488 ? 23.177 -5.246 -3.270 1.00 96.00 488 PHE A CA 1
ATOM 3839 C C . PHE A 1 488 ? 23.468 -4.520 -1.960 1.00 96.00 488 PHE A C 1
ATOM 3841 O O . PHE A 1 488 ? 22.572 -4.434 -1.114 1.00 96.00 488 PHE A O 1
ATOM 3848 N N . HIS A 1 489 ? 24.665 -3.944 -1.832 1.00 94.50 489 HIS A N 1
ATOM 3849 C CA . HIS A 1 489 ? 25.101 -3.218 -0.637 1.00 94.50 489 HIS A CA 1
ATOM 3850 C C . HIS A 1 489 ? 25.591 -1.802 -0.974 1.00 94.50 489 HIS A C 1
ATOM 3852 O O . HIS A 1 489 ? 26.510 -1.648 -1.783 1.00 94.50 489 HIS A O 1
ATOM 3858 N N . SER A 1 490 ? 25.041 -0.767 -0.321 1.00 92.00 490 SER A N 1
ATOM 3859 C CA . SER A 1 490 ? 25.673 0.564 -0.288 1.00 92.00 490 SER A CA 1
ATOM 3860 C C . SER A 1 490 ? 26.673 0.631 0.855 1.00 92.00 490 SER A C 1
ATOM 3862 O O . SER A 1 490 ? 26.368 1.107 1.943 1.00 92.00 490 SER A O 1
ATOM 3864 N N . ARG A 1 491 ? 27.898 0.163 0.620 1.00 81.94 491 ARG A N 1
ATOM 3865 C CA . ARG A 1 491 ? 28.952 0.382 1.605 1.00 81.94 491 ARG A CA 1
ATOM 3866 C C . ARG A 1 491 ? 29.372 1.853 1.555 1.00 81.94 491 ARG A C 1
ATOM 3868 O O . ARG A 1 491 ? 29.807 2.346 0.515 1.00 81.94 491 ARG A O 1
ATOM 3875 N N . VAL A 1 492 ? 29.276 2.535 2.693 1.00 75.50 492 VAL A N 1
ATOM 3876 C CA . VAL A 1 492 ? 30.062 3.748 2.923 1.00 75.50 492 VAL A CA 1
ATOM 3877 C C . VAL A 1 492 ? 31.507 3.273 2.972 1.00 75.50 492 VAL A C 1
ATOM 3879 O O . VAL A 1 492 ? 31.871 2.494 3.852 1.00 75.50 492 VAL A O 1
ATOM 3882 N N . VAL A 1 493 ? 32.305 3.634 1.969 1.00 70.94 493 VAL A N 1
ATOM 3883 C CA . VAL A 1 493 ? 33.750 3.440 2.057 1.00 70.94 493 VAL A CA 1
ATOM 3884 C C . VAL A 1 493 ? 34.194 4.414 3.133 1.00 70.94 493 VAL A C 1
ATOM 3886 O O . VAL A 1 493 ? 34.322 5.605 2.877 1.00 70.94 493 VAL A O 1
ATOM 3889 N N . GLU A 1 494 ? 34.306 3.926 4.364 1.00 67.75 494 GLU A N 1
ATOM 3890 C CA . GLU A 1 494 ? 35.095 4.609 5.373 1.00 67.75 494 GLU A CA 1
ATOM 3891 C C . GLU A 1 494 ? 36.508 4.640 4.789 1.00 67.75 494 GLU A C 1
ATOM 3893 O O . GLU A 1 494 ? 37.155 3.597 4.650 1.00 67.75 494 GLU A O 1
ATOM 3898 N N . GLU A 1 495 ? 36.928 5.808 4.297 1.00 63.06 495 GLU A N 1
ATOM 3899 C CA . GLU A 1 495 ? 38.330 6.048 3.989 1.00 63.06 495 GLU A CA 1
ATOM 3900 C C . GLU A 1 495 ? 39.080 5.779 5.290 1.00 63.06 495 GLU A C 1
ATOM 3902 O O . GLU A 1 495 ? 39.020 6.558 6.237 1.00 63.06 495 GLU A O 1
ATOM 3907 N N . ASN A 1 496 ? 39.703 4.604 5.378 1.00 56.50 496 ASN A N 1
ATOM 3908 C CA . ASN A 1 496 ? 40.594 4.275 6.473 1.00 56.50 496 ASN A CA 1
ATOM 3909 C C . ASN A 1 496 ? 41.794 5.228 6.372 1.00 56.50 496 ASN A C 1
ATOM 3911 O O . ASN A 1 496 ? 42.787 4.915 5.707 1.00 56.50 496 ASN A O 1
ATOM 3915 N N . GLU A 1 497 ? 41.694 6.380 7.041 1.00 61.28 497 GLU A N 1
ATOM 3916 C CA . GLU A 1 497 ? 42.782 7.349 7.239 1.00 61.28 497 GLU A CA 1
ATOM 3917 C C . GLU A 1 497 ? 44.012 6.703 7.916 1.00 61.28 497 GLU A C 1
ATOM 3919 O O . GLU A 1 497 ? 45.116 7.231 7.837 1.00 61.28 497 GLU A O 1
ATOM 3924 N N . ASP A 1 498 ? 43.877 5.499 8.482 1.00 61.97 498 ASP A N 1
ATOM 3925 C CA . ASP A 1 498 ? 44.966 4.759 9.131 1.00 61.97 498 ASP A CA 1
ATOM 3926 C C . ASP A 1 498 ? 45.939 4.051 8.158 1.00 61.97 498 ASP A C 1
ATOM 3928 O O . ASP A 1 498 ? 46.890 3.400 8.599 1.00 61.97 498 ASP A O 1
ATOM 3932 N N . SER A 1 499 ? 45.739 4.130 6.833 1.00 54.00 499 SER A N 1
ATOM 3933 C CA . SER A 1 499 ? 46.598 3.406 5.873 1.00 54.00 499 SER A CA 1
ATOM 3934 C C . SER A 1 499 ? 47.883 4.130 5.439 1.00 54.00 499 SER A C 1
ATOM 3936 O O . SER A 1 499 ? 48.759 3.479 4.867 1.00 54.00 499 SER A O 1
ATOM 3938 N N . GLU A 1 500 ? 48.081 5.411 5.778 1.00 54.97 500 GLU A N 1
ATOM 3939 C CA . GLU A 1 500 ? 49.327 6.130 5.437 1.00 54.97 500 GLU A CA 1
ATOM 3940 C C . GLU A 1 500 ? 50.467 5.966 6.467 1.00 54.97 500 GLU A C 1
ATOM 3942 O O . GLU A 1 500 ? 51.638 6.138 6.116 1.00 54.97 500 GLU A O 1
ATOM 3947 N N . GLU A 1 501 ? 50.207 5.546 7.712 1.00 54.88 501 GLU A N 1
ATOM 3948 C CA . GLU A 1 501 ? 51.289 5.364 8.705 1.00 54.88 501 GLU A CA 1
ATOM 3949 C C . GLU A 1 501 ? 52.091 4.056 8.529 1.00 54.88 501 GLU A C 1
ATOM 3951 O O . GLU A 1 501 ? 53.197 3.923 9.059 1.00 54.88 501 GLU A O 1
ATOM 3956 N N . GLY A 1 502 ? 51.607 3.104 7.722 1.00 49.25 502 GLY A N 1
ATOM 3957 C CA . GLY A 1 502 ? 52.278 1.817 7.494 1.00 49.25 502 GLY A CA 1
ATOM 3958 C C . GLY A 1 502 ? 53.424 1.841 6.473 1.00 49.25 502 GLY A C 1
ATOM 3959 O O . GLY A 1 502 ? 54.313 0.984 6.526 1.00 49.25 502 GLY A O 1
ATOM 3960 N N . GLU A 1 503 ? 53.456 2.811 5.552 1.00 49.22 503 GLU A N 1
ATOM 3961 C CA . GLU A 1 503 ? 54.443 2.819 4.458 1.00 49.22 503 GLU A CA 1
ATOM 3962 C C . GLU A 1 503 ? 55.728 3.602 4.800 1.00 49.22 503 GLU A C 1
ATOM 3964 O O . GLU A 1 503 ? 56.804 3.324 4.258 1.00 49.22 503 GLU A O 1
ATOM 3969 N N . VAL A 1 504 ? 55.686 4.489 5.803 1.00 52.78 504 VAL A N 1
ATOM 3970 C CA . VAL A 1 504 ? 56.872 5.238 6.263 1.00 52.78 504 VAL A CA 1
ATOM 3971 C C . VAL A 1 504 ? 57.824 4.364 7.100 1.00 52.78 504 VAL A C 1
ATOM 3973 O O . VAL A 1 504 ? 59.041 4.584 7.096 1.00 52.78 504 VAL A O 1
ATOM 3976 N N . GLU A 1 505 ? 57.334 3.309 7.762 1.00 48.91 505 GLU A N 1
ATOM 3977 C CA . GLU A 1 505 ? 58.195 2.417 8.558 1.00 48.91 505 GLU A CA 1
ATOM 3978 C C . GLU A 1 505 ? 58.910 1.334 7.718 1.00 48.91 505 GLU A C 1
ATOM 3980 O O . GLU A 1 505 ? 59.987 0.857 8.097 1.00 48.91 505 GLU A O 1
ATOM 3985 N N . ALA A 1 506 ? 58.395 1.007 6.527 1.00 48.16 506 ALA A N 1
ATOM 3986 C CA . ALA A 1 506 ? 59.033 0.063 5.603 1.00 48.16 506 ALA A CA 1
ATOM 3987 C C . ALA A 1 506 ? 60.224 0.681 4.842 1.00 48.16 506 ALA A C 1
ATOM 3989 O O . ALA A 1 506 ? 61.212 -0.008 4.565 1.00 48.16 506 ALA A O 1
ATOM 3990 N N . VAL A 1 507 ? 60.202 1.991 4.572 1.00 51.22 507 VAL A N 1
ATOM 3991 C CA . VAL A 1 507 ? 61.313 2.694 3.900 1.00 51.22 507 VAL A CA 1
ATOM 3992 C C . VAL A 1 507 ? 62.472 2.990 4.865 1.00 51.22 507 VAL A C 1
ATOM 3994 O O . VAL A 1 507 ? 63.635 2.997 4.455 1.00 51.22 507 VAL A O 1
ATOM 3997 N N . LYS A 1 508 ? 62.215 3.108 6.175 1.00 47.78 508 LYS A N 1
ATOM 3998 C CA . LYS A 1 508 ? 63.269 3.360 7.178 1.00 47.78 508 LYS A CA 1
ATOM 3999 C C . LYS A 1 508 ? 64.106 2.122 7.546 1.00 47.78 508 LYS A C 1
ATOM 4001 O O . LYS A 1 508 ? 65.177 2.272 8.130 1.00 47.78 508 LYS A O 1
ATOM 4006 N N . LYS A 1 509 ? 63.676 0.909 7.168 1.00 48.31 509 LYS A N 1
ATOM 4007 C CA . LYS A 1 509 ? 64.417 -0.354 7.397 1.00 48.31 509 LYS A CA 1
ATOM 4008 C C . LYS A 1 509 ? 65.257 -0.843 6.205 1.00 48.31 509 LYS A C 1
ATOM 4010 O O . LYS A 1 509 ? 65.929 -1.860 6.337 1.00 48.31 509 LYS A O 1
ATOM 4015 N N . ARG A 1 510 ? 65.288 -0.124 5.072 1.00 46.97 510 ARG A N 1
ATOM 4016 C CA . ARG A 1 510 ? 66.168 -0.435 3.918 1.00 46.97 510 ARG A CA 1
ATOM 4017 C C . ARG A 1 510 ? 67.430 0.430 3.812 1.00 46.97 510 ARG A C 1
ATOM 4019 O O . ARG A 1 510 ? 68.193 0.273 2.866 1.00 46.97 510 ARG A O 1
ATOM 4026 N N . GLY A 1 511 ? 67.677 1.301 4.788 1.00 48.41 511 GLY A N 1
ATOM 4027 C CA . GLY A 1 511 ? 68.908 2.082 4.904 1.00 48.41 511 GLY A CA 1
ATOM 4028 C C . GLY A 1 511 ? 69.654 1.781 6.200 1.00 48.41 511 GLY A C 1
ATOM 4029 O O . GLY A 1 511 ? 69.670 2.624 7.095 1.00 48.41 511 GLY A O 1
ATOM 4030 N N . LYS A 1 512 ? 70.240 0.586 6.313 1.00 37.03 512 LYS A N 1
ATOM 4031 C CA . LYS A 1 512 ? 71.374 0.290 7.197 1.00 37.03 512 LYS A CA 1
ATOM 4032 C C . LYS A 1 512 ? 72.097 -0.970 6.753 1.00 37.03 512 LYS A C 1
ATOM 4034 O O . LYS A 1 512 ? 71.389 -1.942 6.413 1.00 37.03 512 LYS A O 1
#

pLDDT: mean 75.95, std 19.95, range [28.45, 98.0]

Secondary structure (DSSP, 8-state):
--TTS---------SSHHHHHHTTSTT----EEEEEEEE-TT---EEEEEGGG-TT--S-SSPPPBP-S-HHHHHHEEEEES-HHHHHHHHTSHHHHHHHHHHHHH-SEEEEETTEEEEEEEE-TT-PPPHHHHHHHHHHHHHHHHHHHTT-----------HHHHHHHHHHHHHHHHHHHHHHHHHHTS-GGG--HHHHHHHHHHHHHHHHHHHHHHHHHTTS--HHHHHHHHHHHHHHHHHHHHHHHHHHHHHHHHT--PPPEEEEEEEEEEEEEEETTEEEEEEEEE-SSSTT-EEEEEE-HHHHHH--TTT-EEEEEEE--TTS--EEEEEEEE-S---TTHHHHHHHHHHHHHTTT-SS-------PPP------EEEEE--HHHHHHHHT-HHHHHHHHHHHHHHHHHHHTT------S---EEEEEEEE-TTS-EEEEEEEE--S-HHHHHHHHHHHHHTPSPPPPPGGGTTTTSSEEEEEE-------GGGSHHHHHHHTTS--

Radius of gyration: 39.3 Å; chains: 1; bounding box: 128×75×90 Å

Sequence (512 aa):
HVDGESFSYRYVLERLWWWSVNRFRKGREPGYYLEIMVDCPGLADLCIRRRQRLDALWIFKEGATLKSGNDDFDSQFIAVSGSKKEIESYLALFENRQAIKRLFAEFDLIYCSNGVLCAVKDLRMFDTPAQGLIVSAAAQLQVLCRNMSTKVGIMESGCKPPLIRSWIKGLVLLALLSWSCFSIYHYTTLDIKRLSTVGALAGLVLSAIFVGIFSPWILRMKAGDETSARQGILATFLASFVILSCFCSAIILTLNCKYDDTPPRIVTALVLGREVGPLDDILGYQLFVKSWRNEGGVERMRVDALDWADAREGVDCVTLLLRDGRFGFPWIKSFNLASGTLDPMCAAQGNAALKQEKSSADLESEEKSETLEPEATYAMSAAVHLSDEQGLALEADPALKELFEAHSNRLIEHIMSSWSWDDVSVDLHASFQLSILKNGQLKKYKTVQRSGNAKFDSRALSVIKKSVPFPLPPKELAGYFDELRLDFHSRVVEENEDSEEGEVEAVKKRGK

Foldseek 3Di:
DPDDDDFDQDLDPDPPPVCVLCVPPPDDDDWHKGKGKDFFPPDAKKKKFFPVPPPRDDPDDDWDWADLPDVVLSVTMTMTDPDRVLVNVLSVDPLLSVLVVQLVVAFGIWMDHPRMTMTMHTDHPPDDDDPVNNVSNNVSVVSSRVSNVVPPDDDPPPCPPPPVVVVVVVVVVVVLVVVLVVLVVLLVVDPPPDLDPVLLVQLVVVLVVVCVVCVVVLVVVVPDPDPVVNVVVVVVSVVSSVSSSSSSSVVLVVCQVVVFPADWDKDKWAFADWDFDQDPNDTWTWTWTQDPVDHVDIDIDTDDPVLSVLDDHPFKIKIFGWGCTPVRNIDTPDIDIDGGHCPVCVVVVVVVVVVVVCPVPPDDDDDDDDDDDDDDDFDKDKDKDFDPVVVVVCVVDVVSVVLVVVLRVQQRCLLCVQDDDDDQDDWFKWKKKWAAAQQQATPDMDTPDGRVDPVVVVRSVVSVNVSPSTDHRDPSCRVRRRIMMMMITRDPPPPPPVPPVVPVVVVVVVPD

Organism: NCBI:txid2024889